Protein 5VM8 (pdb70)

Organism: Neisseria gonorrhoeae (strain ATCC 700825 / FA 1090) (NCBI:txid242231)

Foldseek 3Di:
DAFEDEDQDDDDQWDKDKDAQVVLVVCVVVVPDAQDWHKYFNQAQWIFIWGWHDHDNGITMITTNGTDPDAPAKPAAEEEEEEDEDDPQLLVLLLLLLLLHHQAYAYEHEDPDPDDCPDCNQVVVLVVSQVSQNVSCSVSVHSHGHHHDRYYHLLVVLQPDDPLEQAEEADPPQADAPVPDDPRDHHHYYYYYYLVGHDPVSVVSNVVSVYHYHDHDDDGDSGSVRVSVVSNVCCCRPIVVD/DAFEAEDQDDDDQWDKDKGQQVVLCVCVVVVPDFQGWHWYANQQFKIFIWGWHDHDSRITITTTNGIDPPRDAKPAAEEEEAADEDDVLVLLLLLLLLLLHHAAYAYEHADPHDDVQVVVQVVSQVSQRVSCRVSVGNHRYHHDRYDYLLVVLQPDDPLEQAAEEDQPCQDAPVPDPQRDHHYYYYFHAQVGHDPVSVVSNVVSVYHYHYDDNDDDHRSCVSNVVSVVCCCVHIVPD

Structure (mmCIF, N/CA/C/O backbone):
data_5VM8
#
_entry.id   5VM8
#
_cell.length_a   63.300
_cell.length_b   71.540
_cell.length_c   120.650
_cell.angle_alpha   90.000
_cell.angle_beta   90.000
_cell.angle_gamma   90.000
#
_symmetry.space_group_name_H-M   'P 21 21 21'
#
loop_
_entity.id
_entity.type
_entity.pdbx_description
1 polymer 'Ribosomal RNA small subunit methyltransferase E'
2 non-polymer S-ADENOSYLMETHIONINE
3 water water
#
loop_
_atom_site.group_PDB
_atom_site.id
_atom_site.type_symbol
_atom_site.label_atom_id
_atom_site.label_alt_id
_atom_site.label_comp_id
_atom_site.label_asym_id
_atom_site.label_entity_id
_atom_site.label_seq_id
_atom_site.pdbx_PDB_ins_code
_atom_site.Cartn_x
_atom_site.Cartn_y
_atom_site.Cartn_z
_atom_site.occupancy
_atom_site.B_iso_or_equiv
_atom_site.auth_seq_id
_atom_site.auth_comp_id
_atom_site.auth_asym_id
_atom_site.auth_atom_id
_atom_site.pdbx_PDB_model_num
ATOM 1 N N . HIS A 1 8 ? 24.852 17.701 -11.407 1.00 90.92 0 HIS A N 1
ATOM 2 C CA . HIS A 1 8 ? 25.681 16.962 -10.459 1.00 95.84 0 HIS A CA 1
ATOM 3 C C . HIS A 1 8 ? 24.846 15.981 -9.626 1.00 97.24 0 HIS A C 1
ATOM 4 O O . HIS A 1 8 ? 24.764 14.795 -9.945 1.00 100.41 0 HIS A O 1
ATOM 6 N N . MET A 1 9 ? 24.212 16.501 -8.563 1.00 92.38 1 MET A N 1
ATOM 7 C CA . MET A 1 9 ? 23.426 15.759 -7.579 1.00 81.66 1 MET A CA 1
ATOM 8 C C . MET A 1 9 ? 22.049 15.385 -8.133 1.00 72.92 1 MET A C 1
ATOM 9 O O . MET A 1 9 ? 21.397 16.209 -8.782 1.00 65.81 1 MET A O 1
ATOM 14 N N . PRO A 1 10 ? 21.595 14.150 -7.892 1.00 70.47 2 PRO A N 1
ATOM 15 C CA . PRO A 1 10 ? 20.263 13.744 -8.366 1.00 66.22 2 PRO A CA 1
ATOM 16 C C . PRO A 1 10 ? 19.182 14.541 -7.652 1.00 63.06 2 PRO A C 1
ATOM 17 O O . PRO A 1 10 ? 19.298 14.852 -6.462 1.00 63.10 2 PRO A O 1
ATOM 21 N N . ARG A 1 11 ? 18.131 14.882 -8.392 1.00 58.52 3 ARG A N 1
ATOM 22 C CA . ARG A 1 11 ? 17.075 15.760 -7.905 1.00 60.23 3 ARG A CA 1
ATOM 23 C C . ARG A 1 11 ? 15.774 14.994 -7.682 1.00 59.62 3 ARG A C 1
ATOM 24 O O . ARG A 1 11 ? 15.342 14.203 -8.530 1.00 59.67 3 ARG A O 1
ATOM 32 N N . PHE A 1 12 ? 15.151 15.238 -6.538 1.00 57.74 4 PHE A N 1
ATOM 33 C CA . PHE A 1 12 ? 13.937 14.549 -6.148 1.00 58.33 4 PHE A CA 1
ATOM 34 C C . PHE A 1 12 ? 12.926 15.568 -5.646 1.00 61.78 4 PHE A C 1
ATOM 35 O O . PHE A 1 12 ? 13.250 16.426 -4.818 1.00 58.21 4 PHE A O 1
ATOM 43 N N . TYR A 1 13 ? 11.706 15.465 -6.162 1.00 62.15 5 TYR A N 1
ATOM 44 C CA . TYR A 1 13 ? 10.584 16.293 -5.746 1.00 58.42 5 TYR A CA 1
ATOM 45 C C . TYR A 1 13 ? 10.043 15.781 -4.415 1.00 57.30 5 TYR A C 1
ATOM 46 O O . TYR A 1 13 ? 9.696 14.604 -4.297 1.00 57.48 5 TYR A O 1
ATOM 55 N N . LEU A 1 14 ? 9.997 16.653 -3.410 1.00 64.57 6 LEU A N 1
ATOM 56 C CA . LEU A 1 14 ? 9.458 16.317 -2.092 1.00 67.72 6 LEU A CA 1
ATOM 57 C C . LEU A 1 14 ? 8.607 17.492 -1.615 1.00 72.66 6 LEU A C 1
ATOM 58 O O . LEU A 1 14 ? 9.144 18.494 -1.116 1.00 70.30 6 LEU A O 1
ATOM 63 N N . PRO A 1 15 ? 7.280 17.424 -1.779 1.00 80.11 7 PRO A N 1
ATOM 64 C CA . PRO A 1 15 ? 6.432 18.577 -1.435 1.00 84.77 7 PRO A CA 1
ATOM 65 C C . PRO A 1 15 ? 6.280 18.775 0.066 1.00 93.12 7 PRO A C 1
ATOM 66 O O . PRO A 1 15 ? 5.166 18.682 0.589 1.00 96.71 7 PRO A O 1
ATOM 70 N N . GLU A 1 16 ? 7.376 19.060 0.763 1.00 95.10 8 GLU A N 1
ATOM 71 C CA . GLU A 1 16 ? 7.350 19.236 2.208 1.00 98.20 8 GLU A CA 1
ATOM 72 C C . GLU A 1 16 ? 8.265 20.386 2.607 1.00 97.39 8 GLU A C 1
ATOM 73 O O . GLU A 1 16 ? 9.237 20.700 1.915 1.00 95.76 8 GLU A O 1
ATOM 75 N N . ASN A 1 17 ? 7.934 21.025 3.726 1.00 99.30 9 ASN A N 1
ATOM 76 C CA . ASN A 1 17 ? 8.778 22.078 4.273 1.00 100.65 9 ASN A CA 1
ATOM 77 C C . ASN A 1 17 ? 9.986 21.472 4.988 1.00 101.02 9 ASN A C 1
ATOM 78 O O . ASN A 1 17 ? 9.837 20.606 5.855 1.00 100.14 9 ASN A O 1
ATOM 83 N N . LEU A 1 18 ? 11.183 21.919 4.613 1.00 96.45 10 LEU A N 1
ATOM 84 C CA . LEU A 1 18 ? 12.435 21.366 5.113 1.00 90.77 10 LEU A CA 1
ATOM 85 C C . LEU A 1 18 ? 13.184 22.407 5.934 1.00 92.69 10 LEU A C 1
ATOM 86 O O . LEU A 1 18 ? 13.309 23.567 5.523 1.00 92.05 10 LEU A O 1
ATOM 91 N N . SER A 1 19 ? 13.697 21.982 7.084 1.00 94.28 11 SER A N 1
ATOM 92 C CA . SER A 1 19 ? 14.486 22.854 7.934 1.00 96.49 11 SER A CA 1
ATOM 93 C C . SER A 1 19 ? 15.960 22.590 7.678 1.00 101.05 11 SER A C 1
ATOM 94 O O . SER A 1 19 ? 16.364 21.463 7.379 1.00 90.74 11 SER A O 1
ATOM 97 N N . VAL A 1 20 ? 16.763 23.642 7.821 1.00 103.81 12 VAL A N 1
ATOM 98 C CA . VAL A 1 20 ? 18.165 23.631 7.417 1.00 113.12 12 VAL A CA 1
ATOM 99 C C . VAL A 1 20 ? 19.020 22.676 8.251 1.00 117.19 12 VAL A C 1
ATOM 100 O O . VAL A 1 20 ? 20.229 22.563 8.017 1.00 121.11 12 VAL A O 1
ATOM 102 N N . GLY A 1 21 ? 18.428 22.005 9.244 1.00 117.50 13 GLY A N 1
ATOM 103 C CA . GLY A 1 21 ? 19.179 20.989 9.967 1.00 118.05 13 GLY A CA 1
ATOM 104 C C . GLY A 1 21 ? 18.438 19.726 10.382 1.00 114.11 13 GLY A C 1
ATOM 105 O O . GLY A 1 21 ? 18.962 18.937 11.175 1.00 109.70 13 GLY A O 1
ATOM 106 N N . GLN A 1 22 ? 17.228 19.520 9.861 1.00 124.85 14 GLN A N 1
ATOM 107 C CA . GLN A 1 22 ? 16.354 18.433 10.296 1.00 132.77 14 GLN A CA 1
ATOM 108 C C . GLN A 1 22 ? 16.535 17.200 9.416 1.00 127.15 14 GLN A C 1
ATOM 109 O O . GLN A 1 22 ? 16.566 17.311 8.190 1.00 125.12 14 GLN A O 1
ATOM 111 N N . THR A 1 23 ? 16.651 16.031 10.044 1.00 127.88 15 THR A N 1
ATOM 112 C CA . THR A 1 23 ? 16.718 14.754 9.342 1.00 123.55 15 THR A CA 1
ATOM 113 C C . THR A 1 23 ? 15.357 14.060 9.396 1.00 127.38 15 THR A C 1
ATOM 114 O O . THR A 1 23 ? 14.914 13.643 10.470 1.00 132.43 15 THR A O 1
ATOM 116 N N . VAL A 1 24 ? 14.715 13.912 8.236 1.00 126.79 16 VAL A N 1
ATOM 117 C CA . VAL A 1 24 ? 13.378 13.336 8.113 1.00 129.07 16 VAL A CA 1
ATOM 118 C C . VAL A 1 24 ? 13.426 12.210 7.084 1.00 119.63 16 VAL A C 1
ATOM 119 O O . VAL A 1 24 ? 14.271 12.205 6.182 1.00 119.07 16 VAL A O 1
ATOM 123 N N . ASP A 1 25 ? 12.503 11.253 7.221 1.00 113.42 17 ASP A N 1
ATOM 124 C CA . ASP 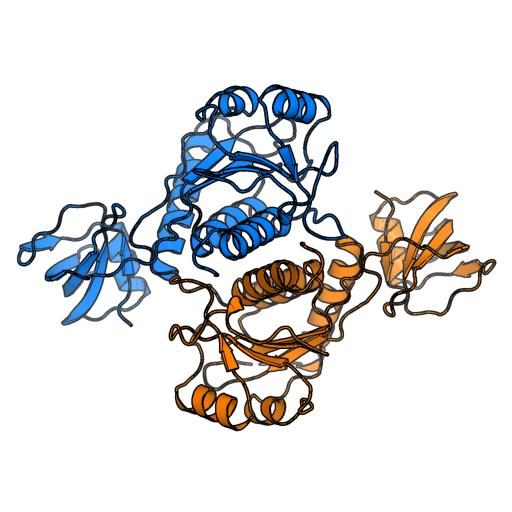A 1 25 ? 12.439 10.078 6.359 1.00 100.40 17 ASP A CA 1
ATOM 125 C C . ASP A 1 25 ? 11.644 10.369 5.090 1.00 93.27 17 ASP A C 1
ATOM 126 O O . ASP A 1 25 ? 10.553 10.943 5.151 1.00 93.71 17 ASP A O 1
ATOM 128 N N . LEU A 1 26 ? 12.214 9.960 3.923 1.00 90.41 18 LEU A N 1
ATOM 129 C CA . LEU A 1 26 ? 11.735 10.221 2.570 1.00 89.36 18 LEU A CA 1
ATOM 130 C C . LEU A 1 26 ? 10.591 9.276 2.200 1.00 91.84 18 LEU A C 1
ATOM 131 O O . LEU A 1 26 ? 10.542 8.141 2.675 1.00 97.32 18 LEU A O 1
ATOM 136 N N . PRO A 1 27 ? 9.683 9.711 1.323 1.00 88.53 19 PRO A N 1
ATOM 137 C CA . PRO A 1 27 ? 8.506 8.894 0.987 1.00 88.57 19 PRO A CA 1
ATOM 138 C C . PRO A 1 27 ? 8.855 7.685 0.126 1.00 87.70 19 PRO A C 1
ATOM 139 O O . PRO A 1 27 ? 9.963 7.538 -0.388 1.00 91.50 19 PRO A O 1
ATOM 143 N N . ASP A 1 28 ? 7.851 6.819 -0.048 1.00 101.73 20 ASP A N 1
ATOM 144 C CA . ASP A 1 28 ? 8.052 5.550 -0.740 1.00 99.11 20 ASP A CA 1
ATOM 145 C C . ASP A 1 28 ? 8.477 5.745 -2.192 1.00 91.96 20 ASP A C 1
ATOM 146 O O . ASP A 1 28 ? 9.235 4.927 -2.727 1.00 94.11 20 ASP A O 1
ATOM 151 N N . ASN A 1 29 ? 8.019 6.820 -2.839 1.00 84.89 21 ASN A N 1
ATOM 152 C CA . ASN A 1 29 ? 8.387 7.059 -4.234 1.00 84.06 21 ASN A CA 1
ATOM 153 C C . ASN A 1 29 ? 9.837 7.512 -4.377 1.00 81.99 21 ASN A C 1
ATOM 154 O O . ASN A 1 29 ? 10.481 7.213 -5.389 1.00 80.30 21 ASN A O 1
ATOM 159 N N . ILE A 1 30 ? 10.365 8.233 -3.390 1.00 81.50 22 ILE A N 1
ATOM 160 C CA . ILE A 1 30 ? 11.756 8.655 -3.458 1.00 80.00 22 ILE A CA 1
ATOM 161 C C . ILE A 1 30 ? 12.679 7.488 -3.130 1.00 85.45 22 ILE A C 1
ATOM 162 O O . ILE A 1 30 ? 13.816 7.435 -3.618 1.00 82.60 22 ILE A O 1
ATOM 167 N N . VAL A 1 31 ? 12.194 6.522 -2.342 1.00 89.65 23 VAL A N 1
ATOM 168 C CA . VAL A 1 31 ? 12.979 5.330 -2.023 1.00 90.92 23 VAL A CA 1
ATOM 169 C C . VAL A 1 31 ? 13.248 4.515 -3.281 1.00 93.19 23 VAL A C 1
ATOM 170 O O . VAL A 1 31 ? 14.391 4.137 -3.562 1.00 92.68 23 VAL A O 1
ATOM 174 N N . ARG A 1 32 ? 12.193 4.213 -4.048 1.00 96.54 24 ARG A N 1
ATOM 175 C CA . ARG A 1 32 ? 12.374 3.462 -5.288 1.00 100.40 24 ARG A CA 1
ATOM 176 C C . ARG A 1 32 ? 13.250 4.233 -6.264 1.00 97.67 24 ARG A C 1
ATOM 177 O O . ARG A 1 32 ? 14.084 3.646 -6.963 1.00 98.41 24 ARG A O 1
ATOM 185 N N . HIS A 1 33 ? 13.069 5.557 -6.315 1.00 93.29 25 HIS A N 1
ATOM 186 C CA . HIS A 1 33 ? 13.865 6.416 -7.188 1.00 88.90 25 HIS A CA 1
ATOM 187 C C . HIS A 1 33 ? 15.344 6.375 -6.797 1.00 81.64 25 HIS A C 1
ATOM 188 O O . HIS A 1 33 ? 16.222 6.275 -7.661 1.00 82.05 25 HIS A O 1
ATOM 195 N N . LEU A 1 34 ? 15.638 6.448 -5.496 1.00 78.00 26 LEU A N 1
ATOM 196 C CA . LEU A 1 34 ? 17.024 6.380 -5.043 1.00 76.89 26 LEU A CA 1
ATOM 197 C C . LEU A 1 34 ? 17.661 5.038 -5.379 1.00 84.84 26 LEU A C 1
ATOM 198 O O . LEU A 1 34 ? 18.821 4.984 -5.798 1.00 89.72 26 LEU A O 1
ATOM 203 N N . ASN A 1 35 ? 16.923 3.941 -5.193 1.00 87.02 27 ASN A N 1
ATOM 204 C CA . ASN A 1 35 ? 17.489 2.623 -5.461 1.00 92.11 27 ASN A CA 1
ATOM 205 C C . ASN A 1 35 ? 17.756 2.422 -6.949 1.00 99.34 27 ASN A C 1
ATOM 206 O O . ASN A 1 35 ? 18.807 1.891 -7.324 1.00 104.55 27 ASN A O 1
ATOM 208 N N . VAL A 1 36 ? 16.824 2.829 -7.815 1.00 102.28 28 VAL A N 1
ATOM 209 C CA . VAL A 1 36 ? 17.030 2.630 -9.250 1.00 105.37 28 VAL A CA 1
ATOM 210 C C . VAL A 1 36 ? 18.239 3.422 -9.737 1.00 106.62 28 VAL A C 1
ATOM 211 O O . VAL A 1 36 ? 19.003 2.954 -10.590 1.00 110.73 28 VAL A O 1
ATOM 215 N N . LEU A 1 37 ? 18.453 4.616 -9.191 1.00 100.95 29 LEU A N 1
ATOM 216 C CA . LEU A 1 37 ? 19.618 5.392 -9.590 1.00 91.87 29 LEU A CA 1
ATOM 217 C C . LEU A 1 37 ? 20.896 4.924 -8.912 1.00 93.32 29 LEU A C 1
ATOM 218 O O . LEU A 1 37 ? 21.962 5.475 -9.201 1.00 97.27 29 LEU A O 1
ATOM 223 N N . ARG A 1 38 ? 20.815 3.913 -8.045 1.00 93.76 30 ARG A N 1
ATOM 224 C CA . ARG A 1 38 ? 21.971 3.368 -7.330 1.00 94.43 30 ARG A CA 1
ATOM 225 C C . ARG A 1 38 ? 22.717 4.456 -6.561 1.00 95.78 30 ARG A C 1
ATOM 226 O O . ARG A 1 38 ? 23.945 4.430 -6.437 1.00 96.59 30 ARG A O 1
ATOM 228 N N . VAL A 1 39 ? 21.959 5.402 -6.005 1.00 93.05 31 VAL A N 1
ATOM 229 C CA . VAL A 1 39 ? 22.546 6.473 -5.202 1.00 97.09 31 VAL A CA 1
ATOM 230 C C . VAL A 1 39 ? 23.055 5.888 -3.884 1.00 103.11 31 VAL A C 1
ATOM 231 O O . VAL A 1 39 ? 22.276 5.383 -3.067 1.00 108.29 31 VAL A O 1
ATOM 235 N N . ARG A 1 40 ? 24.429 5.979 -3.651 1.00 98.70 32 ARG A N 1
ATOM 236 C CA . ARG A 1 40 ? 25.043 5.373 -2.477 1.00 97.51 32 ARG A CA 1
ATOM 237 C C . ARG A 1 40 ? 24.968 6.315 -1.274 1.00 97.55 32 ARG A C 1
ATOM 238 O O . ARG A 1 40 ? 24.923 7.540 -1.438 1.00 93.49 32 ARG A O 1
ATOM 240 N N . PRO A 1 41 ? 24.903 5.759 -0.058 1.00 100.45 33 PRO A N 1
ATOM 241 C CA . PRO A 1 41 ? 24.851 6.604 1.144 1.00 99.64 33 PRO A CA 1
ATOM 242 C C . PRO A 1 41 ? 26.093 7.465 1.333 1.00 99.08 33 PRO A C 1
ATOM 243 O O . PRO A 1 41 ? 27.213 7.072 0.997 1.00 99.16 33 PRO A O 1
ATOM 247 N N . ASN A 1 42 ? 25.866 8.638 1.927 1.00 101.42 34 ASN A N 1
ATOM 248 C CA . ASN A 1 42 ? 26.775 9.760 2.193 1.00 102.49 34 ASN A CA 1
ATOM 249 C C . ASN A 1 42 ? 27.017 10.606 0.945 1.00 97.56 34 ASN A C 1
ATOM 250 O O . ASN A 1 42 ? 27.755 11.599 1.025 1.00 98.34 34 ASN A O 1
ATOM 255 N N . GLU A 1 43 ? 26.449 10.245 -0.201 1.00 94.41 35 GLU A N 1
ATOM 256 C CA . GLU A 1 43 ? 26.397 11.167 -1.320 1.00 94.08 35 GLU A CA 1
ATOM 257 C C . GLU A 1 43 ? 25.255 12.152 -1.107 1.00 90.57 35 GLU A C 1
ATOM 258 O O . GLU A 1 43 ? 24.329 11.910 -0.324 1.00 83.26 35 GLU A O 1
ATOM 264 N N . ASN A 1 44 ? 25.350 13.291 -1.788 1.00 90.15 36 ASN A N 1
ATOM 265 C CA . ASN A 1 44 ? 24.389 14.375 -1.647 1.00 86.82 36 ASN A CA 1
ATOM 266 C C . ASN A 1 44 ? 23.351 14.328 -2.760 1.00 87.12 36 ASN A C 1
ATOM 267 O O . ASN A 1 44 ? 23.636 13.925 -3.891 1.00 90.78 36 ASN A O 1
ATOM 272 N N . ILE A 1 45 ? 22.132 14.744 -2.413 1.00 84.48 37 ILE A N 1
ATOM 273 C CA . ILE A 1 45 ? 20.989 14.819 -3.313 1.00 74.81 37 ILE A CA 1
ATOM 274 C C . ILE A 1 45 ? 20.316 16.180 -3.153 1.00 74.95 37 ILE A C 1
ATOM 275 O O . ILE A 1 45 ? 20.616 16.934 -2.232 1.00 79.75 37 ILE A O 1
ATOM 280 N N . THR A 1 46 ? 19.407 16.501 -4.076 1.00 72.21 38 THR A N 1
ATOM 281 C CA . THR A 1 46 ? 18.631 17.738 -4.023 1.00 69.85 38 THR A CA 1
ATOM 282 C C . THR A 1 46 ? 17.175 17.410 -3.735 1.00 70.01 38 THR A C 1
ATOM 283 O O . THR A 1 46 ? 16.599 16.519 -4.370 1.00 65.22 38 THR A O 1
ATOM 287 N N . LEU A 1 47 ? 16.591 18.124 -2.774 1.00 69.93 39 LEU A N 1
ATOM 288 C CA . LEU A 1 47 ? 15.184 17.984 -2.420 1.00 72.70 39 LEU A CA 1
ATOM 289 C C . LEU A 1 47 ? 14.510 19.329 -2.629 1.00 74.99 39 LEU A C 1
ATOM 290 O O . LEU A 1 47 ? 14.929 20.328 -2.037 1.00 81.00 39 LEU A O 1
ATOM 295 N N . PHE A 1 48 ? 13.484 19.365 -3.478 1.00 69.80 40 PHE A N 1
ATOM 296 C CA . PHE A 1 48 ? 12.760 20.605 -3.717 1.00 66.27 40 PHE A CA 1
ATOM 297 C C . PHE A 1 48 ? 11.264 20.395 -3.517 1.00 67.70 40 PHE A C 1
ATOM 298 O O . PHE A 1 48 ? 10.723 19.328 -3.831 1.00 64.62 40 PHE A O 1
ATOM 306 N N . ASP A 1 49 ? 10.598 21.426 -2.994 1.00 70.83 41 ASP A N 1
ATOM 307 C CA . ASP A 1 49 ? 9.201 21.305 -2.608 1.00 69.52 41 ASP A CA 1
ATOM 308 C C . ASP A 1 49 ? 8.245 21.701 -3.720 1.00 65.83 41 ASP A C 1
ATOM 309 O O . ASP A 1 49 ? 7.033 21.704 -3.495 1.00 71.19 41 ASP A O 1
ATOM 314 N N . GLY A 1 50 ? 8.752 22.047 -4.903 1.00 63.34 42 GLY A N 1
ATOM 315 C CA . GLY A 1 50 ? 7.894 22.404 -6.011 1.00 59.42 42 GLY A CA 1
ATOM 316 C C . GLY A 1 50 ? 7.328 23.797 -5.926 1.00 62.00 42 GLY A C 1
ATOM 317 O O . GLY A 1 50 ? 6.647 24.229 -6.862 1.00 58.68 42 GLY A O 1
ATOM 318 N N . LYS A 1 51 ? 7.561 24.499 -4.822 1.00 64.95 43 LYS A N 1
ATOM 319 C CA . LYS A 1 51 ? 7.067 25.844 -4.597 1.00 65.93 43 LYS A CA 1
ATOM 320 C C . LYS A 1 51 ? 8.167 26.881 -4.761 1.00 70.42 43 LYS A C 1
ATOM 321 O O . LYS A 1 51 ? 7.939 28.060 -4.491 1.00 67.38 43 LYS A O 1
ATOM 323 N N . GLY A 1 52 ? 9.347 26.467 -5.225 1.00 72.44 44 GLY A N 1
ATOM 324 C CA . GLY A 1 52 ? 10.455 27.365 -5.495 1.00 73.77 44 GLY A CA 1
ATOM 325 C C . GLY A 1 52 ? 11.650 27.252 -4.563 1.00 79.33 44 GLY A C 1
ATOM 326 O O . GLY A 1 52 ? 12.630 27.981 -4.767 1.00 83.50 44 GLY A O 1
ATOM 327 N N . LYS A 1 53 ? 11.611 26.391 -3.544 1.00 76.41 45 LYS A N 1
ATOM 328 C CA . LYS A 1 53 ? 12.689 26.284 -2.568 1.00 83.40 45 LYS A CA 1
ATOM 329 C C . LYS A 1 53 ? 13.265 24.878 -2.600 1.00 88.21 45 LYS A C 1
ATOM 330 O O . LYS A 1 53 ? 12.518 23.897 -2.532 1.00 95.00 45 LYS A O 1
ATOM 332 N N . ALA A 1 54 ? 14.586 24.779 -2.702 1.00 83.25 46 ALA A N 1
ATOM 333 C CA . ALA A 1 54 ? 15.263 23.493 -2.707 1.00 76.55 46 ALA A CA 1
ATOM 334 C C . ALA A 1 54 ? 16.291 23.441 -1.585 1.00 76.90 46 ALA A C 1
ATOM 335 O O . ALA A 1 54 ? 16.689 24.464 -1.025 1.00 80.75 46 ALA A O 1
ATOM 337 N N . HIS A 1 55 ? 16.702 22.226 -1.247 1.00 76.97 47 HIS A N 1
ATOM 338 C CA . HIS A 1 55 ? 17.716 22.017 -0.233 1.00 80.92 47 HIS A CA 1
ATOM 339 C C . HIS A 1 55 ? 18.714 20.984 -0.723 1.00 82.77 47 HIS A C 1
ATOM 340 O O . HIS A 1 55 ? 18.382 20.099 -1.515 1.00 82.48 47 HIS A O 1
ATOM 347 N N . THR A 1 56 ? 19.940 21.107 -0.232 1.00 84.57 48 THR A N 1
ATOM 348 C CA . THR A 1 56 ? 20.946 20.077 -0.410 1.00 83.06 48 THR A CA 1
ATOM 349 C C . THR A 1 56 ? 20.877 19.190 0.821 1.00 88.55 48 THR A C 1
ATOM 350 O O . THR A 1 56 ? 20.771 19.689 1.945 1.00 94.20 48 THR A O 1
ATOM 354 N N . ALA A 1 57 ? 20.902 17.876 0.607 1.00 85.52 49 ALA A N 1
ATOM 355 C CA . ALA A 1 57 ? 20.785 16.925 1.703 1.00 86.15 49 ALA A CA 1
ATOM 356 C C . ALA A 1 57 ? 21.819 15.819 1.550 1.00 83.51 49 ALA A C 1
ATOM 357 O O . ALA A 1 57 ? 22.144 15.411 0.432 1.00 80.96 49 ALA A O 1
ATOM 359 N N . ARG A 1 58 ? 22.344 15.346 2.677 1.00 84.95 50 ARG A N 1
ATOM 360 C CA . ARG A 1 58 ? 23.254 14.208 2.682 1.00 85.69 50 ARG A CA 1
ATOM 361 C C . ARG A 1 58 ? 22.433 12.945 2.927 1.00 88.22 50 ARG A C 1
ATOM 362 O O . ARG A 1 58 ? 21.707 12.858 3.924 1.00 88.53 50 ARG A O 1
ATOM 370 N N . LEU A 1 59 ? 22.540 11.975 2.014 1.00 88.23 51 LEU A N 1
ATOM 371 C CA . LEU A 1 59 ? 21.812 10.710 2.130 1.00 90.32 51 LEU A CA 1
ATOM 372 C C . LEU A 1 59 ? 22.365 9.902 3.298 1.00 97.27 51 LEU A C 1
ATOM 373 O O . LEU A 1 59 ? 23.502 9.426 3.245 1.00 98.83 51 LEU A O 1
ATOM 378 N N . THR A 1 60 ? 21.568 9.751 4.358 1.00 102.35 52 THR A N 1
ATOM 379 C CA . THR A 1 60 ? 21.991 9.045 5.572 1.00 101.84 52 THR A CA 1
ATOM 380 C C . THR A 1 60 ? 21.764 7.534 5.477 1.00 105.12 52 THR A C 1
ATOM 381 O O . THR A 1 60 ? 22.717 6.753 5.553 1.00 110.25 52 THR A O 1
ATOM 385 N N . VAL A 1 61 ? 20.508 7.105 5.347 1.00 102.65 53 VAL A N 1
ATOM 386 C CA . VAL A 1 61 ? 20.169 5.691 5.231 1.00 99.93 53 VAL A CA 1
ATOM 387 C C . VAL A 1 61 ? 19.475 5.436 3.897 1.00 96.22 53 VAL A C 1
ATOM 388 O O . VAL A 1 61 ? 18.875 6.339 3.305 1.00 95.28 53 VAL A O 1
ATOM 390 N N . LEU A 1 62 ? 19.586 4.197 3.411 1.00 97.20 54 LEU A N 1
ATOM 391 C CA . LEU A 1 62 ? 18.832 3.729 2.249 1.00 95.39 54 LEU A CA 1
ATOM 392 C C . LEU A 1 62 ? 18.697 2.214 2.338 1.00 108.75 54 LEU A C 1
ATOM 393 O O . LEU A 1 62 ? 19.704 1.499 2.297 1.00 106.03 54 LEU A O 1
ATOM 398 N N . GLU A 1 63 ? 17.461 1.731 2.463 1.00 115.46 55 GLU A N 1
ATOM 399 C CA . GLU A 1 63 ? 17.138 0.308 2.527 1.00 123.72 55 GLU A CA 1
ATOM 400 C C . GLU A 1 63 ? 16.213 -0.055 1.360 1.00 124.66 55 GLU A C 1
ATOM 401 O O . GLU A 1 63 ? 15.985 0.744 0.451 1.00 119.77 55 GLU A O 1
ATOM 403 N N . LYS A 1 64 ? 15.673 -1.278 1.390 1.00 129.30 56 LYS A N 1
ATOM 404 C CA . LYS A 1 64 ? 14.802 -1.712 0.302 1.00 125.64 56 LYS A CA 1
ATOM 405 C C . LYS A 1 64 ? 13.464 -0.979 0.303 1.00 127.36 56 LYS A C 1
ATOM 406 O O . LYS A 1 64 ? 12.846 -0.826 -0.757 1.00 126.31 56 LYS A O 1
ATOM 408 N N . HIS A 1 65 ? 13.007 -0.501 1.467 1.00 130.95 57 HIS A N 1
ATOM 409 C CA . HIS A 1 65 ? 11.721 0.185 1.537 1.00 128.93 57 HIS A CA 1
ATOM 410 C C . HIS A 1 65 ? 11.725 1.308 2.574 1.00 127.59 57 HIS A C 1
ATOM 411 O O . HIS A 1 65 ? 10.703 1.544 3.229 1.00 130.95 57 HIS A O 1
ATOM 413 N N . ARG A 1 66 ? 12.851 2.005 2.734 1.00 121.89 58 ARG A N 1
ATOM 414 C CA . ARG A 1 66 ? 12.973 3.106 3.684 1.00 117.18 58 ARG A CA 1
ATOM 415 C C . ARG A 1 66 ? 14.135 3.999 3.260 1.00 108.88 58 ARG A C 1
ATOM 416 O O . ARG A 1 66 ? 15.094 3.528 2.645 1.00 105.59 58 ARG A O 1
ATOM 418 N N . ALA A 1 67 ? 14.040 5.291 3.593 1.00 104.86 59 ALA A N 1
ATOM 419 C CA . ALA A 1 67 ? 15.104 6.237 3.264 1.00 102.20 59 ALA 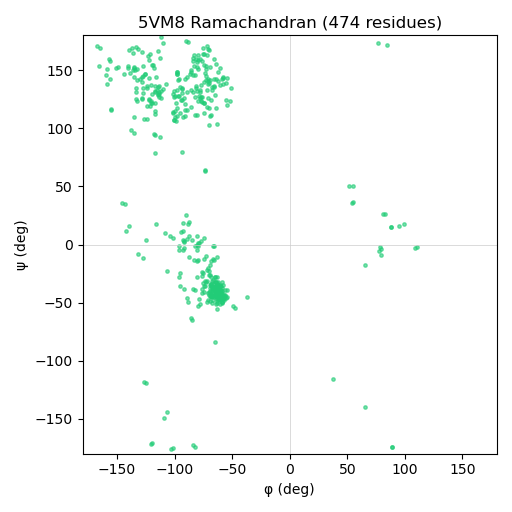A CA 1
ATOM 420 C C . ALA A 1 67 ? 15.081 7.440 4.206 1.00 106.63 59 ALA A C 1
ATOM 421 O O . ALA A 1 67 ? 14.008 7.915 4.588 1.00 105.72 59 ALA A O 1
ATOM 423 N N . GLU A 1 68 ? 16.281 7.923 4.565 1.00 109.78 60 GLU A N 1
ATOM 424 C CA . GLU A 1 68 ? 16.491 9.057 5.463 1.00 110.47 60 GLU A CA 1
ATOM 425 C C . GLU A 1 68 ? 17.513 10.012 4.852 1.00 106.33 60 GLU A C 1
ATOM 426 O O . GLU A 1 68 ? 18.401 9.593 4.103 1.00 105.94 60 GLU A O 1
ATOM 432 N N . ALA A 1 69 ? 17.388 11.302 5.179 1.00 102.58 61 ALA A N 1
ATOM 433 C CA . ALA A 1 69 ? 18.311 12.308 4.670 1.00 90.24 61 ALA A CA 1
ATOM 434 C C . ALA A 1 69 ? 18.463 13.436 5.684 1.00 92.82 61 ALA A C 1
ATOM 435 O O . ALA A 1 69 ? 17.570 13.678 6.501 1.00 95.01 61 ALA A O 1
ATOM 437 N N . GLU A 1 70 ? 19.623 14.096 5.647 1.00 92.37 62 GLU A N 1
ATOM 438 C CA . GLU A 1 70 ? 19.963 15.206 6.533 1.00 94.96 62 GLU A CA 1
ATOM 439 C C . GLU A 1 70 ? 20.164 16.469 5.705 1.00 92.33 62 GLU A C 1
ATOM 440 O O . GLU A 1 70 ? 20.898 16.448 4.716 1.00 89.71 62 GLU A O 1
ATOM 442 N N . ILE A 1 71 ? 19.544 17.569 6.125 1.00 93.60 63 ILE A N 1
ATOM 443 C CA . ILE A 1 71 ? 19.527 18.803 5.339 1.00 93.65 63 ILE A CA 1
ATOM 444 C C . ILE A 1 71 ? 20.817 19.588 5.577 1.00 93.26 63 ILE A C 1
ATOM 445 O O . ILE A 1 71 ? 21.025 20.145 6.656 1.00 97.02 63 ILE A O 1
ATOM 450 N N . LEU A 1 72 ? 21.668 19.666 4.550 1.00 93.43 64 LEU A N 1
ATOM 451 C CA . LEU A 1 72 ? 22.934 20.385 4.667 1.00 99.09 64 LEU A CA 1
ATOM 452 C C . LEU A 1 72 ? 22.765 21.902 4.521 1.00 104.24 64 LEU A C 1
ATOM 453 O O . LEU A 1 72 ? 23.214 22.664 5.384 1.00 113.05 64 LEU A O 1
ATOM 455 N N . HIS A 1 73 ? 22.121 22.365 3.449 1.00 100.66 65 HIS A N 1
ATOM 456 C CA . HIS A 1 73 ? 22.029 23.799 3.174 1.00 91.02 65 HIS A CA 1
ATOM 457 C C . HIS A 1 73 ? 20.949 24.042 2.119 1.00 93.31 65 HIS A C 1
ATOM 458 O O . HIS A 1 73 ? 20.468 23.115 1.466 1.00 85.75 65 HIS A O 1
ATOM 460 N N . GLU A 1 74 ? 20.598 25.309 1.933 1.00 97.87 66 GLU A N 1
ATOM 461 C CA . GLU A 1 74 ? 19.532 25.689 1.016 1.00 100.31 66 GLU A CA 1
ATOM 462 C C . GLU A 1 74 ? 20.117 26.187 -0.300 1.00 108.02 66 GLU A C 1
ATOM 463 O O . GLU A 1 74 ? 21.038 27.008 -0.302 1.00 114.83 66 GLU A O 1
ATOM 465 N N . ASP A 1 75 ? 19.591 25.675 -1.414 1.00 104.00 67 ASP A N 1
ATOM 466 C CA . ASP A 1 75 ? 20.069 26.065 -2.734 1.00 101.86 67 ASP A CA 1
ATOM 467 C C . ASP A 1 75 ? 19.415 27.375 -3.159 1.00 107.19 67 ASP A C 1
ATOM 468 O O . ASP A 1 75 ? 18.186 27.501 -3.133 1.00 106.16 67 ASP A O 1
ATOM 473 N N . THR A 1 76 ? 20.240 28.351 -3.548 1.00 111.87 68 THR A N 1
ATOM 474 C CA . THR A 1 76 ? 19.749 29.619 -4.089 1.00 114.53 68 THR A CA 1
ATOM 475 C C . THR A 1 76 ? 19.720 29.466 -5.605 1.00 111.51 68 THR A C 1
ATOM 476 O O . THR A 1 76 ? 20.611 29.911 -6.333 1.00 115.07 68 THR A O 1
ATOM 478 N N . THR A 1 77 ? 18.670 28.800 -6.081 1.00 101.53 69 THR A N 1
ATOM 479 C CA . THR A 1 77 ? 18.605 28.316 -7.453 1.00 91.29 69 THR A CA 1
ATOM 480 C C . THR A 1 77 ? 17.227 28.628 -8.017 1.00 85.98 69 THR A C 1
ATOM 481 O O . THR A 1 77 ? 16.233 28.009 -7.617 1.00 82.14 69 THR A O 1
ATOM 483 N N . ASP A 1 78 ? 17.165 29.574 -8.953 1.00 78.66 70 ASP A N 1
ATOM 484 C CA . ASP A 1 78 ? 15.925 29.883 -9.653 1.00 78.98 70 ASP A CA 1
ATOM 485 C C . ASP A 1 78 ? 16.144 29.818 -11.160 1.00 74.24 70 ASP A C 1
ATOM 486 O O . ASP A 1 78 ? 16.787 30.702 -11.742 1.00 71.78 70 ASP A O 1
ATOM 491 N N . ASN A 1 79 ? 15.585 28.778 -11.783 1.00 70.42 71 ASN A N 1
ATOM 492 C CA . ASN A 1 79 ? 15.654 28.531 -13.218 1.00 65.16 71 ASN A CA 1
ATOM 493 C C . ASN A 1 79 ? 14.379 28.930 -13.950 1.00 63.66 71 ASN A C 1
ATOM 494 O O . ASN A 1 79 ? 14.228 28.606 -15.133 1.00 62.73 71 ASN A O 1
ATOM 499 N N . GLU A 1 80 ? 13.425 29.538 -13.258 1.00 63.61 72 GLU A N 1
ATOM 500 C CA . GLU A 1 80 ? 12.140 29.849 -13.863 1.00 59.75 72 GLU A CA 1
ATOM 501 C C . GLU A 1 80 ? 12.250 30.980 -14.883 1.00 51.57 72 GLU A C 1
ATOM 502 O O . GLU A 1 80 ? 13.021 31.926 -14.712 1.00 63.40 72 GLU A O 1
ATOM 508 N N . SER A 1 81 ? 11.492 30.859 -15.961 1.00 48.85 73 SER A N 1
ATOM 509 C CA . SER A 1 81 ? 11.277 31.986 -16.847 1.00 53.32 73 SER A CA 1
ATOM 510 C C . SER A 1 81 ? 10.377 33.006 -16.156 1.00 59.67 73 SER A C 1
ATOM 511 O O . SER A 1 81 ? 9.433 32.624 -15.458 1.00 60.51 73 SER A O 1
ATOM 514 N N . PRO A 1 82 ? 10.653 34.305 -16.314 1.00 59.13 74 PRO A N 1
ATOM 515 C CA . PRO A 1 82 ? 9.766 35.320 -15.734 1.00 57.59 74 PRO A CA 1
ATOM 516 C C . PRO A 1 82 ? 8.484 35.465 -16.513 1.00 54.86 74 PRO A C 1
ATOM 517 O O . PRO A 1 82 ? 7.552 36.124 -16.030 1.00 54.09 74 PRO A O 1
ATOM 521 N N . LEU A 1 83 ? 8.435 34.886 -17.712 1.00 52.34 75 LEU A N 1
ATOM 522 C CA . LEU A 1 83 ? 7.243 34.880 -18.543 1.00 52.61 75 LEU A CA 1
ATOM 523 C C . LEU A 1 83 ? 6.264 33.829 -18.023 1.00 59.09 75 LEU A C 1
ATOM 524 O O . LEU A 1 83 ? 6.643 32.682 -17.760 1.00 63.79 75 LEU A O 1
ATOM 529 N N . ASN A 1 84 ? 5.008 34.221 -17.891 1.00 55.00 76 ASN A N 1
ATOM 530 C CA . ASN A 1 84 ? 3.945 33.362 -17.387 1.00 49.77 76 ASN A CA 1
ATOM 531 C C . ASN A 1 84 ? 3.142 32.801 -18.563 1.00 45.78 76 ASN A C 1
ATOM 532 O O . ASN A 1 84 ? 2.435 33.540 -19.242 1.00 39.85 76 ASN A O 1
ATOM 537 N N . ILE A 1 85 ? 3.271 31.502 -18.826 1.00 47.14 77 ILE A N 1
ATOM 538 C CA . ILE A 1 85 ? 2.582 30.833 -19.932 1.00 44.93 77 ILE A CA 1
ATOM 539 C C . ILE A 1 85 ? 1.718 29.705 -19.380 1.00 41.01 77 ILE A C 1
ATOM 540 O O . ILE A 1 85 ? 2.243 28.736 -18.825 1.00 41.35 77 ILE A O 1
ATOM 545 N N . THR A 1 86 ? 0.405 29.788 -19.598 1.00 47.75 78 THR A N 1
ATOM 546 C CA . THR A 1 86 ? -0.495 28.659 -19.370 1.00 38.55 78 THR A CA 1
ATOM 547 C C . THR A 1 86 ? -0.747 27.996 -20.717 1.00 41.70 78 THR A C 1
ATOM 548 O O . THR A 1 86 ? -1.265 28.635 -21.637 1.00 48.35 78 THR A O 1
ATOM 552 N N . LEU A 1 87 ? -0.428 26.711 -20.812 1.00 40.28 79 LEU A N 1
ATOM 553 C CA . LEU A 1 87 ? -0.738 25.904 -21.988 1.00 39.80 79 LEU A CA 1
ATOM 554 C C . LEU A 1 87 ? -2.101 25.263 -21.760 1.00 42.61 79 LEU A C 1
ATOM 555 O O . LEU A 1 87 ? -2.257 24.428 -20.868 1.00 44.21 79 LEU A O 1
ATOM 560 N N . ILE A 1 88 ? -3.102 25.695 -22.521 1.00 39.73 80 ILE A N 1
ATOM 561 C CA . ILE A 1 88 ? -4.390 25.017 -22.565 1.00 31.52 80 ILE A CA 1
ATOM 562 C C . ILE A 1 88 ? -4.336 24.027 -23.719 1.00 37.33 80 ILE A C 1
ATOM 563 O O . ILE A 1 88 ? -4.441 24.427 -24.885 1.00 35.93 80 ILE A O 1
ATOM 568 N N . GLN A 1 89 ? -4.293 22.736 -23.380 1.00 39.36 81 GLN A N 1
ATOM 569 C CA . GLN A 1 89 ? -4.065 21.635 -24.309 1.00 39.94 81 GLN A CA 1
ATOM 570 C C . GLN A 1 89 ? -5.283 20.715 -24.347 1.00 42.97 81 GLN A C 1
ATOM 571 O O . GLN A 1 89 ? -5.660 20.135 -23.322 1.00 40.86 81 GLN A O 1
ATOM 577 N N . SER A 1 90 ? -5.859 20.540 -25.530 1.00 41.34 82 SER A N 1
ATOM 578 C CA . SER A 1 90 ? -6.898 19.535 -25.700 1.00 42.28 82 SER A CA 1
ATOM 579 C C . SER A 1 90 ? -6.320 18.139 -25.558 1.00 43.72 82 SER A C 1
ATOM 580 O O . SER A 1 90 ? -5.265 17.838 -26.125 1.00 38.12 82 SER A O 1
ATOM 583 N N . ILE A 1 91 ? -7.040 17.286 -24.816 1.00 43.88 83 ILE A N 1
ATOM 584 C CA . ILE A 1 91 ? -6.570 15.943 -24.514 1.00 38.51 83 ILE A CA 1
ATOM 585 C C . ILE A 1 91 ? -6.269 15.226 -25.812 1.00 41.04 83 ILE A C 1
ATOM 586 O O . ILE A 1 91 ? -7.110 15.194 -26.717 1.00 37.79 83 ILE A O 1
ATOM 591 N N . SER A 1 92 ? -5.034 14.737 -25.940 1.00 41.55 84 SER A N 1
ATOM 592 C CA . SER A 1 92 ? -4.602 13.914 -27.054 1.00 44.44 84 SER A CA 1
ATOM 593 C C . SER A 1 92 ? -4.097 12.567 -26.541 1.00 42.76 84 SER A C 1
ATOM 594 O O . SER A 1 92 ? -3.869 12.382 -25.335 1.00 44.32 84 SER A O 1
ATOM 597 N N . SER A 1 93 ? -3.975 11.601 -27.452 1.00 42.66 85 SER A N 1
ATOM 598 C CA . SER A 1 93 ? -3.619 10.239 -27.054 1.00 47.79 85 SER A CA 1
ATOM 599 C C . SER A 1 93 ? -2.108 10.042 -26.977 1.00 46.25 85 SER A C 1
ATOM 600 O O . SER A 1 93 ? -1.336 10.664 -27.710 1.00 43.78 85 SER A O 1
ATOM 603 N N . GLY A 1 94 ? -1.712 9.185 -26.040 1.00 52.49 86 GLY A N 1
ATOM 604 C CA . GLY A 1 94 ? -0.362 8.730 -25.770 1.00 46.48 86 GLY A CA 1
ATOM 605 C C . GLY A 1 94 ? 0.831 9.651 -25.889 1.00 42.95 86 GLY A C 1
ATOM 606 O O . GLY A 1 94 ? 0.960 10.613 -25.129 1.00 47.97 86 GLY A O 1
ATOM 607 N N . ASP A 1 95 ? 1.710 9.315 -26.843 1.00 39.90 87 ASP A N 1
ATOM 608 C CA . ASP A 1 95 ? 2.968 10.030 -27.054 1.00 44.82 87 ASP A CA 1
ATOM 609 C C . ASP A 1 95 ? 2.739 11.492 -27.348 1.00 42.90 87 ASP A C 1
ATOM 610 O O . ASP A 1 95 ? 3.514 12.346 -26.907 1.00 48.97 87 ASP A O 1
ATOM 615 N N . ARG A 1 96 ? 1.685 11.811 -28.090 1.00 39.16 88 ARG A N 1
ATOM 616 C CA . ARG A 1 96 ? 1.502 13.208 -28.446 1.00 43.10 88 ARG A CA 1
ATOM 617 C C . ARG A 1 96 ? 1.248 14.055 -27.201 1.00 42.79 88 ARG A C 1
ATOM 618 O O . ARG A 1 96 ? 1.824 15.135 -27.043 1.00 46.98 88 ARG A O 1
ATOM 626 N N . MET A 1 97 ? 0.446 13.536 -26.279 1.00 42.32 89 MET A N 1
ATOM 627 C CA . MET A 1 97 ? 0.180 14.216 -25.026 1.00 38.99 89 MET A CA 1
ATOM 628 C C . MET A 1 97 ? 1.401 14.210 -24.109 1.00 39.78 89 MET A C 1
ATOM 629 O O . MET A 1 97 ? 1.742 15.232 -23.501 1.00 37.74 89 MET A O 1
ATOM 634 N N . ASP A 1 98 ? 2.028 13.038 -23.952 1.00 37.07 90 ASP A N 1
ATOM 635 C CA . ASP A 1 98 ? 3.157 12.882 -23.035 1.00 34.99 90 ASP A CA 1
ATOM 636 C C . ASP A 1 98 ? 4.329 13.779 -23.434 1.00 36.72 90 ASP A C 1
ATOM 637 O O . ASP A 1 98 ? 4.936 14.431 -22.582 1.00 42.01 90 ASP A O 1
ATOM 642 N N . PHE A 1 99 ? 4.687 13.788 -24.729 1.00 37.57 91 PHE A N 1
ATOM 643 C CA . PHE A 1 99 ? 5.745 14.671 -25.214 1.00 39.18 91 PHE A CA 1
ATOM 644 C C . PHE A 1 99 ? 5.359 16.132 -25.046 1.00 37.58 91 PHE A C 1
ATOM 645 O O . PHE A 1 99 ? 6.191 16.961 -24.658 1.00 38.72 91 PHE A O 1
ATOM 653 N N . THR A 1 100 ? 4.100 16.471 -25.342 1.00 33.18 92 THR A N 1
ATOM 654 C CA . THR A 1 100 ? 3.679 17.843 -25.138 1.00 35.58 92 THR A CA 1
ATOM 655 C C . THR A 1 100 ? 3.903 18.234 -23.683 1.00 34.13 92 THR A C 1
ATOM 656 O O . THR A 1 100 ? 4.552 19.242 -23.394 1.00 35.73 92 THR A O 1
ATOM 660 N N . LEU A 1 101 ? 3.469 17.381 -22.759 1.00 33.82 93 LEU A N 1
ATOM 661 C CA . LEU A 1 101 ? 3.575 17.704 -21.343 1.00 34.87 93 LEU A CA 1
ATOM 662 C C . LEU A 1 101 ? 5.035 17.773 -20.906 1.00 37.97 93 LEU A C 1
ATOM 663 O O . LEU A 1 101 ? 5.434 18.688 -20.177 1.00 42.23 93 LEU A O 1
ATOM 668 N N . GLN A 1 102 ? 5.844 16.800 -21.320 1.00 33.20 94 GLN A N 1
ATOM 669 C CA . GLN A 1 102 ? 7.232 16.766 -20.873 1.00 32.02 94 GLN A CA 1
ATOM 670 C C . GLN A 1 102 ? 8.039 17.938 -21.432 1.00 35.39 94 GLN A C 1
ATOM 671 O O . GLN A 1 102 ? 8.726 18.640 -20.682 1.00 42.44 94 GLN A O 1
ATOM 677 N N . LYS A 1 103 ? 7.973 18.169 -22.753 1.00 26.65 95 LYS A N 1
ATOM 678 C CA . LYS A 1 103 ? 8.852 19.172 -23.348 1.00 27.79 95 LYS A CA 1
ATOM 679 C C . LYS A 1 103 ? 8.406 20.582 -22.997 1.00 37.06 95 LYS A C 1
ATOM 680 O O . LYS A 1 103 ? 9.244 21.481 -22.870 1.00 48.99 95 LYS A O 1
ATOM 686 N N . SER A 1 104 ? 7.097 20.793 -22.823 1.00 34.99 96 SER A N 1
ATOM 687 C CA . SER A 1 104 ? 6.606 22.103 -22.440 1.00 30.42 96 SER A CA 1
ATOM 688 C C . SER A 1 104 ? 7.111 22.489 -21.047 1.00 31.64 96 SER A C 1
ATOM 689 O O . SER A 1 104 ? 7.345 23.680 -20.776 1.00 38.42 96 SER A O 1
ATOM 692 N N . VAL A 1 105 ? 7.284 21.501 -20.162 1.00 31.07 97 VAL A N 1
ATOM 693 C CA . VAL A 1 105 ? 7.888 21.737 -18.849 1.00 32.12 97 VAL A CA 1
ATOM 694 C C . VAL A 1 105 ? 9.368 22.079 -18.992 1.00 42.71 97 VAL A C 1
ATOM 695 O O . VAL A 1 105 ? 9.865 23.002 -18.343 1.00 50.25 97 VAL A O 1
ATOM 699 N N . GLU A 1 106 ? 10.102 21.335 -19.824 1.00 47.59 98 GLU A N 1
ATOM 700 C CA . GLU A 1 106 ? 11.496 21.689 -20.070 1.00 44.20 98 GLU A CA 1
ATOM 701 C C . GLU A 1 106 ? 11.604 23.102 -20.617 1.00 43.19 98 GLU A C 1
ATOM 702 O O . GLU A 1 106 ? 12.562 23.816 -20.301 1.00 48.50 98 GLU A O 1
ATOM 708 N N . LEU A 1 107 ? 10.632 23.527 -21.435 1.00 37.94 99 LEU A N 1
ATOM 709 C CA . LEU A 1 107 ? 10.657 24.857 -22.030 1.00 35.59 99 LEU A CA 1
ATOM 710 C C . LEU A 1 107 ? 10.064 25.922 -21.116 1.00 39.31 99 LEU A C 1
ATOM 711 O O . LEU A 1 107 ? 9.946 27.075 -21.534 1.00 43.50 99 LEU A O 1
ATOM 716 N N . GLY A 1 108 ? 9.674 25.567 -19.895 1.00 35.17 100 GLY A N 1
ATOM 717 C CA . GLY A 1 108 ? 9.379 26.544 -18.874 1.00 32.81 100 GLY A CA 1
ATOM 718 C C . GLY A 1 108 ? 7.929 26.945 -18.715 1.00 36.78 100 GLY A C 1
ATOM 719 O O . GLY A 1 108 ? 7.661 27.971 -18.076 1.00 43.10 100 GLY A O 1
ATOM 720 N N . VAL A 1 109 ? 6.992 26.177 -19.266 1.00 36.71 101 VAL A N 1
ATOM 721 C CA . VAL A 1 109 ? 5.579 26.520 -19.138 1.00 43.81 101 VAL A CA 1
ATOM 722 C C . VAL A 1 109 ? 5.215 26.584 -17.658 1.00 46.64 101 VAL A C 1
ATOM 723 O O . VAL A 1 109 ? 5.754 25.826 -16.839 1.00 50.89 101 VAL A O 1
ATOM 727 N N . THR A 1 110 ? 4.347 27.534 -17.290 1.00 43.64 102 THR A N 1
ATOM 728 C CA . THR A 1 110 ? 4.064 27.743 -15.869 1.00 46.96 102 THR A CA 1
ATOM 729 C C . THR A 1 110 ? 2.827 27.001 -15.388 1.00 46.76 102 THR A C 1
ATOM 730 O O . THR A 1 110 ? 2.725 26.717 -14.194 1.00 51.98 102 THR A O 1
ATOM 734 N N . ALA A 1 111 ? 1.880 26.690 -16.269 1.00 44.22 103 ALA A N 1
ATOM 735 C CA . ALA A 1 111 ? 0.723 25.898 -15.879 1.00 44.98 103 ALA A CA 1
ATOM 736 C C . ALA A 1 111 ? 0.153 25.213 -17.110 1.00 48.95 103 ALA A C 1
ATOM 737 O O . ALA A 1 111 ? 0.359 25.653 -18.240 1.00 52.20 103 ALA A O 1
ATOM 739 N N . ILE A 1 112 ? -0.579 24.131 -16.867 1.00 53.18 104 ILE A N 1
ATOM 740 C CA . ILE A 1 112 ? -1.157 23.303 -17.915 1.00 48.23 104 ILE A CA 1
ATOM 741 C C . ILE A 1 112 ? -2.612 23.012 -17.558 1.00 46.36 104 ILE A C 1
ATOM 742 O O . ILE A 1 112 ? -2.909 22.543 -16.452 1.00 48.38 104 ILE A O 1
ATOM 747 N N . GLN A 1 113 ? -3.516 23.337 -18.480 1.00 44.83 105 GLN A N 1
ATOM 748 C CA . GLN A 1 113 ? -4.955 23.151 -18.316 1.00 43.52 105 GLN A CA 1
ATOM 749 C C . GLN A 1 113 ? -5.403 22.167 -19.386 1.00 45.28 105 GLN A C 1
ATOM 750 O O . GLN A 1 113 ? -5.668 22.559 -20.529 1.00 43.78 105 GLN A O 1
ATOM 756 N N . PRO A 1 114 ? -5.470 20.876 -19.074 1.00 45.71 106 PRO A N 1
ATOM 757 C CA . PRO A 1 114 ? -5.997 19.914 -20.050 1.00 43.65 106 PRO A CA 1
ATOM 758 C C . PRO A 1 114 ? -7.494 20.102 -20.228 1.00 45.78 106 PRO A C 1
ATOM 759 O O . PRO A 1 114 ? -8.229 20.297 -19.255 1.00 48.40 106 PRO A O 1
ATOM 763 N N . VAL A 1 115 ? -7.953 20.017 -21.474 1.00 42.89 107 VAL A N 1
ATOM 764 C CA . VAL A 1 115 ? -9.361 20.259 -21.767 1.00 47.83 107 VAL A CA 1
ATOM 765 C C . VAL A 1 115 ? -9.869 19.210 -22.735 1.00 53.18 107 VAL A C 1
ATOM 766 O O . VAL A 1 115 ? -9.133 18.693 -23.580 1.00 51.92 107 VAL A O 1
ATOM 770 N N . ILE A 1 116 ? -11.157 18.921 -22.610 1.00 53.59 108 ILE A N 1
ATOM 771 C CA . ILE A 1 116 ? -11.853 18.069 -23.557 1.00 46.66 108 ILE A CA 1
ATOM 772 C C . ILE A 1 116 ? -12.430 18.978 -24.626 1.00 43.62 108 ILE A C 1
ATOM 773 O O . ILE A 1 116 ? -13.158 19.925 -24.316 1.00 51.66 108 ILE A O 1
ATOM 778 N N . SER A 1 117 ? -12.032 18.754 -25.864 1.00 38.85 109 SER A N 1
ATOM 779 C CA . SER A 1 117 ? -12.608 19.444 -26.999 1.00 39.41 109 SER A CA 1
ATOM 780 C C . SER A 1 117 ? -13.395 18.428 -27.808 1.00 41.85 109 SER A C 1
ATOM 781 O O . SER A 1 117 ? -13.470 17.246 -27.466 1.00 41.93 109 SER A O 1
ATOM 784 N N . GLU A 1 118 ? -14.006 18.916 -28.880 1.00 44.90 110 GLU A N 1
ATOM 785 C CA . GLU A 1 118 ? -14.943 18.101 -29.634 1.00 50.01 110 GLU A CA 1
ATOM 786 C C . GLU A 1 118 ? -14.282 16.829 -30.138 1.00 49.06 110 GLU A C 1
ATOM 787 O O . GLU A 1 118 ? -14.836 15.728 -29.998 1.00 45.24 110 GLU A O 1
ATOM 793 N N . ARG A 1 119 ? -13.087 16.960 -30.716 1.00 47.81 111 ARG A N 1
ATOM 794 C CA . ARG A 1 119 ? -12.430 15.847 -31.383 1.00 51.44 111 ARG A CA 1
ATOM 795 C C . ARG A 1 119 ? -11.525 15.035 -30.458 1.00 46.54 111 ARG A C 1
ATOM 796 O O . ARG A 1 119 ? -10.617 14.359 -30.935 1.00 46.01 111 ARG A O 1
ATOM 804 N N . CYS A 1 120 ? -11.799 15.051 -29.160 1.00 44.47 112 CYS A N 1
ATOM 805 C CA . CYS A 1 120 ? -11.116 14.177 -28.226 1.00 48.31 112 CYS A CA 1
ATOM 806 C C . CYS A 1 120 ? -11.447 12.715 -28.510 1.00 47.47 112 CYS A C 1
ATOM 807 O O . CYS A 1 120 ? -12.617 12.337 -28.589 1.00 60.59 112 CYS A O 1
ATOM 810 N N . ILE A 1 121 ? -10.405 11.891 -28.641 1.00 46.76 113 ILE A N 1
ATOM 811 C CA . ILE A 1 121 ? -10.501 10.454 -28.856 1.00 50.78 113 ILE A CA 1
ATOM 812 C C . ILE A 1 121 ? -9.903 9.673 -27.685 1.00 47.94 113 ILE A C 1
ATOM 813 O O . ILE A 1 121 ? -9.624 8.483 -27.810 1.00 49.42 113 ILE A O 1
ATOM 818 N N . VAL A 1 122 ? -9.721 10.319 -26.540 1.00 40.50 114 VAL A N 1
ATOM 819 C CA . VAL A 1 122 ? -9.173 9.664 -25.366 1.00 44.78 114 VAL A CA 1
ATOM 820 C C . VAL A 1 122 ? -10.326 9.302 -24.439 1.00 52.35 114 VAL A C 1
ATOM 821 O O . VAL A 1 122 ? -11.171 10.145 -24.100 1.00 50.34 114 VAL A O 1
ATOM 825 N N . ARG A 1 123 ? -10.361 8.045 -24.039 1.00 50.70 115 ARG A N 1
ATOM 826 C CA . ARG A 1 123 ? -11.394 7.568 -23.143 1.00 48.18 115 ARG A CA 1
ATOM 827 C C . ARG A 1 123 ? -11.161 8.140 -21.749 1.00 50.94 115 ARG A C 1
ATOM 828 O O . ARG A 1 123 ? -10.068 8.016 -21.196 1.00 55.10 115 ARG A O 1
ATOM 836 N N . LEU A 1 124 ? -12.178 8.791 -21.177 1.00 56.99 116 LEU A N 1
ATOM 837 C CA . LEU A 1 124 ? -12.026 9.402 -19.857 1.00 50.36 116 LEU A CA 1
ATOM 838 C C . LEU A 1 124 ? -13.047 8.950 -18.814 1.00 52.23 116 LEU A C 1
ATOM 839 O O . LEU A 1 124 ? -13.015 9.476 -17.697 1.00 53.79 116 LEU A O 1
ATOM 844 N N . ASP A 1 125 ? -13.934 7.992 -19.127 1.00 46.01 117 ASP A N 1
ATOM 845 C CA . ASP A 1 125 ? -14.977 7.585 -18.189 1.00 49.25 117 ASP A CA 1
ATOM 846 C C . ASP A 1 125 ? -14.406 6.720 -17.061 1.00 59.84 117 ASP A C 1
ATOM 847 O O . ASP A 1 125 ? -13.263 6.238 -17.107 1.00 60.52 117 ASP A O 1
ATOM 852 N N . GLY A 1 126 ? -15.244 6.508 -16.044 1.00 59.13 118 GLY A N 1
ATOM 853 C CA . GLY A 1 126 ? -14.825 5.760 -14.866 1.00 58.41 118 GLY A CA 1
ATOM 854 C C . GLY A 1 126 ? -13.740 6.500 -14.106 1.00 58.29 118 GLY A C 1
ATOM 855 O O . GLY A 1 126 ? -13.766 7.731 -13.972 1.00 53.02 118 GLY A O 1
ATOM 856 N N . GLU A 1 127 ? -12.753 5.741 -13.626 1.00 62.91 119 GLU A N 1
ATOM 857 C CA . GLU A 1 127 ? -11.574 6.306 -12.981 1.00 65.16 119 GLU A CA 1
ATOM 858 C C . GLU A 1 127 ? -10.524 6.818 -13.962 1.00 60.70 119 GLU A C 1
ATOM 859 O O . GLU A 1 127 ? -9.496 7.339 -13.511 1.00 67.08 119 GLU A O 1
ATOM 865 N N . ARG A 1 128 ? -10.754 6.715 -15.275 1.00 53.65 120 ARG A N 1
ATOM 866 C CA . ARG A 1 128 ? -9.687 7.013 -16.233 1.00 48.28 120 ARG A CA 1
ATOM 867 C C . ARG A 1 128 ? -9.232 8.460 -16.159 1.00 50.02 120 ARG A C 1
ATOM 868 O O . ARG A 1 128 ? -8.035 8.740 -16.270 1.00 49.21 120 ARG A O 1
ATOM 876 N N . ALA A 1 129 ? -10.163 9.401 -15.998 1.00 52.70 121 ALA A N 1
ATOM 877 C CA . ALA A 1 129 ? -9.760 10.805 -16.004 1.00 50.52 121 ALA A CA 1
ATOM 878 C C . ALA A 1 129 ? -8.781 11.092 -14.866 1.00 42.95 121 ALA A C 1
ATOM 879 O O . ALA A 1 129 ? -7.710 11.671 -15.083 1.00 44.43 121 ALA A O 1
ATOM 881 N N . ALA A 1 130 ? -9.107 10.622 -13.661 1.00 46.06 122 ALA A N 1
ATOM 882 C CA . ALA A 1 130 ? -8.217 10.780 -12.516 1.00 54.85 122 ALA A CA 1
ATOM 883 C C . ALA A 1 130 ? -6.884 10.068 -12.733 1.00 57.32 122 ALA A C 1
ATOM 884 O O . ALA A 1 130 ? -5.828 10.583 -12.351 1.00 57.81 122 ALA A O 1
ATOM 886 N N . LYS A 1 131 ? -6.908 8.875 -13.332 1.00 55.96 123 LYS A N 1
ATOM 887 C CA . LYS A 1 131 ? -5.661 8.139 -13.505 1.00 52.15 123 LYS A CA 1
ATOM 888 C C . LYS A 1 131 ? -4.753 8.821 -14.522 1.00 50.73 123 LYS A C 1
ATOM 889 O O . LYS A 1 131 ? -3.535 8.855 -14.332 1.00 56.39 123 LYS A O 1
ATOM 895 N N . ARG A 1 132 ? -5.325 9.391 -15.590 1.00 42.21 124 ARG A N 1
ATOM 896 C CA . ARG A 1 132 ? -4.514 10.112 -16.572 1.00 44.67 124 ARG A CA 1
ATOM 897 C C . ARG A 1 132 ? -3.959 11.407 -15.989 1.00 53.27 124 ARG A C 1
ATOM 898 O O . ARG A 1 132 ? -2.779 11.726 -16.182 1.00 54.83 124 ARG A O 1
ATOM 906 N N . LEU A 1 133 ? -4.796 12.166 -15.275 1.00 53.37 125 LEU A N 1
ATOM 907 C CA . LEU A 1 133 ? -4.320 13.379 -14.625 1.00 50.58 125 LEU A CA 1
ATOM 908 C C . LEU A 1 133 ? -3.129 13.074 -13.713 1.00 54.20 125 LEU A C 1
ATOM 909 O O . LEU A 1 133 ? -2.096 13.753 -13.773 1.00 40.76 125 LEU A O 1
ATOM 914 N N . ALA A 1 134 ? -3.242 12.016 -12.900 1.00 38.22 126 ALA A N 1
ATOM 915 C CA . ALA A 1 134 ? -2.163 11.660 -11.989 1.00 44.34 126 ALA A CA 1
ATOM 916 C C . ALA A 1 134 ? -0.912 11.231 -12.745 1.00 50.28 126 ALA A C 1
ATOM 917 O O . ALA A 1 134 ? 0.210 11.555 -12.336 1.00 56.06 126 ALA A O 1
ATOM 919 N N . ARG A 1 135 ? -1.077 10.511 -13.858 1.00 49.30 127 ARG A N 1
ATOM 920 C CA . ARG A 1 135 ? 0.091 10.161 -14.657 1.00 55.12 127 ARG A CA 1
ATOM 921 C C . ARG A 1 135 ? 0.669 11.400 -15.330 1.00 53.10 127 ARG A C 1
ATOM 922 O O . ARG A 1 135 ? 1.892 11.586 -15.355 1.00 50.52 127 ARG A O 1
ATOM 930 N N . TRP A 1 136 ? -0.208 12.285 -15.823 1.00 45.45 128 TRP A N 1
ATOM 931 C CA . TRP A 1 136 ? 0.251 13.544 -16.383 1.00 44.61 128 TRP A CA 1
ATOM 932 C C . TRP A 1 136 ? 0.998 14.352 -15.336 1.00 45.23 128 TRP A C 1
ATOM 933 O O . TRP A 1 136 ? 2.028 14.968 -15.636 1.00 42.89 128 TRP A O 1
ATOM 944 N N . GLN A 1 137 ? 0.497 14.356 -14.101 1.00 45.45 129 GLN A N 1
ATOM 945 C CA . GLN A 1 137 ? 1.165 15.105 -13.052 1.00 49.14 129 GLN A CA 1
ATOM 946 C C . GLN A 1 137 ? 2.562 14.545 -12.797 1.00 48.81 129 GLN A C 1
ATOM 947 O O . GLN A 1 137 ? 3.518 15.309 -12.628 1.00 45.04 129 GLN A O 1
ATOM 953 N N . GLU A 1 138 ? 2.702 13.210 -12.842 1.00 45.30 130 GLU A N 1
ATOM 954 C CA . GLU A 1 138 ? 3.988 12.549 -12.625 1.00 46.58 130 GLU A CA 1
ATOM 955 C C . GLU A 1 138 ? 4.971 12.818 -13.769 1.00 47.66 130 GLU A C 1
ATOM 956 O O . GLU A 1 138 ? 6.183 12.918 -13.537 1.00 48.71 130 GLU A O 1
ATOM 958 N N . ILE A 1 139 ? 4.490 12.900 -15.016 1.00 44.70 131 ILE A N 1
ATOM 959 C CA . ILE A 1 139 ? 5.405 13.252 -16.104 1.00 44.29 131 ILE A CA 1
ATOM 960 C C . ILE A 1 139 ? 5.950 14.664 -15.906 1.00 47.76 131 ILE A C 1
ATOM 961 O O . ILE A 1 139 ? 7.142 14.921 -16.104 1.00 51.25 131 ILE A O 1
ATOM 966 N N . VAL A 1 140 ? 5.094 15.589 -15.483 1.00 47.56 132 VAL A N 1
ATOM 967 C CA . VAL A 1 140 ? 5.530 16.956 -15.220 1.00 41.38 132 VAL A CA 1
ATOM 968 C C . VAL A 1 140 ? 6.564 16.989 -14.094 1.00 46.59 132 VAL A C 1
ATOM 969 O O . VAL A 1 140 ? 7.562 17.714 -14.162 1.00 46.09 132 VAL A O 1
ATOM 973 N N . ILE A 1 141 ? 6.324 16.230 -13.027 1.00 45.27 133 ILE A N 1
ATOM 974 C CA . ILE A 1 141 ? 7.234 16.235 -11.889 1.00 44.33 133 ILE A CA 1
ATOM 975 C C . ILE A 1 141 ? 8.606 15.722 -12.306 1.00 52.20 133 ILE A C 1
ATOM 976 O O . ILE A 1 141 ? 9.649 16.299 -11.951 1.00 50.27 133 ILE A O 1
ATOM 981 N N . SER A 1 142 ? 8.623 14.631 -13.070 1.00 53.65 134 SER A N 1
ATOM 982 C CA . SER A 1 142 ? 9.881 14.075 -13.548 1.00 53.37 134 SER A CA 1
ATOM 983 C C . SER A 1 142 ? 10.630 15.075 -14.418 1.00 51.14 134 SER A C 1
ATOM 984 O O . SER A 1 142 ? 11.860 15.192 -14.320 1.00 58.17 134 SER A O 1
ATOM 987 N N . ALA A 1 143 ? 9.901 15.815 -15.257 1.00 37.25 135 ALA A N 1
ATOM 988 C CA . ALA A 1 143 ? 10.539 16.784 -16.136 1.00 40.26 135 ALA A CA 1
ATOM 989 C C . ALA A 1 143 ? 11.142 17.920 -15.339 1.00 41.72 135 ALA A C 1
ATOM 990 O O . ALA A 1 143 ? 12.176 18.466 -15.734 1.00 45.14 135 ALA A O 1
ATOM 992 N N . CYS A 1 144 ? 10.543 18.249 -14.193 1.00 39.70 136 CYS A N 1
ATOM 993 C CA . CYS A 1 144 ? 11.148 19.241 -13.315 1.00 44.75 136 CYS A CA 1
ATOM 994 C C . CYS A 1 144 ? 12.413 18.699 -12.661 1.00 51.86 136 CYS A C 1
ATOM 995 O O . CYS A 1 144 ? 13.414 19.419 -12.529 1.00 51.01 136 CYS A O 1
ATOM 998 N N . GLU A 1 145 ? 12.380 17.437 -12.241 1.00 52.80 137 GLU A N 1
ATOM 999 C CA . GLU A 1 145 ? 13.565 16.813 -11.665 1.00 53.11 137 GLU A CA 1
ATOM 1000 C C . GLU A 1 145 ? 14.735 16.813 -12.648 1.00 49.91 137 GLU A C 1
ATOM 1001 O O . GLU A 1 145 ? 15.885 17.049 -12.250 1.00 44.79 137 GLU A O 1
ATOM 1007 N N . GLN A 1 146 ? 14.460 16.555 -13.932 1.00 46.33 138 GLN A N 1
ATOM 1008 C CA . GLN A 1 146 ? 15.511 16.476 -14.946 1.00 48.19 138 GLN A CA 1
ATOM 1009 C C . GLN A 1 146 ? 15.998 17.858 -15.406 1.00 48.70 138 GLN A C 1
ATOM 1010 O O . GLN A 1 146 ? 17.204 18.090 -15.543 1.00 46.89 138 GLN A O 1
ATOM 1016 N N . SER A 1 147 ? 15.072 18.768 -15.709 1.00 45.31 139 SER A N 1
ATOM 1017 C CA . SER A 1 147 ? 15.444 20.055 -16.279 1.00 44.18 139 SER A CA 1
ATOM 1018 C C . SER A 1 147 ? 15.925 21.037 -15.226 1.00 54.89 139 SER A C 1
ATOM 1019 O O . SER A 1 147 ? 16.377 22.134 -15.572 1.00 59.58 139 SER A O 1
ATOM 1022 N N . GLY A 1 148 ? 15.852 20.663 -13.956 1.00 54.02 140 GLY A N 1
ATOM 1023 C CA . GLY A 1 148 ? 16.306 21.541 -12.901 1.00 54.18 140 GLY A CA 1
ATOM 1024 C C . GLY A 1 148 ? 15.323 22.597 -12.456 1.00 54.17 140 GLY A C 1
ATOM 1025 O O . GLY A 1 148 ? 15.744 23.646 -11.975 1.00 52.76 140 GLY A O 1
ATOM 1026 N N . ARG A 1 149 ? 14.020 22.373 -12.617 1.00 52.16 141 ARG A N 1
ATOM 1027 C CA . ARG A 1 149 ? 13.064 23.340 -12.106 1.00 49.56 141 ARG A CA 1
ATOM 1028 C C . ARG A 1 149 ? 12.705 22.983 -10.670 1.00 50.20 141 ARG A C 1
ATOM 1029 O O . ARG A 1 149 ? 12.326 21.848 -10.385 1.00 54.17 141 ARG A O 1
ATOM 1037 N N . ASN A 1 150 ? 12.757 23.975 -9.789 1.00 50.24 142 ASN A N 1
ATOM 1038 C CA . ASN A 1 150 ? 12.330 23.816 -8.410 1.00 51.99 142 ASN A CA 1
ATOM 1039 C C . ASN A 1 150 ? 10.900 24.279 -8.202 1.00 56.83 142 ASN A C 1
ATOM 1040 O O . ASN A 1 150 ? 10.389 24.210 -7.076 1.00 54.18 142 ASN A O 1
ATOM 1045 N N . THR A 1 151 ? 10.268 24.779 -9.260 1.00 51.17 143 THR A N 1
ATOM 1046 C CA . THR A 1 151 ? 8.858 25.119 -9.271 1.00 51.97 143 THR A CA 1
ATOM 1047 C C . THR A 1 151 ? 8.178 24.128 -10.196 1.00 52.56 143 THR A C 1
ATOM 1048 O O . THR A 1 151 ? 8.623 23.927 -11.329 1.00 50.52 143 THR A O 1
ATOM 1052 N N . VAL A 1 152 ? 7.145 23.448 -9.690 1.00 56.65 144 VAL A N 1
ATOM 1053 C CA . VAL A 1 152 ? 6.447 22.415 -10.429 1.00 52.65 144 VAL A CA 1
ATOM 1054 C C . VAL A 1 152 ? 5.165 23.032 -11.002 1.00 48.20 144 VAL A C 1
ATOM 1055 O O . VAL A 1 152 ? 4.318 23.485 -10.216 1.00 51.09 144 VAL A O 1
ATOM 1059 N N . PRO A 1 153 ? 5.027 23.136 -12.315 1.00 43.73 145 PRO A N 1
ATOM 1060 C CA . PRO A 1 153 ? 3.782 23.665 -12.883 1.00 40.33 145 PRO A CA 1
ATOM 1061 C C . PRO A 1 153 ? 2.639 22.711 -12.595 1.00 46.05 145 PRO A C 1
ATOM 1062 O O . PRO A 1 153 ? 2.800 21.490 -12.719 1.00 46.15 145 PRO A O 1
ATOM 1066 N N . PRO A 1 154 ? 1.485 23.217 -12.168 1.00 49.85 146 PRO A N 1
ATOM 1067 C CA . PRO A 1 154 ? 0.345 22.323 -11.906 1.00 50.75 146 PRO A CA 1
ATOM 1068 C C . PRO A 1 154 ? -0.270 21.809 -13.197 1.00 46.15 146 PRO A C 1
ATOM 1069 O O . PRO A 1 154 ? -0.260 22.486 -14.227 1.00 46.79 146 PRO A O 1
ATOM 1073 N N . VAL A 1 155 ? -0.779 20.585 -13.147 1.00 43.66 147 VAL A N 1
ATOM 1074 C CA . VAL A 1 155 ? -1.679 20.085 -14.183 1.00 44.69 147 VAL A CA 1
ATOM 1075 C C . VAL A 1 155 ? -3.082 20.219 -13.601 1.00 44.97 147 VAL A C 1
ATOM 1076 O O . VAL A 1 155 ? -3.448 19.509 -12.660 1.00 49.92 147 VAL A O 1
ATOM 1080 N N . LEU A 1 156 ? -3.827 21.162 -14.094 1.00 45.66 148 LEU A N 1
ATOM 1081 C CA . LEU A 1 156 ? -5.111 21.508 -13.500 1.00 48.45 148 LEU A CA 1
ATOM 1082 C C . LEU A 1 156 ? -6.178 20.456 -13.825 1.00 46.37 148 LEU A C 1
ATOM 1083 O O . LEU A 1 156 ? -6.071 19.737 -14.823 1.00 43.21 148 LEU A O 1
ATOM 1088 N N . PRO A 1 157 ? -7.202 20.328 -12.980 1.00 44.00 149 PRO A N 1
ATOM 1089 C CA . PRO A 1 157 ? -8.269 19.354 -13.261 1.00 44.73 149 PRO A CA 1
ATOM 1090 C C . PRO A 1 157 ? -8.879 19.550 -14.646 1.00 46.28 149 PRO A C 1
ATOM 1091 O O . PRO A 1 157 ? -8.994 20.669 -15.150 1.00 50.30 149 PRO A O 1
ATOM 1095 N N . ILE A 1 158 ? -9.219 18.428 -15.280 1.00 45.70 150 ILE A N 1
ATOM 1096 C CA . ILE A 1 158 ? -9.808 18.446 -16.612 1.00 48.94 150 ILE A CA 1
ATOM 1097 C C . ILE A 1 158 ? -11.126 19.202 -16.607 1.00 47.51 150 ILE A C 1
ATOM 1098 O O . ILE A 1 158 ? -11.949 19.051 -15.698 1.00 54.51 150 ILE A O 1
ATOM 1103 N N . ILE A 1 159 ? -11.323 20.028 -17.631 1.00 46.73 151 ILE A N 1
ATOM 1104 C CA . ILE A 1 159 ? -12.586 20.697 -17.910 1.00 47.22 151 ILE A CA 1
ATOM 1105 C C . ILE A 1 159 ? -12.826 20.671 -19.414 1.00 44.95 151 ILE A C 1
ATOM 1106 O O . ILE A 1 159 ? -11.920 20.422 -20.212 1.00 39.72 151 ILE A O 1
ATOM 1111 N N . GLY A 1 160 ? -14.051 21.002 -19.805 1.00 48.71 152 GLY A N 1
ATOM 1112 C CA . GLY A 1 160 ? -14.343 21.119 -21.211 1.00 45.10 152 GLY A CA 1
ATOM 1113 C C . GLY A 1 160 ? -13.757 22.385 -21.801 1.00 42.83 152 GLY A C 1
ATOM 1114 O O . GLY A 1 160 ? -13.371 23.318 -21.100 1.00 47.89 152 GLY A O 1
ATOM 1115 N N . TYR A 1 161 ? -13.687 22.398 -23.129 1.00 54.00 153 TYR A N 1
ATOM 1116 C CA . TYR A 1 161 ? -13.133 23.537 -23.849 1.00 51.51 153 TYR A CA 1
ATOM 1117 C C . TYR A 1 161 ? -13.894 24.824 -23.545 1.00 62.95 153 TYR A C 1
ATOM 1118 O O . TYR A 1 161 ? -13.295 25.843 -23.174 1.00 61.79 153 TYR A O 1
ATOM 1127 N N . ARG A 1 162 ? -15.225 24.782 -23.659 1.00 69.68 154 ARG A N 1
ATOM 1128 C CA . ARG A 1 162 ? -16.029 25.991 -23.496 1.00 71.65 154 ARG A CA 1
ATOM 1129 C C . ARG A 1 162 ? -15.838 26.606 -22.114 1.00 74.79 154 ARG A C 1
ATOM 1130 O O . ARG A 1 162 ? -15.602 27.815 -21.995 1.00 78.25 154 ARG A O 1
ATOM 1132 N N . GLU A 1 163 ? -15.853 25.777 -21.064 1.00 70.66 155 GLU A N 1
ATOM 1133 C CA . GLU A 1 163 ? -15.692 26.293 -19.711 1.00 68.45 155 GLU A CA 1
ATOM 1134 C C . GLU A 1 163 ? -14.318 26.928 -19.518 1.00 71.28 155 GLU A C 1
ATOM 1135 O O . GLU A 1 163 ? -14.192 27.930 -18.806 1.00 81.87 155 GLU A O 1
ATOM 1141 N N . ALA A 1 164 ? -13.278 26.365 -20.151 1.00 59.67 156 ALA A N 1
ATOM 1142 C CA . ALA A 1 164 ? -11.922 26.889 -20.014 1.00 69.37 156 ALA A CA 1
ATOM 1143 C C . ALA A 1 164 ? -11.713 28.233 -20.708 1.00 78.30 156 ALA A C 1
ATOM 1144 O O . ALA A 1 164 ? -10.723 28.915 -20.411 1.00 80.40 156 ALA A O 1
ATOM 1146 N N . LEU A 1 165 ? -12.570 28.594 -21.669 1.00 81.12 157 LEU A N 1
ATOM 1147 C CA . LEU A 1 165 ? -12.409 29.858 -22.389 1.00 82.84 157 LEU A CA 1
ATOM 1148 C C . LEU A 1 165 ? -12.593 31.058 -21.464 1.00 90.41 157 LEU A C 1
ATOM 1149 O O . LEU A 1 165 ? -11.892 32.070 -21.588 1.00 86.63 157 LEU A O 1
ATOM 1154 N N . ASP A 1 166 ? -13.552 30.975 -20.553 1.00 97.36 158 ASP A N 1
ATOM 1155 C CA . ASP A 1 166 ? -13.912 32.078 -19.679 1.00 106.02 158 ASP A CA 1
ATOM 1156 C C . ASP A 1 166 ? -13.077 32.115 -18.395 1.00 107.93 158 ASP A C 1
ATOM 1157 O O . ASP A 1 166 ? -13.490 32.754 -17.421 1.00 118.34 158 ASP A O 1
ATOM 1162 N N . LYS A 1 167 ? -11.917 31.455 -18.365 1.00 97.02 159 LYS A N 1
ATOM 1163 C CA . LYS A 1 167 ? -11.212 31.282 -17.098 1.00 98.00 159 LYS A CA 1
ATOM 1164 C C . LYS A 1 167 ? -10.259 32.434 -16.770 1.00 98.21 159 LYS A C 1
ATOM 1165 O O . LYS A 1 167 ? -10.299 32.975 -15.661 1.00 104.42 159 LYS A O 1
ATOM 1167 N N . MET A 1 168 ? -9.406 32.824 -17.705 1.00 88.16 160 MET A N 1
ATOM 1168 C CA . MET A 1 168 ? -8.345 33.779 -17.418 1.00 87.31 160 MET A CA 1
ATOM 1169 C C . MET A 1 168 ? -8.897 35.200 -17.360 1.00 92.00 160 MET A C 1
ATOM 1170 O O . MET A 1 168 ? -9.988 35.476 -17.868 1.00 88.15 160 MET A O 1
ATOM 1175 N N . PRO A 1 169 ? -8.176 36.124 -16.724 1.00 105.30 161 PRO A N 1
ATOM 1176 C CA . PRO A 1 169 ? -8.632 37.516 -16.720 1.00 111.09 161 PRO A CA 1
ATOM 1177 C C . PRO A 1 169 ? -8.582 38.098 -18.123 1.00 102.60 161 PRO A C 1
ATOM 1178 O O . PRO A 1 169 ? -7.870 37.616 -19.008 1.00 98.18 161 PRO A O 1
ATOM 1182 N N . SER A 1 170 ? -9.352 39.169 -18.307 1.00 98.93 162 SER A N 1
ATOM 1183 C CA . SER A 1 170 ? -9.454 39.795 -19.620 1.00 89.15 162 SER A CA 1
ATOM 1184 C C . SER A 1 170 ? -8.102 40.308 -20.104 1.00 76.82 162 SER A C 1
ATOM 1185 O O . SER A 1 170 ? -7.789 40.213 -21.296 1.00 63.45 162 SER A O 1
ATOM 1188 N N . GLU A 1 171 ? -7.298 40.875 -19.196 1.00 72.58 163 GLU A N 1
ATOM 1189 C CA . GLU A 1 171 ? -6.039 41.517 -19.565 1.00 72.40 163 GLU A CA 1
ATOM 1190 C C . GLU A 1 171 ? -4.991 40.538 -20.094 1.00 63.01 163 GLU A C 1
ATOM 1191 O O . GLU A 1 171 ? -4.005 40.985 -20.687 1.00 60.86 163 GLU A O 1
ATOM 1193 N N . ASN A 1 172 ? -5.191 39.230 -19.934 1.00 58.68 164 ASN A N 1
ATOM 1194 C CA . ASN A 1 172 ? -4.221 38.259 -20.424 1.00 59.08 164 ASN A CA 1
ATOM 1195 C C . ASN A 1 172 ? -4.103 38.311 -21.942 1.00 56.98 164 ASN A C 1
ATOM 1196 O O . ASN A 1 172 ? -5.000 38.770 -22.649 1.00 63.13 164 ASN A O 1
ATOM 1201 N N . THR A 1 173 ? -2.952 37.873 -22.432 1.00 54.69 165 THR A N 1
ATOM 1202 C CA . THR A 1 173 ? -2.736 37.675 -23.857 1.00 48.22 165 THR A CA 1
ATOM 1203 C C . THR A 1 173 ? -3.240 36.288 -24.213 1.00 43.45 165 THR A C 1
ATOM 1204 O O . THR A 1 173 ? -2.766 35.288 -23.660 1.00 42.50 165 THR A O 1
ATOM 1208 N N . LYS A 1 174 ? -4.226 36.230 -25.087 1.00 43.47 166 LYS A N 1
ATOM 1209 C CA . LYS A 1 174 ? -5.015 35.025 -25.326 1.00 45.96 166 LYS A CA 1
ATOM 1210 C C . LYS A 1 174 ? -4.792 34.596 -26.769 1.00 46.83 166 LYS A C 1
ATOM 1211 O O . LYS A 1 174 ? -5.193 35.296 -27.708 1.00 50.66 166 LYS A O 1
ATOM 1217 N N . LEU A 1 175 ? -4.134 33.458 -26.924 1.00 45.04 167 LEU A N 1
ATOM 1218 C CA . LEU A 1 175 ? -3.610 32.976 -28.185 1.00 37.97 167 LEU A CA 1
ATOM 1219 C C . LEU A 1 175 ? -4.176 31.592 -28.464 1.00 46.49 167 LEU A C 1
ATOM 1220 O O . LEU A 1 175 ? -4.239 30.750 -27.564 1.00 49.74 167 LEU A O 1
ATOM 1225 N N . ILE A 1 176 ? -4.586 31.361 -29.711 1.00 36.78 168 ILE A N 1
ATOM 1226 C CA . ILE A 1 176 ? -4.975 30.042 -30.175 1.00 36.31 168 ILE A CA 1
ATOM 1227 C C . ILE A 1 176 ? -4.190 29.733 -31.442 1.00 45.55 168 ILE A C 1
ATOM 1228 O O . ILE A 1 176 ? -4.091 30.583 -32.339 1.00 47.74 168 ILE A O 1
ATOM 1233 N N . MET A 1 177 ? -3.574 28.548 -31.484 1.00 47.02 169 MET A N 1
ATOM 1234 C CA . MET A 1 177 ? -2.885 28.091 -32.691 1.00 47.45 169 MET A CA 1
ATOM 1235 C C . MET A 1 177 ? -3.902 27.661 -33.722 1.00 44.23 169 MET A C 1
ATOM 1236 O O . MET A 1 177 ? -4.605 26.664 -33.548 1.00 45.14 169 MET A O 1
ATOM 1241 N N . SER A 1 178 ? -3.968 28.412 -34.798 1.00 32.67 170 SER A N 1
ATOM 1242 C CA . SER A 1 178 ? -4.945 28.145 -35.821 1.00 36.53 170 SER A CA 1
ATOM 1243 C C . SER A 1 178 ? -4.515 28.927 -37.026 1.00 44.91 170 SER A C 1
ATOM 1244 O O . SER A 1 178 ? -3.885 29.973 -36.884 1.00 44.77 170 SER A O 1
ATOM 1247 N N . ILE A 1 179 ? -4.907 28.445 -38.208 1.00 51.77 171 ILE A N 1
ATOM 1248 C CA . ILE A 1 179 ? -4.529 29.124 -39.429 1.00 49.88 171 ILE A CA 1
ATOM 1249 C C . ILE A 1 179 ? -5.587 30.118 -39.852 1.00 54.77 171 ILE A C 1
ATOM 1250 O O . ILE A 1 179 ? -5.381 30.864 -40.813 1.00 57.89 171 ILE A O 1
ATOM 1255 N N . ASN A 1 180 ? -6.707 30.173 -39.144 1.00 63.67 172 ASN A N 1
ATOM 1256 C CA . ASN A 1 180 ? -7.869 30.951 -39.556 1.00 61.01 172 ASN A CA 1
ATOM 1257 C C . ASN A 1 180 ? -7.933 32.250 -38.767 1.00 60.37 172 ASN A C 1
ATOM 1258 O O . ASN A 1 180 ? -7.871 32.234 -37.532 1.00 61.38 172 ASN A O 1
ATOM 1263 N N . ARG A 1 181 ? -8.078 33.366 -39.486 1.00 61.91 173 ARG A N 1
ATOM 1264 C CA . ARG A 1 181 ? -8.110 34.707 -38.902 1.00 56.38 173 ARG A CA 1
ATOM 1265 C C . ARG A 1 181 ? -6.865 34.953 -38.051 1.00 55.22 173 ARG A C 1
ATOM 1266 O O . ARG A 1 181 ? -6.944 35.405 -36.907 1.00 56.23 173 ARG A O 1
ATOM 1274 N N . ALA A 1 182 ? -5.699 34.680 -38.645 1.00 56.33 174 ALA A N 1
ATOM 1275 C CA . ALA A 1 182 ? -4.430 34.624 -37.938 1.00 56.85 174 ALA A CA 1
ATOM 1276 C C . ALA A 1 182 ? -3.457 35.737 -38.313 1.00 59.87 174 ALA A C 1
ATOM 1277 O O . ALA A 1 182 ? -3.540 36.353 -39.376 1.00 67.59 174 ALA A O 1
ATOM 1279 N N . CYS A 1 183 ? -2.496 35.931 -37.413 1.00 51.16 175 CYS A N 1
ATOM 1280 C CA . CYS A 1 183 ? -1.292 36.740 -37.578 1.00 54.36 175 CYS A CA 1
ATOM 1281 C C . CYS A 1 183 ? -0.106 35.922 -37.063 1.00 49.93 175 CYS A C 1
ATOM 1282 O O . CYS A 1 183 ? -0.270 34.853 -36.466 1.00 48.97 175 CYS A O 1
ATOM 1285 N N . LYS A 1 184 ? 1.105 36.394 -37.320 1.00 48.74 176 LYS A N 1
ATOM 1286 C CA . LYS A 1 184 ? 2.203 35.641 -36.755 1.00 46.85 176 LYS A CA 1
ATOM 1287 C C . LYS A 1 184 ? 2.286 35.944 -35.268 1.00 52.30 176 LYS A C 1
ATOM 1288 O O . LYS A 1 184 ? 1.822 36.983 -34.790 1.00 49.75 176 LYS A O 1
ATOM 1294 N N . LEU A 1 185 ? 2.904 35.018 -34.542 1.00 56.58 177 LEU A N 1
ATOM 1295 C CA . LEU A 1 185 ? 3.114 35.186 -33.110 1.00 52.38 177 LEU A CA 1
ATOM 1296 C C . LEU A 1 185 ? 3.994 36.386 -32.818 1.00 57.06 177 LEU A C 1
ATOM 1297 O O . LEU A 1 185 ? 3.814 37.051 -31.793 1.00 63.86 177 LEU A O 1
ATOM 1302 N N . GLY A 1 186 ? 4.962 36.676 -33.690 1.00 60.17 178 GLY A N 1
ATOM 1303 C CA . GLY A 1 186 ? 5.781 37.854 -33.473 1.00 61.94 178 GLY A CA 1
ATOM 1304 C C . GLY A 1 186 ? 5.030 39.144 -33.735 1.00 68.89 178 GLY A C 1
ATOM 1305 O O . GLY A 1 186 ? 5.263 40.153 -33.059 1.00 75.89 178 GLY A O 1
ATOM 1306 N N . ASP A 1 187 ? 4.084 39.119 -34.671 1.00 70.01 179 ASP A N 1
ATOM 1307 C CA . ASP A 1 187 ? 3.321 40.300 -35.068 1.00 70.54 179 ASP A CA 1
ATOM 1308 C C . ASP A 1 187 ? 2.176 40.626 -34.118 1.00 68.89 179 ASP A C 1
ATOM 1309 O O . ASP A 1 187 ? 1.388 41.515 -34.439 1.00 72.98 179 ASP A O 1
ATOM 1314 N N . ILE A 1 188 ? 2.051 39.934 -32.974 1.00 67.78 180 ILE A N 1
ATOM 1315 C CA . ILE A 1 188 ? 0.978 40.223 -32.024 1.00 64.71 180 ILE A CA 1
ATOM 1316 C C . ILE A 1 188 ? 1.401 41.384 -31.150 1.00 65.80 180 ILE A C 1
ATOM 1317 O O . ILE A 1 188 ? 2.591 41.651 -30.976 1.00 67.41 180 ILE A O 1
ATOM 1322 N N . ARG A 1 189 ? 0.401 42.104 -30.639 1.00 68.87 181 ARG A N 1
ATOM 1323 C CA . ARG A 1 189 ? 0.651 43.184 -29.700 1.00 66.50 181 ARG A CA 1
ATOM 1324 C C . ARG A 1 189 ? 1.544 42.652 -28.593 1.00 70.99 181 ARG A C 1
ATOM 1325 O O . ARG A 1 189 ? 1.344 41.537 -28.110 1.00 71.48 181 ARG A O 1
ATOM 1333 N N . HIS A 1 190 ? 2.566 43.425 -28.236 1.00 76.21 182 HIS A N 1
ATOM 1334 C CA . HIS A 1 190 ? 3.517 42.985 -27.228 1.00 79.78 182 HIS A CA 1
ATOM 1335 C C . HIS A 1 190 ? 2.777 42.607 -25.958 1.00 73.09 182 HIS A C 1
ATOM 1336 O O . HIS A 1 190 ? 2.051 43.441 -25.401 1.00 79.88 182 HIS A O 1
ATOM 1343 N N . PRO A 1 191 ? 2.870 41.370 -25.492 1.00 71.83 183 PRO A N 1
ATOM 1344 C CA . PRO A 1 191 ? 2.160 40.993 -24.270 1.00 68.01 183 PRO A CA 1
ATOM 1345 C C . PRO A 1 191 ? 2.735 41.744 -23.086 1.00 69.41 183 PRO A C 1
ATOM 1346 O O . PRO A 1 191 ? 3.948 41.900 -22.963 1.00 76.21 183 PRO A O 1
ATOM 1350 N N . SER A 1 192 ? 1.855 42.251 -22.236 1.00 77.01 184 SER A N 1
ATOM 1351 C CA . SER A 1 192 ? 2.315 42.964 -21.053 1.00 88.14 184 SER A CA 1
ATOM 1352 C C . SER A 1 192 ? 2.375 42.053 -19.838 1.00 87.60 184 SER A C 1
ATOM 1353 O O . SER A 1 192 ? 3.261 42.211 -18.994 1.00 97.15 184 SER A O 1
ATOM 1356 N N . GLY A 1 193 ? 1.445 41.113 -19.719 1.00 78.28 185 GLY A N 1
ATOM 1357 C CA . GLY A 1 193 ? 1.443 40.239 -18.564 1.00 78.34 185 GLY A CA 1
ATOM 1358 C C . GLY A 1 193 ? 1.468 38.762 -18.897 1.00 73.57 185 GLY A C 1
ATOM 1359 O O . GLY A 1 193 ? 2.400 38.277 -19.545 1.00 74.65 185 GLY A O 1
ATOM 1360 N N . ALA A 1 194 ? 0.442 38.036 -18.471 1.00 67.88 186 ALA A N 1
ATOM 1361 C CA . ALA A 1 194 ? 0.453 36.598 -18.644 1.00 60.61 186 ALA A CA 1
ATOM 1362 C C . ALA A 1 194 ? -0.050 36.223 -20.037 1.00 56.15 186 ALA A C 1
ATOM 1363 O O . ALA A 1 194 ? -0.789 36.973 -20.691 1.00 57.95 186 ALA A O 1
ATOM 1365 N N . ILE A 1 195 ? 0.345 35.028 -20.470 1.00 51.33 187 ILE A N 1
ATOM 1366 C CA . ILE A 1 195 ? -0.033 34.450 -21.753 1.00 50.48 187 ILE A CA 1
ATOM 1367 C C . ILE A 1 195 ? -0.838 33.182 -21.501 1.00 49.86 187 ILE A C 1
ATOM 1368 O O . ILE A 1 195 ? -0.475 32.357 -20.655 1.00 44.85 187 ILE A O 1
ATOM 1373 N N . VAL A 1 196 ? -1.923 33.030 -22.256 1.00 46.69 188 VAL A N 1
ATOM 1374 C CA . VAL A 1 196 ? -2.751 31.838 -22.247 1.00 39.62 188 VAL A CA 1
ATOM 1375 C C . VAL A 1 196 ? -2.753 31.340 -23.676 1.00 40.80 188 VAL A C 1
ATOM 1376 O O . VAL A 1 196 ? -3.098 32.080 -24.607 1.00 40.46 188 VAL A O 1
ATOM 1380 N N . PHE A 1 197 ? -2.370 30.088 -23.845 1.00 35.17 189 PHE A N 1
ATOM 1381 C CA . PHE A 1 197 ? -2.073 29.547 -25.148 1.00 40.09 189 PHE A CA 1
ATOM 1382 C C . PHE A 1 197 ? -2.869 28.265 -25.324 1.00 41.81 189 PHE A C 1
ATOM 1383 O O . PHE A 1 197 ? -2.745 27.356 -24.501 1.00 44.84 189 PHE A O 1
ATOM 1391 N N . MET A 1 198 ? -3.642 28.172 -26.413 1.00 40.23 190 MET A N 1
ATOM 1392 C CA . MET A 1 198 ? -4.603 27.087 -26.605 1.00 37.26 190 MET A CA 1
ATOM 1393 C C . MET A 1 198 ? -4.209 26.215 -27.786 1.00 40.03 190 MET A C 1
ATOM 1394 O O . MET A 1 198 ? -3.967 26.720 -28.889 1.00 42.27 190 MET A O 1
ATOM 1399 N N . VAL A 1 199 ? -4.158 24.907 -27.560 1.00 33.47 191 VAL A N 1
ATOM 1400 C CA . VAL A 1 199 ? -3.734 23.977 -28.593 1.00 32.98 191 VAL A CA 1
ATOM 1401 C C . VAL A 1 199 ? -4.761 22.862 -28.742 1.00 37.94 191 VAL A C 1
ATOM 1402 O O . VAL A 1 199 ? -5.272 22.340 -27.746 1.00 36.56 191 VAL A O 1
ATOM 1406 N N . GLY A 1 200 ? -5.018 22.465 -29.985 1.00 34.89 192 GLY A N 1
ATOM 1407 C CA . GLY A 1 200 ? -5.962 21.417 -30.265 1.00 42.12 192 GLY A CA 1
ATOM 1408 C C . GLY A 1 200 ? -5.394 20.014 -30.269 1.00 44.27 192 GLY A C 1
ATOM 1409 O O . GLY A 1 200 ? -4.192 19.789 -30.096 1.00 40.81 192 GLY A O 1
ATOM 1410 N N . PRO A 1 201 ? -6.279 19.043 -30.415 1.00 38.73 193 PRO A N 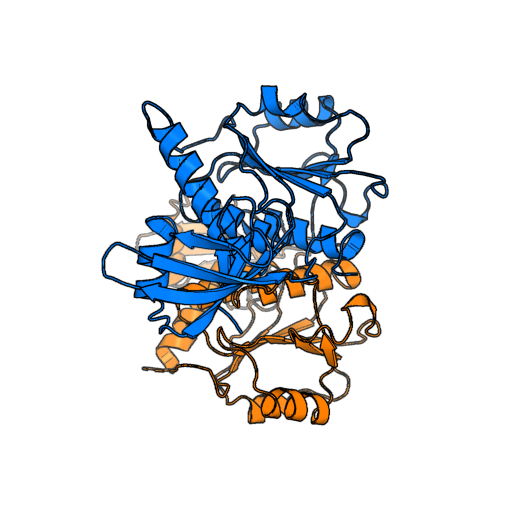1
ATOM 1411 C CA . PRO A 1 201 ? -5.858 17.640 -30.447 1.00 38.66 193 PRO A CA 1
ATOM 1412 C C . PRO A 1 201 ? -5.424 17.248 -31.842 1.00 46.60 193 PRO A C 1
ATOM 1413 O O . PRO A 1 201 ? -5.328 18.121 -32.710 1.00 47.43 193 PRO A O 1
ATOM 1417 N N . GLU A 1 202 ? -5.160 15.949 -32.045 1.00 42.48 194 GLU A N 1
ATOM 1418 C CA . GLU A 1 202 ? -4.842 15.420 -33.366 1.00 51.76 194 GLU A CA 1
ATOM 1419 C C . GLU A 1 202 ? -5.827 15.927 -34.413 1.00 63.03 194 GLU A C 1
ATOM 1420 O O . GLU A 1 202 ? -5.431 16.521 -35.423 1.00 64.09 194 GLU A O 1
ATOM 1426 N N . GLY A 1 203 ? -7.127 15.724 -34.163 1.00 64.88 195 GLY A N 1
ATOM 1427 C CA . GLY A 1 203 ? -8.172 16.073 -35.113 1.00 62.65 195 GLY A CA 1
ATOM 1428 C C . GLY A 1 203 ? -8.368 17.560 -35.331 1.00 61.92 195 GLY A C 1
ATOM 1429 O O . GLY A 1 203 ? -9.068 17.944 -36.276 1.00 68.53 195 GLY A O 1
ATOM 1430 N N . GLY A 1 204 ? -7.812 18.406 -34.455 1.00 50.56 196 GLY A N 1
ATOM 1431 C CA . GLY A 1 204 ? -7.886 19.838 -34.652 1.00 44.07 196 GLY A CA 1
ATOM 1432 C C . GLY A 1 204 ? -9.119 20.482 -34.047 1.00 53.92 196 GLY A C 1
ATOM 1433 O O . GLY A 1 204 ? -9.913 19.871 -33.324 1.00 55.41 196 GLY A O 1
ATOM 1434 N N . TRP A 1 205 ? -9.252 21.774 -34.332 1.00 51.01 197 TRP A N 1
ATOM 1435 C CA . TRP A 1 205 ? -10.407 22.550 -33.891 1.00 52.50 197 TRP A CA 1
ATOM 1436 C C . TRP A 1 205 ? -11.599 22.405 -34.837 1.00 58.10 197 TRP A C 1
ATOM 1437 O O . TRP A 1 205 ? -11.433 22.325 -36.056 1.00 73.18 197 TRP A O 1
ATOM 1448 N N . THR A 1 206 ? -12.815 22.422 -34.273 1.00 51.87 198 THR A N 1
ATOM 1449 C CA . THR A 1 206 ? -13.985 22.601 -35.140 1.00 60.71 198 THR A CA 1
ATOM 1450 C C . THR A 1 206 ? -14.194 24.082 -35.458 1.00 55.12 198 THR A C 1
ATOM 1451 O O . THR A 1 206 ? -13.728 24.976 -34.743 1.00 51.33 198 THR A O 1
ATOM 1455 N N . GLU A 1 207 ? -14.940 24.320 -36.539 1.00 71.39 199 GLU A N 1
ATOM 1456 C CA . GLU A 1 207 ? -15.246 25.678 -36.983 1.00 74.05 199 GLU A CA 1
ATOM 1457 C C . GLU A 1 207 ? -15.908 26.488 -35.875 1.00 67.72 199 GLU A C 1
ATOM 1458 O O . GLU A 1 207 ? -15.553 27.651 -35.647 1.00 61.82 199 GLU A O 1
ATOM 1464 N N . GLN A 1 208 ? -16.858 25.873 -35.159 1.00 70.73 200 GLN A N 1
ATOM 1465 C CA . GLN A 1 208 ? -17.527 26.535 -34.041 1.00 65.57 200 GLN A CA 1
ATOM 1466 C C . GLN A 1 208 ? -16.558 26.773 -32.888 1.00 61.56 200 GLN A C 1
ATOM 1467 O O . GLN A 1 208 ? -16.640 27.797 -32.203 1.00 58.89 200 GLN A O 1
ATOM 1469 N N . GLU A 1 209 ? -15.641 25.832 -32.649 1.00 60.40 201 GLU A N 1
ATOM 1470 C CA . GLU A 1 209 ? -14.677 26.021 -31.573 1.00 57.08 201 GLU A CA 1
ATOM 1471 C C . GLU A 1 209 ? -13.795 27.234 -31.835 1.00 55.25 201 GLU A C 1
ATOM 1472 O O . GLU A 1 209 ? -13.439 27.958 -30.902 1.00 50.47 201 GLU A O 1
ATOM 1478 N N . GLU A 1 210 ? -13.444 27.481 -33.099 1.00 56.28 202 GLU A N 1
ATOM 1479 C CA . GLU A 1 210 ? -12.650 28.663 -33.428 1.00 54.63 202 GLU A CA 1
ATOM 1480 C C . GLU A 1 210 ? -13.449 29.934 -33.189 1.00 57.72 202 GLU A C 1
ATOM 1481 O O . GLU A 1 210 ? -12.925 30.906 -32.628 1.00 58.17 202 GLU A O 1
ATOM 1487 N N . GLN A 1 211 ? -14.716 29.942 -33.621 1.00 55.09 203 GLN A N 1
ATOM 1488 C CA . GLN A 1 211 ? -15.588 31.079 -33.363 1.00 55.48 203 GLN A CA 1
ATOM 1489 C C . GLN A 1 211 ? -15.686 31.384 -31.880 1.00 49.24 203 GLN A C 1
ATOM 1490 O O . GLN A 1 211 ? -15.606 32.549 -31.472 1.00 56.19 203 GLN A O 1
ATOM 1496 N N . GLN A 1 212 ? -15.853 30.356 -31.053 1.00 48.62 204 GLN A N 1
ATOM 1497 C CA . GLN A 1 212 ? -15.973 30.612 -29.625 1.00 51.93 204 GLN A CA 1
ATOM 1498 C C . GLN A 1 212 ? -14.715 31.279 -29.089 1.00 48.67 204 GLN A C 1
ATOM 1499 O O . GLN A 1 212 ? -14.799 32.252 -28.334 1.00 49.76 204 GLN A O 1
ATOM 1505 N N . ALA A 1 213 ? -13.542 30.799 -29.523 1.00 45.01 205 ALA A N 1
ATOM 1506 C CA . ALA A 1 213 ? -12.276 31.388 -29.111 1.00 43.42 205 ALA A CA 1
ATOM 1507 C C . ALA A 1 213 ? -12.160 32.819 -29.612 1.00 43.99 205 ALA A C 1
ATOM 1508 O O . ALA A 1 213 ? -11.812 33.723 -28.845 1.00 49.30 205 ALA A O 1
ATOM 1510 N N . PHE A 1 214 ? -12.526 33.057 -30.870 1.00 47.46 206 PHE A N 1
ATOM 1511 C CA . PHE A 1 214 ? -12.516 34.418 -31.403 1.00 52.62 206 PHE A CA 1
ATOM 1512 C C . PHE A 1 214 ? -13.425 35.336 -30.572 1.00 57.42 206 PHE A C 1
ATOM 1513 O O . PHE A 1 214 ? -13.053 36.468 -30.233 1.00 59.51 206 PHE A O 1
ATOM 1521 N N . GLU A 1 215 ? -14.634 34.870 -30.251 1.00 55.72 207 GLU A N 1
ATOM 1522 C CA . GLU A 1 215 ? -15.540 35.656 -29.409 1.00 54.00 207 GLU A CA 1
ATOM 1523 C C . GLU A 1 215 ? -15.028 35.801 -27.973 1.00 50.11 207 GLU A C 1
ATOM 1524 O O . GLU A 1 215 ? -15.313 36.804 -27.314 1.00 51.89 207 GLU A O 1
ATOM 1530 N N . ALA A 1 216 ? -14.309 34.810 -27.449 1.00 44.48 208 ALA A N 1
ATOM 1531 C CA . ALA A 1 216 ? -13.705 34.957 -26.123 1.00 48.82 208 ALA A CA 1
ATOM 1532 C C . ALA A 1 216 ? -12.475 35.870 -26.124 1.00 49.32 208 ALA A C 1
ATOM 1533 O O . ALA A 1 216 ? -11.802 35.980 -25.097 1.00 47.74 208 ALA A O 1
ATOM 1535 N N . GLY A 1 217 ? -12.154 36.499 -27.248 1.00 48.41 209 GLY A N 1
ATOM 1536 C CA . GLY A 1 217 ? -11.029 37.405 -27.316 1.00 47.22 209 GLY A CA 1
ATOM 1537 C C . GLY A 1 217 ? -9.696 36.770 -27.646 1.00 49.27 209 GLY A C 1
ATOM 1538 O O . GLY A 1 217 ? -8.665 37.416 -27.458 1.00 48.39 209 GLY A O 1
ATOM 1539 N N . PHE A 1 218 ? -9.682 35.534 -28.138 1.00 40.18 210 PHE A N 1
ATOM 1540 C CA . PHE A 1 218 ? -8.442 34.862 -28.481 1.00 35.96 210 PHE A CA 1
ATOM 1541 C C . PHE A 1 218 ? -7.946 35.284 -29.850 1.00 45.23 210 PHE A C 1
ATOM 1542 O O . PHE A 1 218 ? -8.730 35.391 -30.799 1.00 48.35 210 PHE A O 1
ATOM 1550 N N . GLN A 1 219 ? -6.635 35.535 -29.946 1.00 42.37 211 GLN A N 1
ATOM 1551 C CA . GLN A 1 219 ? -5.994 35.853 -31.215 1.00 42.25 211 GLN A CA 1
ATOM 1552 C C . GLN A 1 219 ? -5.387 34.580 -31.792 1.00 43.51 211 GLN A C 1
ATOM 1553 O O . GLN A 1 219 ? -4.668 33.849 -31.088 1.00 43.25 211 GLN A O 1
ATOM 1559 N N . ALA A 1 220 ? -5.722 34.299 -33.052 1.00 43.40 212 ALA A N 1
ATOM 1560 C CA . ALA A 1 220 ? -5.187 33.149 -33.768 1.00 46.50 212 ALA A CA 1
ATOM 1561 C C . ALA A 1 220 ? -3.782 33.459 -34.298 1.00 48.81 212 ALA A C 1
ATOM 1562 O O . ALA A 1 220 ? -3.551 34.519 -34.895 1.00 50.79 212 ALA A O 1
ATOM 1564 N N . VAL A 1 221 ? -2.848 32.534 -34.070 1.00 46.24 213 VAL A N 1
ATOM 1565 C CA . VAL A 1 221 ? -1.425 32.722 -34.377 1.00 47.95 213 VAL A CA 1
ATOM 1566 C C . VAL A 1 221 ? -0.894 31.559 -35.204 1.00 47.82 213 VAL A C 1
ATOM 1567 O O . VAL A 1 221 ? -1.330 30.414 -35.041 1.00 44.86 213 VAL A O 1
ATOM 1571 N N . THR A 1 222 ? 0.008 31.874 -36.130 1.00 45.19 214 THR A N 1
ATOM 1572 C CA . THR A 1 222 ? 0.803 30.905 -36.867 1.00 46.52 214 THR A CA 1
ATOM 1573 C C . THR A 1 222 ? 2.280 31.160 -36.588 1.00 42.31 214 THR A C 1
ATOM 1574 O O . THR A 1 222 ? 2.665 32.260 -36.196 1.00 41.13 214 THR A O 1
ATOM 1578 N N . LEU A 1 223 ? 3.096 30.117 -36.733 1.00 46.71 215 LEU A N 1
ATOM 1579 C CA . LEU A 1 223 ? 4.552 30.235 -36.688 1.00 47.31 215 LEU A CA 1
ATOM 1580 C C . LEU A 1 223 ? 5.148 29.670 -37.961 1.00 60.48 215 LEU A C 1
ATOM 1581 O O . LEU A 1 223 ? 5.197 28.449 -38.126 1.00 77.81 215 LEU A O 1
ATOM 1586 N N . GLY A 1 224 ? 5.656 30.515 -38.825 1.00 58.93 216 GLY A N 1
ATOM 1587 C CA . GLY A 1 224 ? 6.391 30.019 -39.969 1.00 59.64 216 GLY A CA 1
ATOM 1588 C C . GLY A 1 224 ? 5.503 29.634 -41.136 1.00 55.01 216 GLY A C 1
ATOM 1589 O O . GLY A 1 224 ? 4.284 29.546 -41.037 1.00 51.85 216 GLY A O 1
ATOM 1590 N N . LYS A 1 225 ? 6.150 29.345 -42.262 1.00 59.35 217 LYS A N 1
ATOM 1591 C CA . LYS A 1 225 ? 5.400 29.214 -43.496 1.00 58.34 217 LYS A CA 1
ATOM 1592 C C . LYS A 1 225 ? 4.619 27.913 -43.600 1.00 58.44 217 LYS A C 1
ATOM 1593 O O . LYS A 1 225 ? 3.627 27.882 -44.332 1.00 62.18 217 LYS A O 1
ATOM 1595 N N . ARG A 1 226 ? 5.024 26.855 -42.896 1.00 53.21 218 ARG A N 1
ATOM 1596 C CA . ARG A 1 226 ? 4.355 25.567 -42.967 1.00 51.59 218 ARG A CA 1
ATOM 1597 C C . ARG A 1 226 ? 3.581 25.329 -41.676 1.00 58.85 218 ARG A C 1
ATOM 1598 O O . ARG A 1 226 ? 4.095 25.589 -40.576 1.00 51.88 218 ARG A O 1
ATOM 1606 N N . ILE A 1 227 ? 2.363 24.795 -41.809 1.00 60.55 219 ILE A N 1
ATOM 1607 C CA . ILE A 1 227 ? 1.549 24.441 -40.646 1.00 60.94 219 ILE A CA 1
ATOM 1608 C C . ILE A 1 227 ? 2.024 23.102 -40.097 1.00 60.99 219 ILE A C 1
ATOM 1609 O O . ILE A 1 227 ? 2.065 22.107 -40.824 1.00 66.33 219 ILE A O 1
ATOM 1611 N N . LEU A 1 228 ? 2.387 23.076 -38.816 1.00 56.93 220 LEU A N 1
ATOM 1612 C CA . LEU A 1 228 ? 2.769 21.839 -38.153 1.00 56.36 220 LEU A CA 1
ATOM 1613 C C . LEU A 1 228 ? 1.550 21.200 -37.504 1.00 57.03 220 LEU A C 1
ATOM 1614 O O . LEU A 1 228 ? 0.852 21.838 -36.705 1.00 60.68 220 LEU A O 1
ATOM 1619 N N . ARG A 1 229 ? 1.318 19.932 -37.846 1.00 55.33 221 ARG A N 1
ATOM 1620 C CA . ARG A 1 229 ? 0.198 19.144 -37.347 1.00 59.42 221 ARG A CA 1
ATOM 1621 C C . ARG A 1 229 ? 0.465 18.425 -36.031 1.00 53.87 221 ARG A C 1
ATOM 1622 O O . ARG A 1 229 ? -0.472 17.862 -35.457 1.00 53.56 221 ARG A O 1
ATOM 1624 N N . THR A 1 230 ? 1.711 18.378 -35.572 1.00 49.05 222 THR A N 1
ATOM 1625 C CA . THR A 1 230 ? 2.100 17.522 -34.461 1.00 41.00 222 THR A CA 1
ATOM 1626 C C . THR A 1 230 ? 2.228 18.313 -33.164 1.00 40.93 222 THR A C 1
ATOM 1627 O O . THR A 1 230 ? 2.049 19.531 -33.121 1.00 40.04 222 THR A O 1
ATOM 1631 N N . GLU A 1 231 ? 2.676 17.628 -32.112 1.00 47.16 223 GLU A N 1
ATOM 1632 C CA . GLU A 1 231 ? 3.014 18.291 -30.858 1.00 43.32 223 GLU A CA 1
ATOM 1633 C C . GLU A 1 231 ? 4.174 19.262 -31.019 1.00 35.79 223 GLU A C 1
ATOM 1634 O O . GLU A 1 231 ? 4.410 20.057 -30.108 1.00 40.77 223 GLU A O 1
ATOM 1640 N N . THR A 1 232 ? 4.871 19.245 -32.159 1.00 35.69 224 THR A N 1
ATOM 1641 C CA . THR A 1 232 ? 5.957 20.196 -32.364 1.00 41.50 224 THR A CA 1
ATOM 1642 C C . THR A 1 232 ? 5.458 21.634 -32.383 1.00 43.81 224 THR A C 1
ATOM 1643 O O . THR A 1 232 ? 6.167 22.530 -31.915 1.00 50.00 224 THR A O 1
ATOM 1647 N N . ALA A 1 233 ? 4.256 21.874 -32.912 1.00 42.29 225 ALA A N 1
ATOM 1648 C CA . ALA A 1 233 ? 3.737 23.241 -33.025 1.00 38.20 225 ALA A CA 1
ATOM 1649 C C . ALA A 1 233 ? 3.601 23.945 -31.673 1.00 34.29 225 ALA A C 1
ATOM 1650 O O . ALA A 1 233 ? 4.115 25.067 -31.540 1.00 38.37 225 ALA A O 1
ATOM 1652 N N . PRO A 1 234 ? 2.958 23.377 -30.647 1.00 34.34 226 PRO A N 1
ATOM 1653 C CA . PRO A 1 234 ? 2.966 24.062 -29.339 1.00 33.06 226 PRO A CA 1
ATOM 1654 C C . PRO A 1 234 ? 4.346 24.163 -28.705 1.00 44.85 226 PRO A C 1
ATOM 1655 O O . PRO A 1 234 ? 4.652 25.164 -28.044 1.00 50.81 226 PRO A O 1
ATOM 1659 N N . LEU A 1 235 ? 5.189 23.143 -28.867 1.00 44.52 227 LEU A N 1
ATOM 1660 C CA . LEU A 1 235 ? 6.549 23.222 -28.351 1.00 38.89 227 LEU A CA 1
ATOM 1661 C C . LEU A 1 235 ? 7.326 24.337 -29.043 1.00 39.46 227 LEU A C 1
ATOM 1662 O O . LEU A 1 235 ? 7.983 25.155 -28.386 1.00 38.44 227 LEU A O 1
ATOM 1667 N N . ALA A 1 236 ? 7.275 24.375 -30.378 1.00 37.59 228 ALA A N 1
ATOM 1668 C CA . ALA A 1 236 ? 7.994 25.421 -31.095 1.00 37.55 228 ALA A CA 1
ATOM 1669 C C . ALA A 1 236 ? 7.504 26.797 -30.673 1.00 34.46 228 ALA A C 1
ATOM 1670 O O . ALA A 1 236 ? 8.303 27.728 -30.540 1.00 39.07 228 ALA A O 1
ATOM 1672 N N . ALA A 1 237 ? 6.193 26.923 -30.395 1.00 38.23 229 ALA A N 1
ATOM 1673 C CA . ALA A 1 237 ? 5.600 28.209 -30.045 1.00 29.83 229 ALA A CA 1
ATOM 1674 C C . ALA A 1 237 ? 6.083 28.692 -28.689 1.00 33.33 229 ALA A C 1
ATOM 1675 O O . ALA A 1 237 ? 6.441 29.871 -28.531 1.00 39.66 229 ALA A O 1
ATOM 1677 N N . ILE A 1 238 ? 6.113 27.794 -27.700 1.00 31.65 230 ILE A N 1
ATOM 1678 C CA . ILE A 1 238 ? 6.589 28.156 -26.364 1.00 36.41 230 ILE A CA 1
ATOM 1679 C C . ILE A 1 238 ? 8.055 28.590 -26.409 1.00 40.31 230 ILE A C 1
ATOM 1680 O O . ILE A 1 238 ? 8.437 29.585 -25.77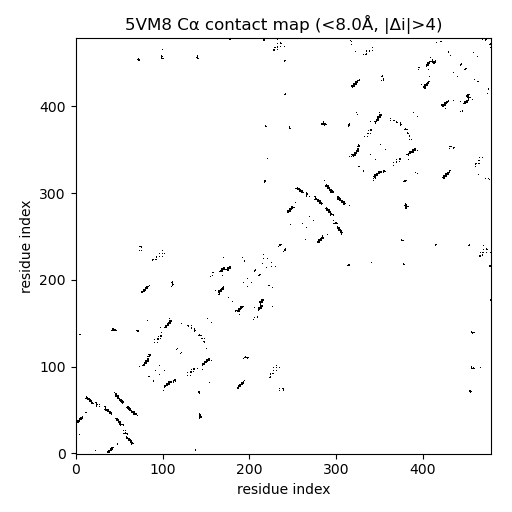7 1.00 48.11 230 ILE A O 1
ATOM 1685 N N . ALA A 1 239 ? 8.880 27.896 -27.207 1.00 34.81 231 ALA A N 1
ATOM 1686 C CA . ALA A 1 239 ? 10.273 28.310 -27.374 1.00 41.41 231 ALA A CA 1
ATOM 1687 C C . ALA A 1 239 ? 10.346 29.674 -28.043 1.00 43.04 231 ALA A C 1
ATOM 1688 O O . ALA A 1 239 ? 11.162 30.527 -27.660 1.00 46.19 231 ALA A O 1
ATOM 1690 N N . ALA A 1 240 ? 9.503 29.891 -29.054 1.00 41.14 232 ALA A N 1
ATOM 1691 C CA . ALA A 1 240 ? 9.425 31.200 -29.694 1.00 44.79 232 ALA A CA 1
ATOM 1692 C C . ALA A 1 240 ? 8.993 32.272 -28.696 1.00 47.98 232 ALA A C 1
ATOM 1693 O O . ALA A 1 240 ? 9.490 33.404 -28.731 1.00 51.53 232 ALA A O 1
ATOM 1695 N N . MET A 1 241 ? 8.066 31.929 -27.796 1.00 44.19 233 MET A N 1
ATOM 1696 C CA . MET A 1 241 ? 7.630 32.888 -26.781 1.00 39.91 233 MET A CA 1
ATOM 1697 C C . MET A 1 241 ? 8.758 33.208 -25.807 1.00 41.18 233 MET A C 1
ATOM 1698 O O . MET A 1 241 ? 8.917 34.362 -25.394 1.00 43.55 233 MET A O 1
ATOM 1703 N N . GLN A 1 242 ? 9.528 32.190 -25.391 1.00 42.88 234 GLN A N 1
ATOM 1704 C CA . GLN A 1 242 ? 10.669 32.450 -24.514 1.00 41.25 234 GLN A CA 1
ATOM 1705 C C . GLN A 1 242 ? 11.741 33.295 -25.208 1.00 42.84 234 GLN A C 1
ATOM 1706 O O . GLN A 1 242 ? 12.500 34.008 -24.535 1.00 48.05 234 GLN A O 1
ATOM 1712 N N . THR A 1 243 ? 11.833 33.215 -26.539 1.00 41.23 235 THR A N 1
ATOM 1713 C CA . THR A 1 243 ? 12.813 33.999 -27.290 1.00 41.93 235 THR A CA 1
ATOM 1714 C C . THR A 1 243 ? 12.385 35.469 -27.409 1.00 48.67 235 THR A C 1
ATOM 1715 O O . THR A 1 243 ? 13.225 36.380 -27.294 1.00 48.89 235 THR A O 1
ATOM 1719 N N . LEU A 1 244 ? 11.078 35.720 -27.597 1.00 48.59 236 LEU A N 1
ATOM 1720 C CA . LEU A 1 244 ? 10.564 37.091 -27.705 1.00 50.73 236 LEU A CA 1
ATOM 1721 C C . LEU A 1 244 ? 10.348 37.745 -26.342 1.00 45.64 236 LEU A C 1
ATOM 1722 O O . LEU A 1 244 ? 10.583 38.940 -26.187 1.00 53.13 236 LEU A O 1
ATOM 1727 N N . TRP A 1 245 ? 9.860 36.998 -25.358 1.00 47.51 237 TRP A N 1
ATOM 1728 C CA . TRP A 1 245 ? 9.423 37.590 -24.103 1.00 51.74 237 TRP A CA 1
ATOM 1729 C C . TRP A 1 245 ? 9.958 36.886 -22.860 1.00 54.09 237 TRP A C 1
ATOM 1730 O O . TRP A 1 245 ? 9.729 37.387 -21.752 1.00 59.88 237 TRP A O 1
ATOM 1741 N N . GLY A 1 246 ? 10.624 35.734 -22.997 1.00 49.21 238 GLY A N 1
ATOM 1742 C CA . GLY A 1 246 ? 11.100 34.986 -21.842 1.00 48.72 238 GLY A CA 1
ATOM 1743 C C . GLY A 1 246 ? 12.606 34.957 -21.607 1.00 52.31 238 GLY A C 1
ATOM 1744 O O . GLY A 1 246 ? 13.322 35.896 -21.956 1.00 58.13 238 GLY A O 1
ATOM 1745 N N . ASP A 1 247 ? 13.114 33.880 -21.025 1.00 52.59 239 ASP A N 1
ATOM 1746 C CA . ASP A 1 247 ? 14.515 33.856 -20.646 1.00 56.77 239 ASP A CA 1
ATOM 1747 C C . ASP A 1 247 ? 15.401 33.258 -21.736 1.00 55.11 239 ASP A C 1
ATOM 1748 O O . ASP A 1 247 ? 16.571 32.972 -21.467 1.00 58.24 239 ASP A O 1
ATOM 1753 N N . PHE A 1 248 ? 14.867 33.051 -22.953 1.00 50.73 240 PHE A N 1
ATOM 1754 C CA . PHE A 1 248 ? 15.728 32.769 -24.095 1.00 50.11 240 PHE A CA 1
ATOM 1755 C C . PHE A 1 248 ? 16.359 34.031 -24.670 1.00 64.58 240 PHE A C 1
ATOM 1756 O O . PHE A 1 248 ? 17.313 33.923 -25.447 1.00 72.36 240 PHE A O 1
ATOM 1764 N N . THR A 1 249 ? 15.884 35.215 -24.288 1.00 64.36 241 THR A N 1
ATOM 1765 C CA . THR A 1 249 ? 16.522 36.461 -24.714 1.00 73.35 241 THR A CA 1
ATOM 1766 C C . THR A 1 249 ? 16.883 37.255 -23.472 1.00 77.12 241 THR A C 1
ATOM 1767 O O . THR A 1 249 ? 16.745 36.729 -22.364 1.00 74.83 241 THR A O 1
ATOM 1770 N N . HIS B 1 8 ? -6.828 16.581 -47.110 1.00 72.16 0 HIS B N 1
ATOM 1771 C CA . HIS B 1 8 ? -5.363 16.675 -47.065 1.00 70.32 0 HIS B CA 1
ATOM 1772 C C . HIS B 1 8 ? -4.748 16.023 -48.293 1.00 68.80 0 HIS B C 1
ATOM 1773 O O . HIS B 1 8 ? -4.830 14.804 -48.446 1.00 71.79 0 HIS B O 1
ATOM 1775 N N . MET B 1 9 ? -4.119 16.828 -49.165 1.00 67.88 1 MET B N 1
ATOM 1776 C CA . MET B 1 9 ? -3.573 16.277 -50.405 1.00 66.26 1 MET B CA 1
ATOM 1777 C C . MET B 1 9 ? -2.285 15.519 -50.096 1.00 60.84 1 MET B C 1
ATOM 1778 O O . MET B 1 9 ? -1.377 16.086 -49.489 1.00 61.90 1 MET B O 1
ATOM 1783 N N . PRO B 1 10 ? -2.163 14.260 -50.515 1.00 61.27 2 PRO B N 1
ATOM 1784 C CA . PRO B 1 10 ? -0.979 13.468 -50.143 1.00 55.20 2 PRO B CA 1
ATOM 1785 C C . PRO B 1 10 ? 0.290 13.931 -50.839 1.00 48.38 2 PRO B C 1
ATOM 1786 O O . PRO B 1 10 ? 0.295 14.232 -52.034 1.00 46.67 2 PRO B O 1
ATOM 1790 N N . ARG B 1 11 ? 1.383 13.964 -50.076 1.00 46.73 3 ARG B N 1
ATOM 1791 C CA . ARG B 1 11 ? 2.673 14.438 -50.567 1.00 48.53 3 ARG B CA 1
ATOM 1792 C C . ARG B 1 11 ? 3.695 13.309 -50.568 1.00 46.34 3 ARG B C 1
ATOM 1793 O O . ARG B 1 11 ? 3.861 12.608 -49.565 1.00 46.27 3 ARG B O 1
ATOM 1801 N N . PHE B 1 12 ? 4.420 13.174 -51.668 1.00 46.15 4 PHE B N 1
ATOM 1802 C CA . PHE B 1 12 ? 5.369 12.088 -51.809 1.00 48.73 4 PHE B CA 1
ATOM 1803 C C . PHE B 1 12 ? 6.685 12.621 -52.331 1.00 53.32 4 PHE B C 1
ATOM 1804 O O . PHE B 1 12 ? 6.709 13.415 -53.275 1.00 57.59 4 PHE B O 1
ATOM 1812 N N . TYR B 1 13 ? 7.770 12.179 -51.712 1.00 55.90 5 TYR B N 1
ATOM 1813 C CA . TYR B 1 13 ? 9.102 12.500 -52.197 1.00 55.47 5 TYR B CA 1
ATOM 1814 C C . TYR B 1 13 ? 9.394 11.666 -53.436 1.00 59.14 5 TYR B C 1
ATOM 1815 O O . TYR B 1 13 ? 9.356 10.436 -53.399 1.00 61.63 5 TYR B O 1
ATOM 1824 N N . LEU B 1 14 ? 9.685 12.347 -54.549 1.00 61.09 6 LEU B N 1
ATOM 1825 C CA . LEU B 1 14 ? 9.998 11.684 -55.808 1.00 66.93 6 LEU B CA 1
ATOM 1826 C C . LEU B 1 14 ? 11.208 12.394 -56.390 1.00 71.55 6 LEU B C 1
ATOM 1827 O O . LEU B 1 14 ? 11.067 13.443 -57.039 1.00 75.54 6 LEU B O 1
ATOM 1832 N N . PRO B 1 15 ? 12.406 11.872 -56.165 1.00 74.99 7 PRO B N 1
ATOM 1833 C CA . PRO B 1 15 ? 13.613 12.576 -56.624 1.00 76.01 7 PRO B CA 1
ATOM 1834 C C . PRO B 1 15 ? 13.822 12.501 -58.129 1.00 81.54 7 PRO B C 1
ATOM 1835 O O . PRO B 1 15 ? 14.813 11.930 -58.591 1.00 85.84 7 PRO B O 1
ATOM 1839 N N . GLU B 1 16 ? 12.912 13.088 -58.905 1.00 77.77 8 GLU B N 1
ATOM 1840 C CA . GLU B 1 16 ? 13.021 13.083 -60.357 1.00 82.10 8 GLU B CA 1
ATOM 1841 C C . GLU B 1 16 ? 12.640 14.457 -60.893 1.00 79.06 8 GLU B C 1
ATOM 1842 O O . GLU B 1 16 ? 11.798 15.148 -60.319 1.00 68.61 8 GLU B O 1
ATOM 1848 N N . ASN B 1 17 ? 13.269 14.852 -62.000 1.00 83.53 9 ASN B N 1
ATOM 1849 C CA . ASN B 1 17 ? 12.893 16.087 -62.676 1.00 85.51 9 ASN B CA 1
ATOM 1850 C C . ASN B 1 17 ? 11.622 15.833 -63.476 1.00 91.04 9 ASN B C 1
ATOM 1851 O O . ASN B 1 17 ? 11.574 14.913 -64.299 1.00 101.60 9 ASN B O 1
ATOM 1853 N N . LEU B 1 18 ? 10.600 16.653 -63.249 1.00 85.59 10 LEU B N 1
ATOM 1854 C CA . LEU B 1 18 ? 9.267 16.420 -63.789 1.00 85.48 10 LEU B CA 1
ATOM 1855 C C . LEU B 1 18 ? 8.891 17.485 -64.816 1.00 93.31 10 LEU B C 1
ATOM 1856 O O . LEU B 1 18 ? 9.122 18.679 -64.600 1.00 92.17 10 LEU B O 1
ATOM 1861 N N . SER B 1 19 ? 8.305 17.044 -65.933 1.00 102.34 11 SER B N 1
ATOM 1862 C CA . SER B 1 19 ? 7.886 17.930 -67.012 1.00 107.87 11 SER B CA 1
ATOM 1863 C C . SER B 1 19 ? 6.395 18.250 -66.927 1.00 103.96 11 SER B C 1
ATOM 1864 O O . SER B 1 19 ? 5.582 17.411 -66.532 1.00 99.19 11 SER B O 1
ATOM 1867 N N . VAL B 1 20 ? 6.038 19.458 -67.374 1.00 105.59 12 VAL B N 1
ATOM 1868 C CA . VAL B 1 20 ? 4.712 20.045 -67.170 1.00 103.26 12 VAL B CA 1
ATOM 1869 C C . VAL B 1 20 ? 3.595 19.299 -67.895 1.00 108.34 12 VAL B C 1
ATOM 1870 O O . VAL B 1 20 ? 2.422 19.678 -67.796 1.00 110.21 12 VAL B O 1
ATOM 1872 N N . GLY B 1 21 ? 3.937 18.250 -68.632 1.00 108.94 13 GLY B N 1
ATOM 1873 C CA . GLY B 1 21 ? 2.924 17.440 -69.279 1.00 105.95 13 GLY B CA 1
ATOM 1874 C C . GLY B 1 21 ? 3.245 15.962 -69.209 1.00 102.99 13 GLY B C 1
ATOM 1875 O O . GLY B 1 21 ? 2.627 15.155 -69.908 1.00 103.45 13 GLY B O 1
ATOM 1876 N N . GLN B 1 22 ? 4.168 15.585 -68.327 1.00 98.55 14 GLN B N 1
ATOM 1877 C CA . GLN B 1 22 ? 4.732 14.243 -68.334 1.00 101.74 14 GLN B CA 1
ATOM 1878 C C . GLN B 1 22 ? 3.835 13.289 -67.560 1.00 100.00 14 GLN B C 1
ATOM 1879 O O . GLN B 1 22 ? 3.399 13.594 -66.445 1.00 97.74 14 GLN B O 1
ATOM 1881 N N . THR B 1 23 ? 3.541 12.147 -68.174 1.00 104.76 15 THR B N 1
ATOM 1882 C CA . THR B 1 23 ? 2.820 11.063 -67.521 1.00 103.77 15 THR B CA 1
ATOM 1883 C C . THR B 1 23 ? 3.861 10.026 -67.117 1.00 107.67 15 THR B C 1
ATOM 1884 O O . THR B 1 23 ? 4.472 9.390 -67.980 1.00 110.89 15 THR B O 1
ATOM 1886 N N . VAL B 1 24 ? 4.056 9.844 -65.810 1.00 104.75 16 VAL B N 1
ATOM 1887 C CA . VAL B 1 24 ? 5.092 8.944 -65.314 1.00 109.32 16 VAL B CA 1
ATOM 1888 C C . VAL B 1 24 ? 4.491 7.926 -64.355 1.00 101.86 16 VAL B C 1
ATOM 1889 O O . VAL B 1 24 ? 3.525 8.214 -63.643 1.00 92.28 16 VAL B O 1
ATOM 1891 N N . ASP B 1 25 ? 5.062 6.714 -64.359 1.00 105.68 17 ASP B N 1
ATOM 1892 C CA . ASP B 1 25 ? 4.663 5.671 -63.423 1.00 106.30 17 ASP B CA 1
ATOM 1893 C C . ASP B 1 25 ? 5.583 5.726 -62.207 1.00 101.72 17 ASP B C 1
ATOM 1894 O O . ASP B 1 25 ? 6.812 5.751 -62.339 1.00 103.06 17 ASP B O 1
ATOM 1899 N N . LEU B 1 26 ? 4.978 5.740 -61.035 1.00 93.14 18 LEU B N 1
ATOM 1900 C CA . LEU B 1 26 ? 5.629 5.980 -59.763 1.00 83.26 18 LEU B CA 1
ATOM 1901 C C . LEU B 1 26 ? 6.325 4.717 -59.257 1.00 85.43 18 LEU B C 1
ATOM 1902 O O . LEU B 1 26 ? 5.930 3.604 -59.608 1.00 89.14 18 LEU B O 1
ATOM 1907 N N . PRO B 1 27 ? 7.378 4.863 -58.452 1.00 88.04 19 PRO B N 1
ATOM 1908 C CA . PRO B 1 27 ? 8.081 3.682 -57.933 1.00 88.42 19 PRO B CA 1
ATOM 1909 C C . PRO B 1 27 ? 7.229 2.956 -56.901 1.00 89.19 19 PRO B C 1
ATOM 1910 O O . PRO B 1 27 ? 6.209 3.458 -56.421 1.00 86.53 19 PRO B O 1
ATOM 1914 N N . ASP B 1 28 ? 7.680 1.748 -56.551 1.00 90.25 20 ASP B N 1
ATOM 1915 C CA . ASP B 1 28 ? 6.868 0.862 -55.721 1.00 91.26 20 ASP B CA 1
ATOM 1916 C C . ASP B 1 28 ? 6.649 1.419 -54.316 1.00 84.32 20 ASP B C 1
ATOM 1917 O O . ASP B 1 28 ? 5.628 1.110 -53.687 1.00 82.29 20 ASP B O 1
ATOM 1922 N N . ASN B 1 29 ? 7.579 2.234 -53.805 1.00 77.64 21 ASN B N 1
ATOM 1923 C CA . ASN B 1 29 ? 7.389 2.798 -52.469 1.00 75.62 21 ASN B CA 1
ATOM 1924 C C . ASN B 1 29 ? 6.246 3.810 -52.442 1.00 72.42 21 ASN B C 1
ATOM 1925 O O . ASN B 1 29 ? 5.552 3.931 -51.427 1.00 74.63 21 ASN B O 1
ATOM 1930 N N . ILE B 1 30 ? 6.050 4.551 -53.533 1.00 66.40 22 ILE B N 1
ATOM 1931 C CA . ILE B 1 30 ? 4.921 5.469 -53.640 1.00 67.00 22 ILE B CA 1
ATOM 1932 C C . ILE B 1 30 ? 3.640 4.717 -54.020 1.00 70.97 22 ILE B C 1
ATOM 1933 O O . ILE B 1 30 ? 2.535 5.135 -53.645 1.00 67.32 22 ILE B O 1
ATOM 1938 N N . VAL B 1 31 ? 3.766 3.587 -54.729 1.00 69.64 23 VAL B N 1
ATOM 1939 C CA . VAL B 1 31 ? 2.606 2.754 -55.035 1.00 72.17 23 VAL B CA 1
ATOM 1940 C C . VAL B 1 31 ? 1.990 2.206 -53.753 1.00 78.30 23 VAL B C 1
ATOM 1941 O O . VAL B 1 31 ? 0.774 2.303 -53.539 1.00 78.42 23 VAL B O 1
ATOM 1945 N N . ARG B 1 32 ? 2.820 1.605 -52.888 1.00 84.45 24 ARG B N 1
ATOM 1946 C CA . ARG B 1 32 ? 2.319 1.082 -51.619 1.00 79.81 24 ARG B CA 1
ATOM 1947 C C . ARG B 1 32 ? 1.747 2.202 -50.769 1.00 76.40 24 ARG B C 1
ATOM 1948 O O . ARG B 1 32 ? 0.694 2.044 -50.142 1.00 77.91 24 ARG B O 1
ATOM 1950 N N . HIS B 1 33 ? 2.409 3.358 -50.772 1.00 73.59 25 HIS B N 1
ATOM 1951 C CA . HIS B 1 33 ? 1.929 4.506 -50.008 1.00 76.23 25 HIS B CA 1
ATOM 1952 C C . HIS B 1 33 ? 0.567 4.976 -50.521 1.00 74.58 25 HIS B C 1
ATOM 1953 O O . HIS B 1 33 ? -0.369 5.192 -49.739 1.00 68.21 25 HIS B O 1
ATOM 1960 N N . LEU B 1 34 ? 0.427 5.095 -51.844 1.00 74.42 26 LEU B N 1
ATOM 1961 C CA . LEU B 1 34 ? -0.857 5.471 -52.423 1.00 78.19 26 LEU B CA 1
ATOM 1962 C C . LEU B 1 34 ? -1.934 4.436 -52.104 1.00 83.38 26 LEU B C 1
ATOM 1963 O O . LEU B 1 34 ? -3.077 4.796 -51.794 1.00 85.87 26 LEU B O 1
ATOM 1968 N N . ASN B 1 35 ? -1.588 3.144 -52.166 1.00 80.27 27 ASN B N 1
ATOM 1969 C CA . ASN B 1 35 ? -2.571 2.106 -51.869 1.00 78.90 27 ASN B CA 1
ATOM 1970 C C . ASN B 1 35 ? -2.990 2.144 -50.403 1.00 73.12 27 ASN B C 1
ATOM 1971 O O . ASN B 1 35 ? -4.182 2.030 -50.092 1.00 70.92 27 ASN B O 1
ATOM 1976 N N . VAL B 1 36 ? -2.029 2.293 -49.487 1.00 72.38 28 VAL B N 1
ATOM 1977 C CA . VAL B 1 36 ? -2.371 2.339 -48.067 1.00 72.24 28 VAL B CA 1
ATOM 1978 C C . VAL B 1 36 ? -3.246 3.553 -47.760 1.00 77.45 28 VAL B C 1
ATOM 1979 O O . VAL B 1 36 ? -4.151 3.481 -46.915 1.00 76.78 28 VAL B O 1
ATOM 1981 N N . LEU B 1 37 ? -3.014 4.674 -48.450 1.00 77.45 29 LEU B N 1
ATOM 1982 C CA . LEU B 1 37 ? -3.790 5.893 -48.241 1.00 73.57 29 LEU B CA 1
ATOM 1983 C C . LEU B 1 37 ? -5.152 5.881 -48.928 1.00 80.20 29 LEU B C 1
ATOM 1984 O O . LEU B 1 37 ? -5.868 6.886 -48.849 1.00 83.47 29 LEU B O 1
ATOM 1989 N N . ARG B 1 38 ? -5.516 4.794 -49.609 1.00 83.97 30 ARG B N 1
ATOM 1990 C CA . ARG B 1 38 ? -6.819 4.672 -50.265 1.00 84.52 30 ARG B CA 1
ATOM 1991 C C . ARG B 1 38 ? -7.075 5.846 -51.202 1.00 87.42 30 ARG B C 1
ATOM 1992 O O . ARG B 1 38 ? -8.205 6.319 -51.351 1.00 95.19 30 ARG B O 1
ATOM 1994 N N . VAL B 1 39 ? -6.008 6.317 -51.845 1.00 80.30 31 VAL B N 1
ATOM 1995 C CA . VAL B 1 39 ? -6.121 7.417 -52.794 1.00 72.82 31 VAL B CA 1
ATOM 1996 C C . VAL B 1 39 ? -6.806 6.907 -54.053 1.00 78.70 31 VAL B C 1
ATOM 1997 O O . VAL B 1 39 ? -6.297 6.008 -54.732 1.00 80.60 31 VAL B O 1
ATOM 2001 N N . ARG B 1 40 ? -8.016 7.503 -54.382 1.00 82.96 32 ARG B N 1
ATOM 2002 C CA . ARG B 1 40 ? -8.715 7.013 -55.557 1.00 78.90 32 ARG B CA 1
ATOM 2003 C C . ARG B 1 40 ? -8.190 7.717 -56.808 1.00 77.72 32 ARG B C 1
ATOM 2004 O O . ARG B 1 40 ? -7.748 8.869 -56.742 1.00 70.72 32 ARG B O 1
ATOM 2006 N N . PRO B 1 41 ? -8.190 7.031 -57.952 1.00 83.18 33 PRO B N 1
ATOM 2007 C CA . PRO B 1 41 ? -7.750 7.673 -59.197 1.00 84.44 33 PRO B CA 1
ATOM 2008 C C . PRO B 1 41 ? -8.611 8.874 -59.570 1.00 84.77 33 PRO B C 1
ATOM 2009 O O . PRO B 1 41 ? -9.786 8.970 -59.203 1.00 80.49 33 PRO B O 1
ATOM 2013 N N . ASN B 1 42 ? -7.982 9.807 -60.286 1.00 91.03 34 ASN B N 1
ATOM 2014 C CA . ASN B 1 42 ? -8.447 11.134 -60.701 1.00 97.24 34 ASN B CA 1
ATOM 2015 C C . ASN B 1 42 ? -8.333 12.122 -59.545 1.00 97.59 34 ASN B C 1
ATOM 2016 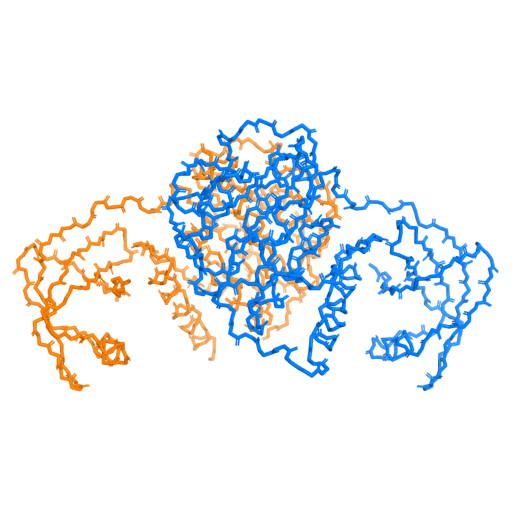O O . ASN B 1 42 ? -8.608 13.315 -59.746 1.00 102.37 34 ASN B O 1
ATOM 2018 N N . GLU B 1 43 ? -7.926 11.682 -58.353 1.00 91.08 35 GLU B N 1
ATOM 2019 C CA . GLU B 1 43 ? -7.558 12.593 -57.282 1.00 86.97 35 GLU B CA 1
ATOM 2020 C C . GLU B 1 43 ? -6.127 13.092 -57.497 1.00 83.20 35 GLU B C 1
ATOM 2021 O O . GLU B 1 43 ? -5.309 12.455 -58.172 1.00 76.91 35 GLU B O 1
ATOM 2027 N N . ASN B 1 44 ? -5.824 14.242 -56.901 1.00 83.05 36 ASN B N 1
ATOM 2028 C CA . ASN B 1 44 ? -4.529 14.881 -57.084 1.00 84.12 36 ASN B CA 1
ATOM 2029 C C . ASN B 1 44 ? -3.582 14.570 -55.933 1.00 80.37 36 ASN B C 1
ATOM 2030 O O . ASN B 1 44 ? -3.989 14.464 -54.773 1.00 77.92 36 ASN B O 1
ATOM 2035 N N . ILE B 1 45 ? -2.294 14.484 -56.271 1.00 76.16 37 ILE B N 1
ATOM 2036 C CA . ILE B 1 45 ? -1.223 14.246 -55.315 1.00 69.22 37 ILE B CA 1
ATOM 2037 C C . ILE B 1 45 ? -0.157 15.316 -55.531 1.00 64.15 37 ILE B C 1
ATOM 2038 O O . ILE B 1 45 ? -0.146 16.009 -56.545 1.00 70.53 37 ILE B O 1
ATOM 2043 N N . THR B 1 46 ? 0.752 15.441 -54.566 1.00 55.63 38 THR B N 1
ATOM 2044 C CA . THR B 1 46 ? 1.885 16.353 -54.668 1.00 57.93 38 THR B CA 1
ATOM 2045 C C . THR B 1 46 ? 3.177 15.552 -54.747 1.00 61.58 38 THR B C 1
ATOM 2046 O O . THR B 1 46 ? 3.426 14.689 -53.895 1.00 60.48 38 THR B O 1
ATOM 2050 N N . LEU B 1 47 ? 4.016 15.866 -55.741 1.00 64.51 39 LEU B N 1
ATOM 2051 C CA . LEU B 1 47 ? 5.311 15.215 -55.917 1.00 63.42 39 LEU B CA 1
ATOM 2052 C C . LEU B 1 47 ? 6.409 16.260 -55.840 1.00 64.29 39 LEU B C 1
ATOM 2053 O O . LEU B 1 47 ? 6.401 17.217 -56.619 1.00 70.18 39 LEU B O 1
ATOM 2058 N N . PHE B 1 48 ? 7.365 16.068 -54.920 1.00 62.29 40 PHE B N 1
ATOM 2059 C CA . PHE B 1 48 ? 8.494 16.984 -54.770 1.00 59.43 40 PHE B CA 1
ATOM 2060 C C . PHE B 1 48 ? 9.830 16.246 -54.862 1.00 62.60 40 PHE B C 1
ATOM 2061 O O . PHE B 1 48 ? 9.958 15.077 -54.469 1.00 59.14 40 PHE B O 1
ATOM 2069 N N . ASP B 1 49 ? 10.823 16.950 -55.410 1.00 52.83 41 ASP B N 1
ATOM 2070 C CA . ASP B 1 49 ? 12.103 16.368 -55.777 1.00 57.57 41 ASP B CA 1
ATOM 2071 C C . ASP B 1 49 ? 13.160 16.448 -54.680 1.00 59.94 41 ASP B C 1
ATOM 2072 O O . ASP B 1 49 ? 14.293 16.018 -54.905 1.00 65.11 41 ASP B O 1
ATOM 2077 N N . GLY B 1 50 ? 12.831 16.971 -53.505 1.00 59.98 42 GLY B N 1
ATOM 2078 C CA . GLY B 1 50 ? 13.806 17.104 -52.442 1.00 60.18 42 GLY B CA 1
ATOM 2079 C C . GLY B 1 50 ? 14.733 18.288 -52.587 1.00 61.44 42 GLY B C 1
ATOM 2080 O O . GLY B 1 50 ? 15.476 18.592 -51.644 1.00 65.66 42 GLY B O 1
ATOM 2081 N N . LYS B 1 51 ? 14.697 18.977 -53.729 1.00 58.26 43 LYS B N 1
ATOM 2082 C CA . LYS B 1 51 ? 15.557 20.111 -54.019 1.00 58.24 43 LYS B CA 1
ATOM 2083 C C . LYS B 1 51 ? 14.806 21.434 -54.002 1.00 65.13 43 LYS B C 1
ATOM 2084 O O . LYS B 1 51 ? 15.332 22.440 -54.488 1.00 56.85 43 LYS B O 1
ATOM 2086 N N . GLY B 1 52 ? 13.558 21.440 -53.538 1.00 66.67 44 GLY B N 1
ATOM 2087 C CA . GLY B 1 52 ? 12.803 22.661 -53.375 1.00 51.69 44 GLY B CA 1
ATOM 2088 C C . GLY B 1 52 ? 11.669 22.874 -54.358 1.00 66.46 44 GLY B C 1
ATOM 2089 O O . GLY B 1 52 ? 10.939 23.861 -54.216 1.00 64.91 44 GLY B O 1
ATOM 2090 N N . LYS B 1 53 ? 11.467 21.985 -55.327 1.00 65.65 45 LYS B N 1
ATOM 2091 C CA . LYS B 1 53 ? 10.467 22.181 -56.369 1.00 72.92 45 LYS B CA 1
ATOM 2092 C C . LYS B 1 53 ? 9.414 21.083 -56.286 1.00 75.18 45 LYS B C 1
ATOM 2093 O O . LYS B 1 53 ? 9.750 19.898 -56.213 1.00 78.70 45 LYS B O 1
ATOM 2099 N N . ALA B 1 54 ? 8.144 21.479 -56.300 1.00 72.20 46 ALA B N 1
ATOM 2100 C CA . ALA B 1 54 ? 7.033 20.544 -56.248 1.00 65.69 46 ALA B CA 1
ATOM 2101 C C . ALA B 1 54 ? 6.143 20.730 -57.468 1.00 71.30 46 ALA B C 1
ATOM 2102 O O . ALA B 1 54 ? 6.129 21.793 -58.098 1.00 74.72 46 ALA B O 1
ATOM 2104 N N . HIS B 1 55 ? 5.371 19.687 -57.772 1.00 70.82 47 HIS B N 1
ATOM 2105 C CA . HIS B 1 55 ? 4.451 19.686 -58.902 1.00 72.65 47 HIS B CA 1
ATOM 2106 C C . HIS B 1 55 ? 3.125 19.097 -58.448 1.00 67.22 47 HIS B C 1
ATOM 2107 O O . HIS B 1 55 ? 3.074 18.315 -57.498 1.00 58.91 47 HIS B O 1
ATOM 2114 N N . THR B 1 56 ? 2.043 19.500 -59.107 1.00 74.09 48 THR B N 1
ATOM 2115 C CA . THR B 1 56 ? 0.743 18.890 -58.871 1.00 76.68 48 THR B CA 1
ATOM 2116 C C . THR B 1 56 ? 0.501 17.807 -59.908 1.00 83.74 48 THR B C 1
ATOM 2117 O O . THR B 1 56 ? 0.737 18.020 -61.103 1.00 89.58 48 THR B O 1
ATOM 2121 N N . ALA B 1 57 ? 0.006 16.652 -59.455 1.00 76.97 49 ALA B N 1
ATOM 2122 C CA . ALA B 1 57 ? -0.205 15.526 -60.352 1.00 74.08 49 ALA B CA 1
ATOM 2123 C C . ALA B 1 57 ? -1.586 14.927 -60.137 1.00 72.36 49 ALA B C 1
ATOM 2124 O O . ALA B 1 57 ? -2.064 14.821 -59.006 1.00 69.05 49 ALA B O 1
ATOM 2126 N N . ARG B 1 58 ? -2.213 14.529 -61.239 1.00 77.90 50 ARG B N 1
ATOM 2127 C CA . ARG B 1 58 ? -3.503 13.852 -61.230 1.00 77.39 50 ARG B CA 1
ATOM 2128 C C . ARG B 1 58 ? -3.234 12.353 -61.264 1.00 81.07 50 ARG B C 1
ATOM 2129 O O . ARG B 1 58 ? -2.535 11.866 -62.160 1.00 84.46 50 ARG B O 1
ATOM 2137 N N . LEU B 1 59 ? -3.767 11.632 -60.280 1.00 79.27 51 LEU B N 1
ATOM 2138 C CA . LEU B 1 59 ? -3.555 10.190 -60.201 1.00 80.47 51 LEU B CA 1
ATOM 2139 C C . LEU B 1 59 ? -4.297 9.513 -61.347 1.00 84.85 51 LEU B C 1
ATOM 2140 O O . LEU B 1 59 ? -5.530 9.475 -61.360 1.00 85.28 51 LEU B O 1
ATOM 2145 N N . THR B 1 60 ? -3.540 8.981 -62.309 1.00 88.13 52 THR B N 1
ATOM 2146 C CA . THR B 1 60 ? -4.127 8.372 -63.504 1.00 92.94 52 THR B CA 1
ATOM 2147 C C . THR B 1 60 ? -4.502 6.911 -63.258 1.00 95.73 52 THR B C 1
ATOM 2148 O O . THR B 1 60 ? -5.681 6.549 -63.300 1.00 100.17 52 THR B O 1
ATOM 2150 N N . VAL B 1 61 ? -3.506 6.056 -63.007 1.00 90.35 53 VAL B N 1
ATOM 2151 C CA . VAL B 1 61 ? -3.732 4.642 -62.731 1.00 89.74 53 VAL B CA 1
ATOM 2152 C C . VAL B 1 61 ? -3.245 4.323 -61.324 1.00 90.91 53 VAL B C 1
ATOM 2153 O O . VAL B 1 61 ? -2.319 4.954 -60.805 1.00 89.87 53 VAL B O 1
ATOM 2155 N N . LEU B 1 62 ? -3.867 3.322 -60.708 1.00 92.64 54 LEU B N 1
ATOM 2156 C CA . LEU B 1 62 ? -3.403 2.832 -59.415 1.00 91.51 54 LEU B CA 1
ATOM 2157 C C . LEU B 1 62 ? -3.844 1.389 -59.245 1.00 96.27 54 LEU B C 1
ATOM 2158 O O . LEU B 1 62 ? -5.046 1.117 -59.181 1.00 99.66 54 LEU B O 1
ATOM 2163 N N . GLU B 1 63 ? -2.878 0.479 -59.167 1.00 93.03 55 GLU B N 1
ATOM 2164 C CA . GLU B 1 63 ? -3.091 -0.945 -58.921 1.00 86.03 55 GLU B CA 1
ATOM 2165 C C . GLU B 1 63 ? -2.347 -1.327 -57.639 1.00 79.75 55 GLU B C 1
ATOM 2166 O O . GLU B 1 63 ? -1.846 -0.466 -56.911 1.00 80.48 55 GLU B O 1
ATOM 2172 N N . LYS B 1 64 ? -2.281 -2.630 -57.353 1.00 82.29 56 LYS B N 1
ATOM 2173 C CA . LYS B 1 64 ? -1.528 -3.080 -56.188 1.00 80.37 56 LYS B CA 1
ATOM 2174 C C . LYS B 1 64 ? -0.029 -2.904 -56.391 1.00 80.19 56 LYS B C 1
ATOM 2175 O O . LYS B 1 64 ? 0.710 -2.796 -55.408 1.00 75.92 56 LYS B O 1
ATOM 2177 N N . HIS B 1 65 ? 0.428 -2.850 -57.650 1.00 88.00 57 HIS B N 1
ATOM 2178 C CA . HIS B 1 65 ? 1.845 -2.723 -57.977 1.00 91.88 57 HIS B CA 1
ATOM 2179 C C . HIS B 1 65 ? 2.070 -1.836 -59.195 1.00 92.93 57 HIS B C 1
ATOM 2180 O O . HIS B 1 65 ? 2.966 -2.105 -60.003 1.00 97.06 57 HIS B O 1
ATOM 2187 N N . ARG B 1 66 ? 1.249 -0.801 -59.362 1.00 90.88 58 ARG B N 1
ATOM 2188 C CA . ARG B 1 66 ? 1.431 0.167 -60.433 1.00 91.25 58 ARG B CA 1
ATOM 2189 C C . ARG B 1 66 ? 0.689 1.445 -60.072 1.00 91.06 58 ARG B C 1
ATOM 2190 O O . ARG B 1 66 ? -0.367 1.408 -59.433 1.00 92.81 58 ARG B O 1
ATOM 2192 N N . ALA B 1 67 ? 1.254 2.576 -60.490 1.00 82.98 59 ALA B N 1
ATOM 2193 C CA . ALA B 1 67 ? 0.602 3.864 -60.310 1.00 75.61 59 ALA B CA 1
ATOM 2194 C C . ALA B 1 67 ? 1.198 4.835 -61.314 1.00 70.72 59 ALA B C 1
ATOM 2195 O O . ALA B 1 67 ? 2.411 4.836 -61.522 1.00 72.15 59 ALA B O 1
ATOM 2197 N N . GLU B 1 68 ? 0.342 5.656 -61.925 1.00 90.27 60 GLU B N 1
ATOM 2198 C CA . GLU B 1 68 ? 0.742 6.624 -62.939 1.00 92.46 60 GLU B CA 1
ATOM 2199 C C . GLU B 1 68 ? 0.070 7.960 -62.646 1.00 93.01 60 GLU B C 1
ATOM 2200 O O . GLU B 1 68 ? -1.023 8.004 -62.074 1.00 94.32 60 GLU B O 1
ATOM 2206 N N . ALA B 1 69 ? 0.738 9.055 -63.023 1.00 91.57 61 ALA B N 1
ATOM 2207 C CA . ALA B 1 69 ? 0.218 10.392 -62.758 1.00 89.52 61 ALA B CA 1
ATOM 2208 C C . ALA B 1 69 ? 0.698 11.372 -63.819 1.00 96.17 61 ALA B C 1
ATOM 2209 O O . ALA B 1 69 ? 1.791 11.224 -64.374 1.00 90.97 61 ALA B O 1
ATOM 2211 N N . GLU B 1 70 ? -0.107 12.406 -64.056 1.00 99.47 62 GLU B N 1
ATOM 2212 C CA . GLU B 1 70 ? 0.172 13.412 -65.071 1.00 104.02 62 GLU B CA 1
ATOM 2213 C C . GLU B 1 70 ? 0.447 14.745 -64.391 1.00 102.31 62 GLU B C 1
ATOM 2214 O O . GLU B 1 70 ? -0.328 15.174 -63.529 1.00 103.82 62 GLU B O 1
ATOM 2220 N N . ILE B 1 71 ? 1.536 15.401 -64.788 1.00 100.33 63 ILE B N 1
ATOM 2221 C CA . ILE B 1 71 ? 2.006 16.610 -64.114 1.00 95.95 63 ILE B CA 1
ATOM 2222 C C . ILE B 1 71 ? 1.187 17.794 -64.615 1.00 95.80 63 ILE B C 1
ATOM 2223 O O . ILE B 1 71 ? 1.302 18.202 -65.774 1.00 104.00 63 ILE B O 1
ATOM 2225 N N . LEU B 1 72 ? 0.358 18.354 -63.734 1.00 95.42 64 LEU B N 1
ATOM 2226 C CA . LEU B 1 72 ? -0.478 19.487 -64.109 1.00 101.59 64 LEU B CA 1
ATOM 2227 C C . LEU B 1 72 ? 0.322 20.784 -64.138 1.00 99.54 64 LEU B C 1
ATOM 2228 O O . LEU B 1 72 ? 0.290 21.515 -65.130 1.00 102.95 64 LEU B O 1
ATOM 2230 N N . HIS B 1 73 ? 1.049 21.081 -63.067 1.00 96.89 65 HIS B N 1
ATOM 2231 C CA . HIS B 1 73 ? 1.744 22.355 -62.945 1.00 99.25 65 HIS B CA 1
ATOM 2232 C C . HIS B 1 73 ? 2.730 22.277 -61.787 1.00 94.21 65 HIS B C 1
ATOM 2233 O O . HIS B 1 73 ? 2.702 21.344 -60.983 1.00 91.17 65 HIS B O 1
ATOM 2240 N N . GLU B 1 74 ? 3.563 23.303 -61.678 1.00 94.82 66 GLU B N 1
ATOM 2241 C CA . GLU B 1 74 ? 4.601 23.369 -60.661 1.00 94.25 66 GLU B CA 1
ATOM 2242 C C . GLU B 1 74 ? 4.085 24.212 -59.505 1.00 93.07 66 GLU B C 1
ATOM 2243 O O . GLU B 1 74 ? 3.527 25.292 -59.719 1.00 94.05 66 GLU B O 1
ATOM 2245 N N . ASP B 1 75 ? 4.265 23.720 -58.286 1.00 87.55 67 ASP B N 1
ATOM 2246 C CA . ASP B 1 75 ? 3.708 24.398 -57.123 1.00 96.32 67 ASP B CA 1
ATOM 2247 C C . ASP B 1 75 ? 4.568 25.591 -56.736 1.00 100.25 67 ASP B C 1
ATOM 2248 O O . ASP B 1 75 ? 5.777 25.459 -56.529 1.00 104.44 67 ASP B O 1
ATOM 2253 N N . THR B 1 76 ? 3.934 26.746 -56.595 1.00 103.42 68 THR B N 1
ATOM 2254 C CA . THR B 1 76 ? 4.638 27.947 -56.189 1.00 103.75 68 THR B CA 1
ATOM 2255 C C . THR B 1 76 ? 4.632 28.161 -54.680 1.00 105.03 68 THR B C 1
ATOM 2256 O O . THR B 1 76 ? 5.256 29.115 -54.210 1.00 122.85 68 THR B O 1
ATOM 2258 N N . THR B 1 77 ? 3.965 27.301 -53.907 1.00 95.57 69 THR B N 1
ATOM 2259 C CA . THR B 1 77 ? 3.784 27.573 -52.483 1.00 94.10 69 THR B CA 1
ATOM 2260 C C . THR B 1 77 ? 5.116 27.613 -51.739 1.00 102.18 69 THR B C 1
ATOM 2261 O O . THR B 1 77 ? 5.709 26.565 -51.468 1.00 96.64 69 THR B O 1
ATOM 2263 N N . ASP B 1 78 ? 5.596 28.816 -51.407 1.00 118.70 70 ASP B N 1
ATOM 2264 C CA . ASP B 1 78 ? 6.894 28.982 -50.749 1.00 121.76 70 ASP B CA 1
ATOM 2265 C C . ASP B 1 78 ? 6.793 28.460 -49.324 1.00 123.64 70 ASP B C 1
ATOM 2266 O O . ASP B 1 78 ? 6.246 29.126 -48.441 1.00 127.02 70 ASP B O 1
ATOM 2268 N N . ASN B 1 79 ? 7.330 27.260 -49.088 1.00 120.25 71 ASN B N 1
ATOM 2269 C CA . ASN B 1 79 ? 7.281 26.650 -47.769 1.00 117.29 71 ASN B CA 1
ATOM 2270 C C . ASN B 1 79 ? 8.611 26.644 -47.031 1.00 112.57 71 ASN B C 1
ATOM 2271 O O . ASN B 1 79 ? 8.615 26.586 -45.796 1.00 113.17 71 ASN B O 1
ATOM 2276 N N . GLU B 1 80 ? 9.729 26.725 -47.741 1.00 106.30 72 GLU B N 1
ATOM 2277 C CA . GLU B 1 80 ? 11.015 26.601 -47.076 1.00 97.83 72 GLU B CA 1
ATOM 2278 C C . GLU B 1 80 ? 11.358 27.863 -46.301 1.00 92.29 72 GLU B C 1
ATOM 2279 O O . GLU B 1 80 ? 11.129 28.983 -46.771 1.00 87.77 72 GLU B O 1
ATOM 2285 N N . SER B 1 81 ? 11.927 27.680 -45.113 1.00 91.53 73 SER B N 1
ATOM 2286 C CA . SER B 1 81 ? 12.556 28.808 -44.458 1.00 88.65 73 SER B CA 1
ATOM 2287 C C . SER B 1 81 ? 13.853 29.102 -45.203 1.00 82.80 73 SER B C 1
ATOM 2288 O O . SER B 1 81 ? 14.512 28.183 -45.693 1.00 76.03 73 SER B O 1
ATOM 2291 N N . PRO B 1 82 ? 14.210 30.369 -45.374 1.00 80.39 74 PRO B N 1
ATOM 2292 C CA . PRO B 1 82 ? 15.472 30.670 -46.050 1.00 78.67 74 PRO B CA 1
ATOM 2293 C C . PRO B 1 82 ? 16.689 30.378 -45.198 1.00 76.68 74 PRO B C 1
ATOM 2294 O O . PRO B 1 82 ? 17.802 30.374 -45.737 1.00 80.94 74 PRO B O 1
ATOM 2298 N N . LEU B 1 83 ? 16.526 30.092 -43.909 1.00 68.91 75 LEU B N 1
ATOM 2299 C CA . LEU B 1 83 ? 17.690 29.827 -43.076 1.00 63.80 75 LEU B CA 1
ATOM 2300 C C . LEU B 1 83 ? 18.305 28.479 -43.429 1.00 63.14 75 LEU B C 1
ATOM 2301 O O . LEU B 1 83 ? 17.606 27.473 -43.584 1.00 71.26 75 LEU B O 1
ATOM 2306 N N . ASN B 1 84 ? 19.614 28.485 -43.577 1.00 56.43 76 ASN B N 1
ATOM 2307 C CA . ASN B 1 84 ? 20.421 27.308 -43.854 1.00 60.14 76 ASN B CA 1
ATOM 2308 C C . ASN B 1 84 ? 20.977 26.889 -42.504 1.00 60.37 76 ASN B C 1
ATOM 2309 O O . ASN B 1 84 ? 21.831 27.572 -41.940 1.00 60.27 76 ASN B O 1
ATOM 2314 N N . ILE B 1 85 ? 20.449 25.813 -41.953 1.00 59.64 77 ILE B N 1
ATOM 2315 C CA . ILE B 1 85 ? 20.817 25.377 -40.615 1.00 61.05 77 ILE B CA 1
ATOM 2316 C C . ILE B 1 85 ? 21.312 23.947 -40.701 1.00 59.52 77 ILE B C 1
ATOM 2317 O O . ILE B 1 85 ? 20.569 23.054 -41.124 1.00 57.13 77 ILE B O 1
ATOM 2322 N N . THR B 1 86 ? 22.563 23.727 -40.315 1.00 60.19 78 THR B N 1
ATOM 2323 C CA . THR B 1 86 ? 23.087 22.382 -40.153 1.00 54.01 78 THR B CA 1
ATOM 2324 C C . THR B 1 86 ? 23.092 22.016 -38.673 1.00 46.53 78 THR B C 1
ATOM 2325 O O . THR B 1 86 ? 23.592 22.779 -37.843 1.00 45.95 78 THR B O 1
ATOM 2329 N N . LEU B 1 87 ? 22.480 20.883 -38.347 1.00 42.42 79 LEU B N 1
ATOM 2330 C CA . LEU B 1 87 ? 22.501 20.323 -37.000 1.00 42.82 79 LEU B CA 1
ATOM 2331 C C . LEU B 1 87 ? 23.623 19.301 -36.906 1.00 45.17 79 LEU B C 1
ATOM 2332 O O . LEU B 1 87 ? 23.579 18.257 -37.563 1.00 46.01 79 LEU B O 1
ATOM 2337 N N . ILE B 1 88 ? 24.636 19.605 -36.107 1.00 48.08 80 ILE B N 1
ATOM 2338 C CA . ILE B 1 88 ? 25.603 18.601 -35.696 1.00 50.93 80 ILE B CA 1
ATOM 2339 C C . ILE B 1 88 ? 25.088 17.990 -34.402 1.00 49.99 80 ILE B C 1
ATOM 2340 O O . ILE B 1 88 ? 24.897 18.700 -33.409 1.00 43.82 80 ILE B O 1
ATOM 2345 N N . GLN B 1 89 ? 24.776 16.694 -34.441 1.00 45.58 81 GLN B N 1
ATOM 2346 C CA . GLN B 1 89 ? 24.115 16.014 -33.333 1.00 47.01 81 GLN B CA 1
ATOM 2347 C C . GLN B 1 89 ? 24.977 14.873 -32.789 1.00 50.34 81 GLN B C 1
ATOM 2348 O O . GLN B 1 89 ? 25.303 13.929 -33.515 1.00 49.43 81 GLN B O 1
ATOM 2354 N N . SER B 1 90 ? 25.302 14.935 -31.502 1.00 50.15 82 SER B N 1
ATOM 2355 C CA . SER B 1 90 ? 25.958 13.814 -30.843 1.00 60.89 82 SER B CA 1
ATOM 2356 C C . SER B 1 90 ? 24.975 12.647 -30.746 1.00 60.98 82 SER B C 1
ATOM 2357 O O . SER B 1 90 ? 23.898 12.794 -30.165 1.00 55.06 82 SER B O 1
ATOM 2360 N N . ILE B 1 91 ? 25.354 11.479 -31.276 1.00 68.48 83 ILE B N 1
ATOM 2361 C CA . ILE B 1 91 ? 24.388 10.389 -31.431 1.00 72.65 83 ILE B CA 1
ATOM 2362 C C . ILE B 1 91 ? 23.869 9.898 -30.089 1.00 83.57 83 ILE B C 1
ATOM 2363 O O . ILE B 1 91 ? 24.601 9.251 -29.322 1.00 71.30 83 ILE B O 1
ATOM 2368 N N . SER B 1 92 ? 22.551 10.047 -29.895 1.00 96.37 84 SER B N 1
ATOM 2369 C CA . SER B 1 92 ? 21.798 9.670 -28.706 1.00 105.03 84 SER B CA 1
ATOM 2370 C C . SER B 1 92 ? 20.821 8.550 -29.038 1.00 101.83 84 SER B C 1
ATOM 2371 O O . SER B 1 92 ? 20.499 8.303 -30.204 1.00 99.23 84 SER B O 1
ATOM 2374 N N . SER B 1 93 ? 20.275 7.937 -27.986 1.00 104.01 85 SER B N 1
ATOM 2375 C CA . SER B 1 93 ? 19.615 6.649 -28.150 1.00 103.09 85 SER B CA 1
ATOM 2376 C C . SER B 1 93 ? 18.389 6.774 -29.044 1.00 110.36 85 SER B C 1
ATOM 2377 O O . SER B 1 93 ? 17.645 7.760 -28.986 1.00 107.92 85 SER B O 1
ATOM 2380 N N . GLY B 1 94 ? 18.197 5.734 -29.866 1.00 113.87 86 GLY B N 1
ATOM 2381 C CA . GLY B 1 94 ? 17.231 5.631 -30.949 1.00 112.87 86 GLY B CA 1
ATOM 2382 C C . GLY B 1 94 ? 15.863 6.252 -30.787 1.00 105.13 86 GLY B C 1
ATOM 2383 O O . GLY B 1 94 ? 15.362 6.875 -31.730 1.00 103.14 86 GLY B O 1
ATOM 2384 N N . ASP B 1 95 ? 15.218 6.044 -29.634 1.00 96.36 87 ASP B N 1
ATOM 2385 C CA . ASP B 1 95 ? 13.915 6.661 -29.420 1.00 83.34 87 ASP B CA 1
ATOM 2386 C C . ASP B 1 95 ? 14.034 8.175 -29.519 1.00 81.86 87 ASP B C 1
ATOM 2387 O O . ASP B 1 95 ? 13.198 8.845 -30.148 1.00 73.28 87 ASP B O 1
ATOM 2389 N N . ARG B 1 96 ? 15.106 8.715 -28.928 1.00 81.16 88 ARG B N 1
ATOM 2390 C CA . ARG B 1 96 ? 15.346 10.151 -28.904 1.00 69.93 88 ARG B CA 1
ATOM 2391 C C . ARG B 1 96 ? 15.813 10.663 -30.258 1.00 60.60 88 ARG B C 1
ATOM 2392 O O . ARG B 1 96 ? 15.443 11.764 -30.670 1.00 60.33 88 ARG B O 1
ATOM 2400 N N . MET B 1 97 ? 16.607 9.870 -30.974 1.00 54.76 89 MET B N 1
ATOM 2401 C CA . MET B 1 97 ? 17.083 10.304 -32.283 1.00 47.16 89 MET B CA 1
ATOM 2402 C C . MET B 1 97 ? 15.928 10.476 -33.271 1.00 45.39 89 MET B C 1
ATOM 2403 O O . MET B 1 97 ? 15.923 11.430 -34.058 1.00 47.34 89 MET B O 1
ATOM 2408 N N . ASP B 1 98 ? 14.959 9.552 -33.270 1.00 39.16 90 ASP B N 1
ATOM 2409 C CA . ASP B 1 98 ? 13.793 9.698 -34.143 1.00 47.64 90 ASP B CA 1
ATOM 2410 C C . ASP B 1 98 ? 13.087 11.022 -33.867 1.00 47.27 90 ASP B C 1
ATOM 2411 O O . ASP B 1 98 ? 12.728 11.758 -34.793 1.00 50.30 90 ASP B O 1
ATOM 2416 N N . PHE B 1 99 ? 12.886 11.335 -32.585 1.00 38.73 91 PHE B N 1
ATOM 2417 C CA . PHE B 1 99 ? 12.301 12.607 -32.196 1.00 37.77 91 PHE B CA 1
ATOM 2418 C C . PHE B 1 99 ? 13.159 13.771 -32.685 1.00 43.52 91 PHE B C 1
ATOM 2419 O O . PHE B 1 99 ? 12.633 14.726 -33.266 1.00 44.98 91 PHE B O 1
ATOM 2427 N N . THR B 1 100 ? 14.492 13.670 -32.512 1.00 40.05 92 THR B N 1
ATOM 2428 C CA . THR B 1 100 ? 15.423 14.694 -32.979 1.00 36.28 92 THR B CA 1
ATOM 2429 C C . THR B 1 100 ? 15.279 14.927 -34.476 1.00 37.18 92 THR B C 1
ATOM 2430 O O . THR B 1 100 ? 15.292 16.070 -34.942 1.00 30.99 92 THR B O 1
ATOM 2434 N N . LEU B 1 101 ? 15.185 13.851 -35.247 1.00 39.62 93 LEU B N 1
ATOM 2435 C CA . LEU B 1 101 ? 15.121 13.982 -36.696 1.00 39.09 93 LEU B CA 1
ATOM 2436 C C . LEU B 1 101 ? 13.807 14.608 -37.135 1.00 41.62 93 LEU B C 1
ATOM 2437 O O . LEU B 1 101 ? 13.801 15.580 -37.901 1.00 39.69 93 LEU B O 1
ATOM 2442 N N . GLN B 1 102 ? 12.683 14.095 -36.604 1.00 44.06 94 GLN B N 1
ATOM 2443 C CA . GLN B 1 102 ? 11.357 14.536 -37.026 1.00 42.77 94 GLN B CA 1
ATOM 2444 C C . GLN B 1 102 ? 11.154 16.012 -36.735 1.00 41.99 94 GLN B C 1
ATOM 2445 O O . GLN B 1 102 ? 10.674 16.760 -37.585 1.00 44.06 94 GLN B O 1
ATOM 2451 N N . LYS B 1 103 ? 11.505 16.438 -35.525 1.00 39.43 95 LYS B N 1
ATOM 2452 C CA . LYS B 1 103 ? 11.241 17.799 -35.092 1.00 37.99 95 LYS B CA 1
ATOM 2453 C C . LYS B 1 103 ? 12.175 18.801 -35.768 1.00 39.24 95 LYS B C 1
ATOM 2454 O O . LYS B 1 103 ? 11.764 19.925 -36.061 1.00 47.04 95 LYS B O 1
ATOM 2460 N N . SER B 1 104 ? 13.434 18.426 -36.010 1.00 37.73 96 SER B N 1
ATOM 2461 C CA . SER B 1 104 ? 14.348 19.316 -36.724 1.00 38.63 96 SER B CA 1
ATOM 2462 C C . SER B 1 104 ? 13.927 19.495 -38.171 1.00 39.95 96 SER B C 1
ATOM 2463 O O . SER B 1 104 ? 14.070 20.585 -38.733 1.00 46.77 96 SER B O 1
ATOM 2466 N N . VAL B 1 105 ? 13.420 18.435 -38.798 1.00 39.68 97 VAL B N 1
ATOM 2467 C CA . VAL B 1 105 ? 12.976 18.568 -40.177 1.00 42.51 97 VAL B CA 1
ATOM 2468 C C . VAL B 1 105 ? 11.738 19.444 -40.232 1.00 48.75 97 VAL B C 1
ATOM 2469 O O . VAL B 1 105 ? 11.649 20.375 -41.040 1.00 53.92 97 VAL B O 1
ATOM 2473 N N . GLU B 1 106 ? 10.802 19.206 -39.311 1.00 45.11 98 GLU B N 1
ATOM 2474 C CA . GLU B 1 106 ? 9.607 20.030 -39.199 1.00 34.32 98 GLU B CA 1
ATOM 2475 C C . GLU B 1 106 ? 9.925 21.525 -39.050 1.00 42.00 98 GLU B C 1
ATOM 2476 O O . GLU B 1 106 ? 9.241 22.364 -39.643 1.00 40.58 98 GLU B O 1
ATOM 2482 N N . LEU B 1 107 ? 10.963 21.882 -38.290 1.00 43.49 99 LEU B N 1
ATOM 2483 C CA . LEU B 1 107 ? 11.288 23.288 -38.079 1.00 41.69 99 LEU B CA 1
ATOM 2484 C C . LEU B 1 107 ? 12.249 23.846 -39.124 1.00 39.69 99 LEU B C 1
ATOM 2485 O O . LEU B 1 107 ? 12.626 25.009 -39.041 1.00 39.92 99 LEU B O 1
ATOM 2490 N N . GLY B 1 108 ? 12.604 23.073 -40.135 1.00 43.57 100 GLY B N 1
ATOM 2491 C CA . GLY B 1 108 ? 13.320 23.609 -41.268 1.00 48.63 100 GLY B CA 1
ATOM 2492 C C . GLY B 1 108 ? 14.825 23.401 -41.304 1.00 52.17 100 GLY B C 1
ATOM 2493 O O . GLY B 1 108 ? 15.498 24.106 -42.065 1.00 54.64 100 GLY B O 1
ATOM 2494 N N . VAL B 1 109 ? 15.376 22.466 -40.520 1.00 48.16 101 VAL B N 1
ATOM 2495 C CA . VAL B 1 109 ? 16.815 22.205 -40.591 1.00 43.21 101 VAL B CA 1
ATOM 2496 C C . VAL B 1 109 ? 17.184 21.809 -42.021 1.00 48.37 101 VAL B C 1
ATOM 2497 O O . VAL B 1 109 ? 16.407 21.157 -42.736 1.00 44.70 101 VAL B O 1
ATOM 2501 N N . THR B 1 110 ? 18.368 22.226 -42.460 1.00 47.20 102 THR B N 1
ATOM 2502 C CA . THR B 1 110 ? 18.754 22.030 -43.850 1.00 48.78 102 THR B CA 1
ATOM 2503 C C . THR B 1 110 ? 19.604 20.785 -44.083 1.00 53.95 102 THR B C 1
ATOM 2504 O O . THR B 1 110 ? 19.540 20.207 -45.175 1.00 58.69 102 THR B O 1
ATOM 2508 N N . ALA B 1 111 ? 20.372 20.344 -43.083 1.00 51.27 103 ALA B N 1
ATOM 2509 C CA . ALA B 1 111 ? 21.198 19.137 -43.167 1.00 51.75 103 ALA B CA 1
ATOM 2510 C C . ALA B 1 111 ? 21.461 18.644 -41.755 1.00 48.19 103 ALA B C 1
ATOM 2511 O O . ALA B 1 111 ? 21.338 19.391 -40.783 1.00 45.95 103 ALA B O 1
ATOM 2513 N N . ILE B 1 112 ? 21.817 17.375 -41.642 1.00 43.72 104 ILE B N 1
ATOM 2514 C CA . ILE B 1 112 ? 22.007 16.783 -40.330 1.00 43.98 104 ILE B CA 1
ATOM 2515 C C . ILE B 1 112 ? 23.314 16.025 -40.335 1.00 50.59 104 ILE B C 1
ATOM 2516 O O . ILE B 1 112 ? 23.486 15.099 -41.136 1.00 58.09 104 ILE B O 1
ATOM 2521 N N . GLN B 1 113 ? 24.213 16.378 -39.408 1.00 48.47 105 GLN B N 1
ATOM 2522 C CA . GLN B 1 113 ? 25.523 15.737 -39.278 1.00 48.96 105 GLN B CA 1
ATOM 2523 C C . GLN B 1 113 ? 25.594 14.953 -37.970 1.00 48.18 105 GLN B C 1
ATOM 2524 O O . GLN B 1 113 ? 25.936 15.508 -36.917 1.00 51.45 105 GLN B O 1
ATOM 2530 N N . PRO B 1 114 ? 25.269 13.660 -37.985 1.00 52.23 106 PRO B N 1
ATOM 2531 C CA . PRO B 1 114 ? 25.410 12.842 -36.775 1.00 50.61 106 PRO B CA 1
ATOM 2532 C C . PRO B 1 114 ? 26.883 12.643 -36.458 1.00 52.66 106 PRO B C 1
ATOM 2533 O O . PRO B 1 114 ? 27.717 12.518 -37.357 1.00 53.84 106 PRO B O 1
ATOM 2537 N N . VAL B 1 115 ? 27.205 12.680 -35.169 1.00 51.88 107 VAL B N 1
ATOM 2538 C CA . VAL B 1 115 ? 28.586 12.691 -34.726 1.00 55.51 107 VAL B CA 1
ATOM 2539 C C . VAL B 1 115 ? 28.739 11.893 -33.434 1.00 59.39 107 VAL B C 1
ATOM 2540 O O . VAL B 1 115 ? 27.839 11.868 -32.589 1.00 57.48 107 VAL B O 1
ATOM 2544 N N . ILE B 1 116 ? 29.898 11.241 -33.281 1.00 64.01 108 ILE B N 1
ATOM 2545 C CA . ILE B 1 116 ? 30.263 10.526 -32.060 1.00 61.48 108 ILE B CA 1
ATOM 2546 C C . ILE B 1 116 ? 31.163 11.412 -31.199 1.00 68.66 108 ILE B C 1
ATOM 2547 O O . ILE B 1 116 ? 32.278 11.755 -31.611 1.00 70.22 108 ILE B O 1
ATOM 2552 N N . SER B 1 117 ? 30.701 11.754 -29.989 1.00 69.59 109 SER B N 1
ATOM 2553 C CA . SER B 1 117 ? 31.473 12.503 -29.000 1.00 68.18 109 SER B CA 1
ATOM 2554 C C . SER B 1 117 ? 31.836 11.594 -27.832 1.00 67.19 109 SER B C 1
ATOM 2555 O O . SER B 1 117 ? 31.339 10.475 -27.725 1.00 66.47 109 SER B O 1
ATOM 2558 N N . GLU B 1 118 ? 32.659 12.109 -26.907 1.00 68.48 110 GLU B N 1
ATOM 2559 C CA . GLU B 1 118 ? 33.273 11.230 -25.904 1.00 70.15 110 GLU B CA 1
ATOM 2560 C C . GLU B 1 118 ? 32.220 10.494 -25.069 1.00 70.77 110 GLU B C 1
ATOM 2561 O O . GLU B 1 118 ? 32.345 9.289 -24.828 1.00 67.82 110 GLU B O 1
ATOM 2567 N N . ARG B 1 119 ? 31.171 11.188 -24.630 1.00 71.04 111 ARG B N 1
ATOM 2568 C CA . ARG B 1 119 ? 30.170 10.568 -23.767 1.00 67.70 111 ARG B CA 1
ATOM 2569 C C . ARG B 1 119 ? 29.063 9.876 -24.557 1.00 63.83 111 ARG B C 1
ATOM 2570 O O . ARG B 1 119 ? 28.089 9.417 -23.961 1.00 64.17 111 ARG B O 1
ATOM 2578 N N . CYS B 1 120 ? 29.195 9.784 -25.876 1.00 64.12 112 CYS B N 1
ATOM 2579 C CA A CYS B 1 120 ? 28.253 9.008 -26.664 0.38 66.84 112 CYS B CA 1
ATOM 2580 C CA B CYS B 1 120 ? 28.260 9.004 -26.671 0.62 66.79 112 CYS B CA 1
ATOM 2581 C C . CYS B 1 120 ? 28.430 7.515 -26.393 1.00 74.09 112 CYS B C 1
ATOM 2582 O O . CYS B 1 120 ? 29.528 7.034 -26.110 1.00 78.93 112 CYS B O 1
ATOM 2587 N N . ILE B 1 121 ? 27.322 6.783 -26.480 1.00 83.31 113 ILE B N 1
ATOM 2588 C CA . ILE B 1 121 ? 27.327 5.341 -26.276 1.00 95.47 113 ILE B CA 1
ATOM 2589 C C . ILE B 1 121 ? 26.889 4.668 -27.573 1.00 106.41 113 ILE B C 1
ATOM 2590 O O . ILE B 1 121 ? 25.723 4.288 -27.723 1.00 107.68 113 ILE B O 1
ATOM 2592 N N . VAL B 1 122 ? 27.805 4.569 -28.538 1.00 110.14 114 VAL B N 1
ATOM 2593 C CA . VAL B 1 122 ? 27.514 3.912 -29.813 1.00 112.45 114 VAL B CA 1
ATOM 2594 C C . VAL B 1 122 ? 28.141 2.522 -29.849 1.00 115.15 114 VAL B C 1
ATOM 2595 O O . VAL B 1 122 ? 28.302 1.926 -30.916 1.00 115.71 114 VAL B O 1
ATOM 2597 N N . ARG B 1 128 ? 26.375 -2.217 -40.327 1.00 86.66 120 ARG B N 1
ATOM 2598 C CA . ARG B 1 128 ? 25.218 -1.917 -39.487 1.00 84.37 120 ARG B CA 1
ATOM 2599 C C . ARG B 1 128 ? 25.059 -0.408 -39.257 1.00 84.12 120 ARG B C 1
ATOM 2600 O O . ARG B 1 128 ? 23.989 0.064 -38.861 1.00 80.99 120 ARG B O 1
ATOM 2602 N N . ALA B 1 129 ? 26.129 0.351 -39.509 1.00 82.23 121 ALA B N 1
ATOM 2603 C CA . ALA B 1 129 ? 26.005 1.805 -39.505 1.00 73.80 121 ALA B CA 1
ATOM 2604 C C . ALA B 1 129 ? 25.215 2.289 -40.720 1.00 71.05 121 ALA B C 1
ATOM 2605 O O . ALA B 1 129 ? 24.386 3.202 -40.608 1.00 65.56 121 ALA B O 1
ATOM 2607 N N . ALA B 1 130 ? 25.474 1.698 -41.891 1.00 72.08 122 ALA B N 1
ATOM 2608 C CA . ALA B 1 130 ? 24.754 2.086 -43.099 1.00 72.11 122 ALA B CA 1
ATOM 2609 C C . ALA B 1 130 ? 23.252 1.860 -42.953 1.00 72.69 122 ALA B C 1
ATOM 2610 O O . ALA B 1 130 ? 22.450 2.665 -43.441 1.00 71.97 122 ALA B O 1
ATOM 2612 N N . LYS B 1 131 ? 22.850 0.762 -42.302 1.00 71.00 123 LYS B N 1
ATOM 2613 C CA . LYS B 1 131 ? 21.427 0.496 -42.125 1.00 70.11 123 LYS B CA 1
ATOM 2614 C C . LYS B 1 131 ? 20.791 1.489 -41.156 1.00 73.68 123 LYS B C 1
ATOM 2615 O O . LYS B 1 131 ? 19.624 1.863 -41.335 1.00 75.68 123 LYS B O 1
ATOM 2617 N N . ARG B 1 132 ? 21.529 1.930 -40.129 1.00 70.29 124 ARG B N 1
ATOM 2618 C CA . ARG B 1 132 ? 20.969 2.938 -39.233 1.00 63.29 124 ARG B CA 1
ATOM 2619 C C . ARG B 1 132 ? 20.798 4.269 -39.952 1.00 59.14 124 ARG B C 1
ATOM 2620 O O . ARG B 1 132 ? 19.763 4.927 -39.814 1.00 60.33 124 ARG B O 1
ATOM 2622 N N . LEU B 1 133 ? 21.806 4.674 -40.724 1.00 59.49 125 LEU B N 1
ATOM 2623 C CA . LEU B 1 133 ? 21.750 5.926 -41.476 1.00 60.14 125 LEU B CA 1
ATOM 2624 C C . LEU B 1 133 ? 20.572 5.944 -42.449 1.00 54.66 125 LEU B C 1
ATOM 2625 O O . LEU B 1 133 ? 19.846 6.939 -42.543 1.00 54.83 125 LEU B O 1
ATOM 2630 N N . ALA B 1 134 ? 20.378 4.849 -43.194 1.00 49.70 126 ALA B N 1
ATOM 2631 C CA . ALA B 1 134 ? 19.282 4.778 -44.158 1.00 52.85 126 ALA B CA 1
ATOM 2632 C C . ALA B 1 134 ? 17.919 4.803 -43.465 1.00 55.12 126 ALA B C 1
ATOM 2633 O O . ALA B 1 134 ? 16.955 5.347 -44.018 1.00 53.77 126 ALA B O 1
ATOM 2635 N N . ARG B 1 135 ? 17.814 4.212 -42.272 1.00 52.78 127 ARG B N 1
ATOM 2636 C CA . ARG B 1 135 ? 16.578 4.321 -41.505 1.00 52.44 127 ARG B CA 1
ATOM 2637 C C . ARG B 1 135 ? 16.341 5.758 -41.060 1.00 52.97 127 ARG B C 1
ATOM 2638 O O . ARG B 1 135 ? 15.197 6.234 -41.056 1.00 55.22 127 ARG B O 1
ATOM 2646 N N . TRP B 1 136 ? 17.411 6.462 -40.678 1.00 53.47 128 TRP B N 1
ATOM 2647 C CA . TRP B 1 136 ? 17.298 7.879 -40.337 1.00 44.35 128 TRP B CA 1
ATOM 2648 C C . TRP B 1 136 ? 16.883 8.722 -41.538 1.00 43.70 128 TRP B C 1
ATOM 2649 O O . TRP B 1 136 ? 16.015 9.598 -41.426 1.00 48.45 128 TRP B O 1
ATOM 2660 N N . GLN B 1 137 ? 17.493 8.481 -42.695 1.00 44.98 129 GLN B N 1
ATOM 2661 C CA . GLN B 1 137 ? 17.104 9.227 -43.885 1.00 45.61 129 GLN B CA 1
ATOM 2662 C C . GLN B 1 137 ? 15.640 8.989 -44.222 1.00 50.32 129 GLN B C 1
ATOM 2663 O O . GLN B 1 137 ? 14.954 9.897 -44.698 1.00 51.85 129 GLN B O 1
ATOM 2669 N N . GLU B 1 138 ? 15.150 7.771 -43.973 1.00 56.69 130 GLU B N 1
ATOM 2670 C CA . GLU B 1 138 ? 13.758 7.438 -44.246 1.00 60.82 130 GLU B CA 1
ATOM 2671 C C . GLU B 1 138 ? 12.819 8.204 -43.319 1.00 56.22 130 GLU B C 1
ATOM 2672 O O . GLU B 1 138 ? 11.779 8.709 -43.758 1.00 51.15 130 GLU B O 1
ATOM 2678 N N . ILE B 1 139 ? 13.195 8.336 -42.044 1.00 56.18 131 ILE B N 1
ATOM 2679 C CA . ILE B 1 139 ? 12.416 9.135 -41.100 1.00 50.52 131 ILE B CA 1
ATOM 2680 C C . ILE B 1 139 ? 12.386 10.581 -41.554 1.00 52.31 131 ILE B C 1
ATOM 2681 O O . ILE B 1 139 ? 11.355 11.261 -41.467 1.00 54.95 131 ILE B O 1
ATOM 2686 N N . VAL B 1 140 ? 13.523 11.069 -42.052 1.00 49.63 132 VAL B N 1
ATOM 2687 C CA . VAL B 1 140 ? 13.605 12.433 -42.553 1.00 45.62 132 VAL B CA 1
ATOM 2688 C C . VAL B 1 140 ? 12.657 12.631 -43.726 1.00 47.08 132 VAL B C 1
ATOM 2689 O O . VAL B 1 140 ? 11.898 13.609 -43.770 1.00 47.31 132 VAL B O 1
ATOM 2693 N N . ILE B 1 141 ? 12.682 11.703 -44.690 1.00 45.85 133 ILE B N 1
ATOM 2694 C CA . ILE B 1 141 ? 11.873 11.860 -45.899 1.00 47.49 133 ILE B CA 1
ATOM 2695 C C . ILE B 1 141 ? 10.382 11.872 -45.552 1.00 46.92 133 ILE B C 1
ATOM 2696 O O 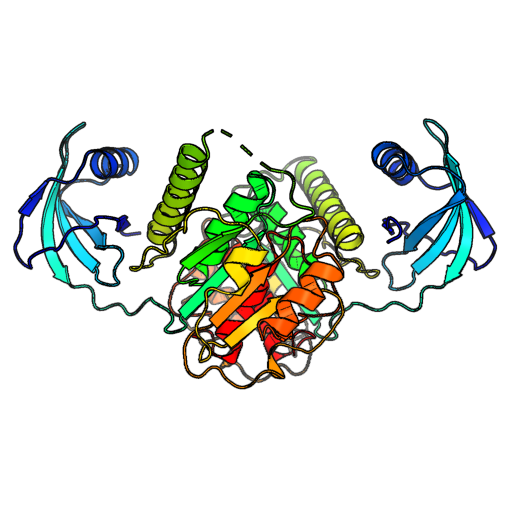. ILE B 1 141 ? 9.637 12.758 -45.990 1.00 42.94 133 ILE B O 1
ATOM 2701 N N . SER B 1 142 ? 9.934 10.928 -44.710 1.00 47.86 134 SER B N 1
ATOM 2702 C CA . SER B 1 142 ? 8.525 10.917 -44.310 1.00 49.52 134 SER B CA 1
ATOM 2703 C C . SER B 1 142 ? 8.136 12.209 -43.614 1.00 49.38 134 SER B C 1
ATOM 2704 O O . SER B 1 142 ? 7.033 12.729 -43.828 1.00 53.93 134 SER B O 1
ATOM 2707 N N . ALA B 1 143 ? 9.028 12.746 -42.778 1.00 46.57 135 ALA B N 1
ATOM 2708 C CA . ALA B 1 143 ? 8.729 14.000 -42.101 1.00 41.87 135 ALA B CA 1
ATOM 2709 C C . ALA B 1 143 ? 8.689 15.179 -43.072 1.00 41.70 135 ALA B C 1
ATOM 2710 O O . ALA B 1 143 ? 8.016 16.176 -42.801 1.00 44.26 135 ALA B O 1
ATOM 2712 N N . CYS B 1 144 ? 9.426 15.119 -44.180 1.00 44.78 136 CYS B N 1
ATOM 2713 C CA . CYS B 1 144 ? 9.284 16.180 -45.177 1.00 48.45 136 CYS B CA 1
ATOM 2714 C C . CYS B 1 144 ? 7.935 16.073 -45.869 1.00 51.89 136 CYS B C 1
ATOM 2715 O O . CYS B 1 144 ? 7.235 17.079 -46.055 1.00 51.83 136 CYS B O 1
ATOM 2718 N N . GLU B 1 145 ? 7.544 14.845 -46.216 1.00 49.65 137 GLU B N 1
ATOM 2719 C CA . GLU B 1 145 ? 6.225 14.608 -46.779 1.00 45.67 137 GLU B CA 1
ATOM 2720 C C . GLU B 1 145 ? 5.131 15.091 -45.826 1.00 47.28 137 GLU B C 1
ATOM 2721 O O . GLU B 1 145 ? 4.208 15.800 -46.243 1.00 50.59 137 GLU B O 1
ATOM 2727 N N . GLN B 1 146 ? 5.274 14.824 -44.526 1.00 44.16 138 GLN B N 1
ATOM 2728 C CA . GLN B 1 146 ? 4.220 15.222 -43.591 1.00 44.55 138 GLN B CA 1
ATOM 2729 C C . GLN B 1 146 ? 4.233 16.722 -43.291 1.00 48.12 138 GLN B C 1
ATOM 2730 O O . GLN B 1 146 ? 3.178 17.346 -43.167 1.00 49.80 138 GLN B O 1
ATOM 2736 N N . SER B 1 147 ? 5.390 17.313 -43.103 1.00 49.06 139 SER B N 1
ATOM 2737 C CA . SER B 1 147 ? 5.414 18.707 -42.694 1.00 46.59 139 SER B CA 1
ATOM 2738 C C . SER B 1 147 ? 5.246 19.682 -43.864 1.00 49.63 139 SER B C 1
ATOM 2739 O O . SER B 1 147 ? 5.295 20.899 -43.643 1.00 49.03 139 SER B O 1
ATOM 2742 N N . GLY B 1 148 ? 5.118 19.189 -45.098 1.00 47.94 140 GLY B N 1
ATOM 2743 C CA . GLY B 1 148 ? 4.925 20.064 -46.243 1.00 46.43 140 GLY B CA 1
ATOM 2744 C C . GLY B 1 148 ? 6.178 20.707 -46.809 1.00 54.59 140 GLY B C 1
ATOM 2745 O O . GLY B 1 148 ? 6.091 21.771 -47.430 1.00 52.97 140 GLY B O 1
ATOM 2746 N N . ARG B 1 149 ? 7.343 20.088 -46.628 1.00 57.19 141 ARG B N 1
ATOM 2747 C CA . ARG B 1 149 ? 8.599 20.603 -47.156 1.00 55.96 141 ARG B CA 1
ATOM 2748 C C . ARG B 1 149 ? 8.864 20.090 -48.561 1.00 58.99 141 ARG B C 1
ATOM 2749 O O . ARG B 1 149 ? 8.527 18.957 -48.902 1.00 63.89 141 ARG B O 1
ATOM 2757 N N . ASN B 1 150 ? 9.457 20.944 -49.385 1.00 60.00 142 ASN B N 1
ATOM 2758 C CA . ASN B 1 150 ? 9.945 20.511 -50.688 1.00 62.78 142 ASN B CA 1
ATOM 2759 C C . ASN B 1 150 ? 11.434 20.159 -50.690 1.00 59.73 142 ASN B C 1
ATOM 2760 O O . ASN B 1 150 ? 11.940 19.676 -51.711 1.00 60.26 142 ASN B O 1
ATOM 2765 N N . THR B 1 151 ? 12.140 20.370 -49.583 1.00 55.59 143 THR B N 1
ATOM 2766 C CA . THR B 1 151 ? 13.565 20.080 -49.476 1.00 54.91 143 THR B CA 1
ATOM 2767 C C . THR B 1 151 ? 13.807 18.942 -48.500 1.00 51.04 143 THR B C 1
ATOM 2768 O O . THR B 1 151 ? 13.382 19.027 -47.345 1.00 56.14 143 THR B O 1
ATOM 2772 N N . VAL B 1 152 ? 14.522 17.920 -48.940 1.00 48.11 144 VAL B N 1
ATOM 2773 C CA . VAL B 1 152 ? 14.837 16.762 -48.096 1.00 48.75 144 VAL B CA 1
ATOM 2774 C C . VAL B 1 152 ? 16.246 16.972 -47.539 1.00 51.82 144 VAL B C 1
ATOM 2775 O O . VAL B 1 152 ? 17.221 16.928 -48.309 1.00 50.93 144 VAL B O 1
ATOM 2779 N N . PRO B 1 153 ? 16.395 17.219 -46.242 1.00 53.14 145 PRO B N 1
ATOM 2780 C CA . PRO B 1 153 ? 17.731 17.414 -45.669 1.00 54.77 145 PRO B CA 1
ATOM 2781 C C . PRO B 1 153 ? 18.545 16.136 -45.702 1.00 50.58 145 PRO B C 1
ATOM 2782 O O . PRO B 1 153 ? 18.068 15.057 -45.317 1.00 50.41 145 PRO B O 1
ATOM 2786 N N . PRO B 1 154 ? 19.790 16.209 -46.140 1.00 46.61 146 PRO B N 1
ATOM 2787 C CA . PRO B 1 154 ? 20.628 15.015 -46.104 1.00 53.71 146 PRO B CA 1
ATOM 2788 C C . PRO B 1 154 ? 21.036 14.689 -44.674 1.00 54.34 146 PRO B C 1
ATOM 2789 O O . PRO B 1 154 ? 21.220 15.573 -43.828 1.00 49.21 146 PRO B O 1
ATOM 2793 N N . VAL B 1 155 ? 21.129 13.393 -44.396 1.00 51.76 147 VAL B N 1
ATOM 2794 C CA . VAL B 1 155 ? 21.755 12.917 -43.174 1.00 51.29 147 VAL B CA 1
ATOM 2795 C C . VAL B 1 155 ? 23.156 12.462 -43.545 1.00 52.76 147 VAL B C 1
ATOM 2796 O O . VAL B 1 155 ? 23.346 11.427 -44.194 1.00 56.95 147 VAL B O 1
ATOM 2800 N N . LEU B 1 156 ? 24.134 13.262 -43.146 1.00 54.88 148 LEU B N 1
ATOM 2801 C CA . LEU B 1 156 ? 25.501 13.055 -43.575 1.00 57.28 148 LEU B CA 1
ATOM 2802 C C . LEU B 1 156 ? 26.074 11.833 -42.870 1.00 60.95 148 LEU B C 1
ATOM 2803 O O . LEU B 1 156 ? 25.634 11.475 -41.772 1.00 57.12 148 LEU B O 1
ATOM 2808 N N . PRO B 1 157 ? 27.021 11.146 -43.504 1.00 64.40 149 PRO B N 1
ATOM 2809 C CA . PRO B 1 157 ? 27.642 9.982 -42.860 1.00 68.02 149 PRO B CA 1
ATOM 2810 C C . PRO B 1 157 ? 28.288 10.348 -41.529 1.00 63.94 149 PRO B C 1
ATOM 2811 O O . PRO B 1 157 ? 28.892 11.415 -41.381 1.00 60.49 149 PRO B O 1
ATOM 2815 N N . ILE B 1 158 ? 28.184 9.417 -40.573 1.00 62.88 150 ILE B N 1
ATOM 2816 C CA . ILE B 1 158 ? 28.701 9.634 -39.229 1.00 64.02 150 ILE B CA 1
ATOM 2817 C C . ILE B 1 158 ? 30.193 9.936 -39.296 1.00 76.56 150 ILE B C 1
ATOM 2818 O O . ILE B 1 158 ? 30.949 9.312 -40.053 1.00 85.04 150 ILE B O 1
ATOM 2823 N N . ILE B 1 159 ? 30.624 10.910 -38.502 1.00 74.82 151 ILE B N 1
ATOM 2824 C CA . ILE B 1 159 ? 32.035 11.205 -38.316 1.00 73.21 151 ILE B CA 1
ATOM 2825 C C . ILE B 1 159 ? 32.260 11.446 -36.829 1.00 68.11 151 ILE B C 1
ATOM 2826 O O . ILE B 1 159 ? 31.318 11.533 -36.042 1.00 65.51 151 ILE B O 1
ATOM 2831 N N . GLY B 1 160 ? 33.524 11.505 -36.436 1.00 71.63 152 GLY B N 1
ATOM 2832 C CA . GLY B 1 160 ? 33.829 11.851 -35.070 1.00 69.20 152 GLY B CA 1
ATOM 2833 C C . GLY B 1 160 ? 33.636 13.333 -34.810 1.00 67.93 152 GLY B C 1
ATOM 2834 O O . GLY B 1 160 ? 33.560 14.138 -35.731 1.00 67.26 152 GLY B O 1
ATOM 2835 N N . TYR B 1 161 ? 33.567 13.673 -33.522 1.00 69.82 153 TYR B N 1
ATOM 2836 C CA . TYR B 1 161 ? 33.382 15.058 -33.092 1.00 72.18 153 TYR B CA 1
ATOM 2837 C C . TYR B 1 161 ? 34.508 15.960 -33.595 1.00 71.09 153 TYR B C 1
ATOM 2838 O O . TYR B 1 161 ? 34.256 17.047 -34.139 1.00 64.43 153 TYR B O 1
ATOM 2847 N N . ARG B 1 162 ? 35.763 15.546 -33.387 1.00 71.20 154 ARG B N 1
ATOM 2848 C CA . ARG B 1 162 ? 36.877 16.405 -33.772 1.00 77.06 154 ARG B CA 1
ATOM 2849 C C . ARG B 1 162 ? 36.860 16.655 -35.271 1.00 81.14 154 ARG B C 1
ATOM 2850 O O . ARG B 1 162 ? 37.129 17.774 -35.723 1.00 74.39 154 ARG B O 1
ATOM 2852 N N . GLU B 1 163 ? 36.536 15.620 -36.054 1.00 81.42 155 GLU B N 1
ATOM 2853 C CA . GLU B 1 163 ? 36.529 15.745 -37.509 1.00 84.44 155 GLU B CA 1
ATOM 2854 C C . GLU B 1 163 ? 35.431 16.684 -37.989 1.00 83.16 155 GLU B C 1
ATOM 2855 O O . GLU B 1 163 ? 35.604 17.390 -38.990 1.00 83.76 155 GLU B O 1
ATOM 2861 N N . ALA B 1 164 ? 34.276 16.673 -37.323 1.00 81.56 156 ALA B N 1
ATOM 2862 C CA . ALA B 1 164 ? 33.207 17.574 -37.730 1.00 81.54 156 ALA B CA 1
ATOM 2863 C C . ALA B 1 164 ? 33.523 19.020 -37.380 1.00 80.21 156 ALA B C 1
ATOM 2864 O O . ALA B 1 164 ? 32.959 19.930 -37.998 1.00 75.32 156 ALA B O 1
ATOM 2866 N N . LEU B 1 165 ? 34.418 19.250 -36.415 1.00 84.37 157 LEU B N 1
ATOM 2867 C CA . LEU B 1 165 ? 34.752 20.620 -36.037 1.00 84.13 157 LEU B CA 1
ATOM 2868 C C . LEU B 1 165 ? 35.421 21.366 -37.182 1.00 87.16 157 LEU B C 1
ATOM 2869 O O . LEU B 1 165 ? 35.060 22.508 -37.477 1.00 94.11 157 LEU B O 1
ATOM 2874 N N . ASP B 1 166 ? 36.367 20.732 -37.866 1.00 91.12 158 ASP B N 1
ATOM 2875 C CA . ASP B 1 166 ? 37.175 21.447 -38.847 1.00 104.46 158 ASP B CA 1
ATOM 2876 C C . ASP B 1 166 ? 36.556 21.457 -40.238 1.00 102.65 158 ASP B C 1
ATOM 2877 O O . ASP B 1 166 ? 37.264 21.726 -41.215 1.00 111.01 158 ASP B O 1
ATOM 2882 N N . LYS B 1 167 ? 35.262 21.178 -40.352 1.00 93.98 159 LYS B N 1
ATOM 2883 C CA . LYS B 1 167 ? 34.642 21.053 -41.664 1.00 101.35 159 LYS B CA 1
ATOM 2884 C C . LYS B 1 167 ? 34.106 22.381 -42.197 1.00 117.33 159 LYS B C 1
ATOM 2885 O O . LYS B 1 167 ? 34.375 22.726 -43.354 1.00 126.12 159 LYS B O 1
ATOM 2891 N N . MET B 1 168 ? 33.398 23.158 -41.368 1.00 117.01 160 MET B N 1
ATOM 2892 C CA . MET B 1 168 ? 32.605 24.271 -41.875 1.00 106.51 160 MET B CA 1
ATOM 2893 C C . MET B 1 168 ? 33.482 25.442 -42.334 1.00 110.02 160 MET B C 1
ATOM 2894 O O . MET B 1 168 ? 34.614 25.613 -41.866 1.00 109.17 160 MET B O 1
ATOM 2896 N N . PRO B 1 169 ? 32.981 26.254 -43.265 1.00 109.09 161 PRO B N 1
ATOM 2897 C CA . PRO B 1 169 ? 33.720 27.446 -43.693 1.00 113.72 161 PRO B CA 1
ATOM 2898 C C . PRO B 1 169 ? 33.731 28.523 -42.623 1.00 117.12 161 PRO B C 1
ATOM 2899 O O . PRO B 1 169 ? 32.945 28.510 -41.672 1.00 118.19 161 PRO B O 1
ATOM 2903 N N . SER B 1 170 ? 34.664 29.463 -42.794 1.00 118.73 162 SER B N 1
ATOM 2904 C CA . SER B 1 170 ? 34.814 30.563 -41.846 1.00 114.76 162 SER B CA 1
ATOM 2905 C C . SER B 1 170 ? 33.565 31.440 -41.804 1.00 110.88 162 SER B C 1
ATOM 2906 O O . SER B 1 170 ? 33.121 31.850 -40.724 1.00 106.91 162 SER B O 1
ATOM 2909 N N . GLU B 1 171 ? 32.971 31.719 -42.969 1.00 110.96 163 GLU B N 1
ATOM 2910 C CA . GLU B 1 171 ? 31.856 32.657 -43.052 1.00 109.07 163 GLU B CA 1
ATOM 2911 C C . GLU B 1 171 ? 30.610 32.160 -42.327 1.00 103.91 163 GLU B C 1
ATOM 2912 O O . GLU B 1 171 ? 29.670 32.939 -42.130 1.00 102.17 163 GLU B O 1
ATOM 2914 N N . ASN B 1 172 ? 30.567 30.888 -41.953 1.00 95.02 164 ASN B N 1
ATOM 2915 C CA . ASN B 1 172 ? 29.413 30.356 -41.252 1.00 87.12 164 ASN B CA 1
ATOM 2916 C C . ASN B 1 172 ? 29.295 30.922 -39.842 1.00 82.21 164 ASN B C 1
ATOM 2917 O O . ASN B 1 172 ? 30.278 31.306 -39.207 1.00 81.45 164 ASN B O 1
ATOM 2922 N N . THR B 1 173 ? 28.063 30.963 -39.352 1.00 79.91 165 THR B N 1
ATOM 2923 C CA . THR B 1 173 ? 27.801 31.238 -37.951 1.00 73.16 165 THR B CA 1
ATOM 2924 C C . THR B 1 173 ? 27.818 29.890 -37.251 1.00 69.05 165 THR B C 1
ATOM 2925 O O . THR B 1 173 ? 27.016 29.013 -37.570 1.00 70.31 165 THR B O 1
ATOM 2929 N N . LYS B 1 174 ? 28.767 29.702 -36.349 1.00 73.67 166 LYS B N 1
ATOM 2930 C CA . LYS B 1 174 ? 29.109 28.393 -35.808 1.00 70.10 166 LYS B CA 1
ATOM 2931 C C . LYS B 1 174 ? 28.814 28.418 -34.316 1.00 63.65 166 LYS B C 1
ATOM 2932 O O . LYS B 1 174 ? 29.465 29.141 -33.561 1.00 65.98 166 LYS B O 1
ATOM 2934 N N . LEU B 1 175 ? 27.851 27.619 -33.891 1.00 60.22 167 LEU B N 1
ATOM 2935 C CA . LEU B 1 175 ? 27.311 27.672 -32.542 1.00 61.17 167 LEU B CA 1
ATOM 2936 C C . LEU B 1 175 ? 27.467 26.322 -31.865 1.00 64.63 167 LEU B C 1
ATOM 2937 O O . LEU B 1 175 ? 27.332 25.282 -32.512 1.00 64.93 167 LEU B O 1
ATOM 2942 N N . ILE B 1 176 ? 27.753 26.330 -30.564 1.00 58.50 168 ILE B N 1
ATOM 2943 C CA . ILE B 1 176 ? 27.677 25.107 -29.774 1.00 64.01 168 ILE B CA 1
ATOM 2944 C C . ILE B 1 176 ? 26.702 25.358 -28.634 1.00 62.50 168 ILE B C 1
ATOM 2945 O O . ILE B 1 176 ? 26.872 26.302 -27.853 1.00 57.28 168 ILE B O 1
ATOM 2950 N N . MET B 1 177 ? 25.684 24.503 -28.549 1.00 57.98 169 MET B N 1
ATOM 2951 C CA . MET B 1 177 ? 24.715 24.574 -27.469 1.00 58.07 169 MET B CA 1
ATOM 2952 C C . MET B 1 177 ? 25.388 24.046 -26.210 1.00 53.42 169 MET B C 1
ATOM 2953 O O . MET B 1 177 ? 25.815 22.891 -26.178 1.00 53.95 169 MET B O 1
ATOM 2958 N N . SER B 1 178 ? 25.455 24.865 -25.169 1.00 54.82 170 SER B N 1
ATOM 2959 C CA . SER B 1 178 ? 26.129 24.475 -23.944 1.00 71.56 170 SER B CA 1
ATOM 2960 C C . SER B 1 178 ? 25.338 24.967 -22.742 1.00 71.47 170 SER B C 1
ATOM 2961 O O . SER B 1 178 ? 24.604 25.957 -22.817 1.00 68.07 170 SER B O 1
ATOM 2964 N N . ILE B 1 179 ? 25.511 24.248 -21.624 1.00 74.24 171 ILE B N 1
ATOM 2965 C CA . ILE B 1 179 ? 24.717 24.461 -20.420 1.00 80.38 171 ILE B CA 1
ATOM 2966 C C . ILE B 1 179 ? 25.354 25.432 -19.441 1.00 87.54 171 ILE B C 1
ATOM 2967 O O . ILE B 1 179 ? 24.808 25.631 -18.350 1.00 91.65 171 ILE B O 1
ATOM 2969 N N . ASN B 1 180 ? 26.488 26.039 -19.781 1.00 92.98 172 ASN B N 1
ATOM 2970 C CA . ASN B 1 180 ? 27.226 26.855 -18.828 1.00 103.59 172 ASN B CA 1
ATOM 2971 C C . ASN B 1 180 ? 26.837 28.326 -18.892 1.00 108.67 172 ASN B C 1
ATOM 2972 O O . ASN B 1 180 ? 27.594 29.180 -18.416 1.00 107.07 172 ASN B O 1
ATOM 2977 N N . ARG B 1 181 ? 25.673 28.629 -19.471 1.00 110.24 173 ARG B N 1
ATOM 2978 C CA . ARG B 1 181 ? 25.137 29.989 -19.569 1.00 116.66 173 ARG B CA 1
ATOM 2979 C C . ARG B 1 181 ? 26.158 30.961 -20.162 1.00 120.75 173 ARG B C 1
ATOM 2980 O O . ARG B 1 181 ? 26.427 32.029 -19.610 1.00 125.85 173 ARG B O 1
ATOM 2982 N N . ALA B 1 182 ? 26.733 30.577 -21.304 1.00 114.78 174 ALA B N 1
ATOM 2983 C CA . ALA B 1 182 ? 27.773 31.378 -21.935 1.00 112.07 174 ALA B CA 1
ATOM 2984 C C . ALA B 1 182 ? 27.173 32.706 -22.380 1.00 102.61 174 ALA B C 1
ATOM 2985 O O . ALA B 1 182 ? 27.266 33.706 -21.661 1.00 104.63 174 ALA B O 1
ATOM 2987 N N . CYS B 1 183 ? 26.557 32.739 -23.558 1.00 87.60 175 CYS B N 1
ATOM 2988 C CA . CYS B 1 183 ? 25.770 33.897 -23.942 1.00 81.06 175 CYS B CA 1
ATOM 2989 C C . CYS B 1 183 ? 24.471 33.418 -24.575 1.00 71.30 175 CYS B C 1
ATOM 2990 O O . CYS B 1 183 ? 24.323 32.248 -24.936 1.00 73.28 175 CYS B O 1
ATOM 2993 N N . LYS B 1 184 ? 23.525 34.342 -24.690 1.00 68.04 176 LYS B N 1
ATOM 2994 C CA . LYS B 1 184 ? 22.223 34.084 -25.281 1.00 66.55 176 LYS B CA 1
ATOM 2995 C C . LYS B 1 184 ? 22.294 34.096 -26.804 1.00 68.63 176 LYS B C 1
ATOM 2996 O O . LYS B 1 184 ? 23.257 34.565 -27.410 1.00 76.69 176 LYS B O 1
ATOM 3002 N N . LEU B 1 185 ? 21.262 33.525 -27.418 1.00 64.32 177 LEU B N 1
ATOM 3003 C CA . LEU B 1 185 ? 21.197 33.490 -28.872 1.00 65.29 177 LEU B CA 1
ATOM 3004 C C . LEU B 1 185 ? 21.100 34.893 -29.441 1.00 68.90 177 LEU B C 1
ATOM 3005 O O . LEU B 1 185 ? 21.612 35.160 -30.531 1.00 66.06 177 LEU B O 1
ATOM 3010 N N . GLY B 1 186 ? 20.454 35.801 -28.708 1.00 74.71 178 GLY B N 1
ATOM 3011 C CA . GLY B 1 186 ? 20.290 37.162 -29.180 1.00 72.54 178 GLY B CA 1
ATOM 3012 C C . GLY B 1 186 ? 21.586 37.935 -29.211 1.00 78.13 178 GLY B C 1
ATOM 3013 O O . GLY B 1 186 ? 21.720 38.890 -29.980 1.00 79.83 178 GLY B O 1
ATOM 3014 N N . ASP B 1 187 ? 22.541 37.562 -28.361 1.00 82.79 179 ASP B N 1
ATOM 3015 C CA . ASP B 1 187 ? 23.819 38.257 -28.283 1.00 85.39 179 ASP B CA 1
ATOM 3016 C C . ASP B 1 187 ? 24.795 37.866 -29.389 1.00 88.13 179 ASP B C 1
ATOM 3017 O O . ASP B 1 187 ? 25.925 38.369 -29.385 1.00 93.36 179 ASP B O 1
ATOM 3022 N N . ILE B 1 188 ? 24.429 36.976 -30.326 1.00 82.05 180 ILE B N 1
ATOM 3023 C CA . ILE B 1 188 ? 25.303 36.677 -31.461 1.00 80.82 180 ILE B CA 1
ATOM 3024 C C . ILE B 1 188 ? 24.869 37.524 -32.661 1.00 75.01 180 ILE B C 1
ATOM 3025 O O . ILE B 1 188 ? 23.672 37.710 -32.911 1.00 73.27 180 ILE B O 1
ATOM 3030 N N . ARG B 1 189 ? 25.849 37.997 -33.433 1.00 76.26 181 ARG B N 1
ATOM 3031 C CA . ARG B 1 189 ? 25.584 38.808 -34.620 1.00 80.70 181 ARG B CA 1
ATOM 3032 C C . ARG B 1 189 ? 24.651 38.101 -35.598 1.00 80.10 181 ARG B C 1
ATOM 3033 O O . ARG B 1 189 ? 24.763 36.898 -35.828 1.00 76.23 181 ARG B O 1
ATOM 3035 N N . HIS B 1 190 ? 23.722 38.861 -36.171 1.00 91.45 182 HIS B N 1
ATOM 3036 C CA . HIS B 1 190 ? 22.754 38.340 -37.125 1.00 91.32 182 HIS B CA 1
ATOM 3037 C C . HIS B 1 190 ? 23.494 37.589 -38.231 1.00 89.67 182 HIS B C 1
ATOM 3038 O O . HIS B 1 190 ? 24.378 38.171 -38.870 1.00 99.93 182 HIS B O 1
ATOM 3045 N N . PRO B 1 191 ? 23.185 36.312 -38.472 1.00 82.70 183 PRO B N 1
ATOM 3046 C CA . PRO B 1 191 ? 23.969 35.533 -39.442 1.00 79.64 183 PRO B CA 1
ATOM 3047 C C . PRO B 1 191 ? 23.885 36.099 -40.851 1.00 82.01 183 PRO B C 1
ATOM 3048 O O . PRO B 1 191 ? 22.840 36.581 -41.293 1.00 79.44 183 PRO B O 1
ATOM 3052 N N . SER B 1 192 ? 25.023 36.065 -41.541 1.00 87.11 184 SER B N 1
ATOM 3053 C CA . SER B 1 192 ? 25.105 36.531 -42.917 1.00 96.04 184 SER B CA 1
ATOM 3054 C C . SER B 1 192 ? 24.859 35.403 -43.901 1.00 88.99 184 SER B C 1
ATOM 3055 O O . SER B 1 192 ? 24.241 35.615 -44.948 1.00 93.18 184 SER B O 1
ATOM 3058 N N . GLY B 1 193 ? 25.354 34.215 -43.590 1.00 83.47 185 GLY B N 1
ATOM 3059 C CA . GLY B 1 193 ? 25.174 33.076 -44.458 1.00 84.93 185 GLY B CA 1
ATOM 3060 C C . GLY B 1 193 ? 24.576 31.902 -43.714 1.00 79.77 185 GLY B C 1
ATOM 3061 O O . GLY B 1 193 ? 23.489 31.994 -43.155 1.00 71.23 185 GLY B O 1
ATOM 3062 N N . ALA B 1 194 ? 25.323 30.810 -43.654 1.00 85.90 186 ALA B N 1
ATOM 3063 C CA . ALA B 1 194 ? 24.845 29.568 -43.090 1.00 81.10 186 ALA B CA 1
ATOM 3064 C C . ALA B 1 194 ? 25.006 29.558 -41.572 1.00 75.89 186 ALA B C 1
ATOM 3065 O O . ALA B 1 194 ? 25.761 30.342 -40.985 1.00 81.43 186 ALA B O 1
ATOM 3067 N N . ILE B 1 195 ? 24.240 28.671 -40.942 1.00 61.69 187 ILE B N 1
ATOM 3068 C CA . ILE B 1 195 ? 24.289 28.415 -39.511 1.00 63.18 187 ILE B CA 1
ATOM 3069 C C . ILE B 1 195 ? 24.637 26.945 -39.280 1.00 63.48 187 ILE B C 1
ATOM 3070 O O . ILE B 1 195 ? 24.171 26.062 -40.006 1.00 64.94 187 ILE B O 1
ATOM 3075 N N . VAL B 1 196 ? 25.520 26.696 -38.322 1.00 57.72 188 VAL B N 1
ATOM 3076 C CA . VAL B 1 196 ? 25.840 25.360 -37.848 1.00 60.54 188 VAL B CA 1
ATOM 3077 C C . VAL B 1 196 ? 25.691 25.382 -36.334 1.00 58.02 188 VAL B C 1
ATOM 3078 O O . VAL B 1 196 ? 26.338 26.203 -35.669 1.00 64.47 188 VAL B O 1
ATOM 3082 N N . PHE B 1 197 ? 24.880 24.477 -35.779 1.00 51.01 189 PHE B N 1
ATOM 3083 C CA . PHE B 1 197 ? 24.737 24.416 -34.327 1.00 50.16 189 PHE B CA 1
ATOM 3084 C C . PHE B 1 197 ? 24.920 22.982 -33.837 1.00 57.28 189 PHE B C 1
ATOM 3085 O O . PHE B 1 197 ? 24.556 22.026 -34.521 1.00 56.94 189 PHE B O 1
ATOM 3093 N N . MET B 1 198 ? 25.572 22.849 -32.685 1.00 56.61 190 MET B N 1
ATOM 3094 C CA . MET B 1 198 ? 26.048 21.578 -32.148 1.00 57.16 190 MET B CA 1
ATOM 3095 C C . MET B 1 198 ? 25.316 21.219 -30.855 1.00 53.39 190 MET B C 1
ATOM 3096 O O . MET B 1 198 ? 25.301 22.011 -29.905 1.00 50.77 190 MET B O 1
ATOM 3101 N N . VAL B 1 199 ? 24.795 19.992 -30.789 1.00 49.14 191 VAL B N 1
ATOM 3102 C CA . VAL B 1 199 ? 24.075 19.487 -29.620 1.00 47.49 191 VAL B CA 1
ATOM 3103 C C . VAL B 1 199 ? 24.744 18.203 -29.133 1.00 51.93 191 VAL B C 1
ATOM 3104 O O . VAL B 1 199 ? 25.019 17.298 -29.927 1.00 49.83 191 VAL B O 1
ATOM 3108 N N . GLY B 1 200 ? 24.948 18.108 -27.817 1.00 50.67 192 GLY B N 1
ATOM 3109 C CA . GLY B 1 200 ? 25.591 16.975 -27.206 1.00 58.29 192 GLY B CA 1
ATOM 3110 C C . GLY B 1 200 ? 24.639 15.863 -26.799 1.00 51.78 192 GLY B C 1
ATOM 3111 O O . GLY B 1 200 ? 23.421 15.996 -26.871 1.00 49.10 192 GLY B O 1
ATOM 3112 N N . PRO B 1 201 ? 25.192 14.765 -26.318 1.00 58.16 193 PRO B N 1
ATOM 3113 C CA . PRO B 1 201 ? 24.366 13.614 -25.942 1.00 53.73 193 PRO B CA 1
ATOM 3114 C C . PRO B 1 201 ? 23.785 13.805 -24.559 1.00 56.25 193 PRO B C 1
ATOM 3115 O O . PRO B 1 201 ? 23.974 14.870 -23.965 1.00 59.59 193 PRO B O 1
ATOM 3119 N N . GLU B 1 202 ? 23.103 12.782 -24.034 1.00 54.06 194 GLU B N 1
ATOM 3120 C CA . GLU B 1 202 ? 22.560 12.856 -22.680 1.00 57.81 194 GLU B CA 1
ATOM 3121 C C . GLU B 1 202 ? 23.610 13.338 -21.683 1.00 60.50 194 GLU B C 1
ATOM 3122 O O . GLU B 1 202 ? 23.383 14.307 -20.941 1.00 58.49 194 GLU B O 1
ATOM 3124 N N . GLY B 1 203 ? 24.776 12.679 -21.668 1.00 63.52 195 GLY B N 1
ATOM 3125 C CA . GLY B 1 203 ? 25.842 13.013 -20.740 1.00 64.81 195 GLY B CA 1
ATOM 3126 C C . GLY B 1 203 ? 26.514 14.347 -21.005 1.00 73.35 195 GLY B C 1
ATOM 3127 O O . GLY B 1 203 ? 27.206 14.864 -20.117 1.00 76.91 195 GLY B O 1
ATOM 3128 N N . GLY B 1 204 ? 26.341 14.905 -22.204 1.00 66.04 196 GLY B N 1
ATOM 3129 C CA . GLY B 1 204 ? 26.828 16.241 -22.511 1.00 71.01 196 GLY B CA 1
ATOM 3130 C C . GLY B 1 204 ? 28.252 16.302 -23.033 1.00 76.50 196 GLY B C 1
ATOM 3131 O O . GLY B 1 204 ? 28.923 15.297 -23.284 1.00 82.98 196 GLY B O 1
ATOM 3132 N N . TRP B 1 205 ? 28.716 17.538 -23.191 1.00 77.93 197 TRP B N 1
ATOM 3133 C CA . TRP B 1 205 ? 30.068 17.803 -23.660 1.00 67.14 197 TRP B CA 1
ATOM 3134 C C . TRP B 1 205 ? 31.057 17.701 -22.507 1.00 74.98 197 TRP B C 1
ATOM 3135 O O . TRP B 1 205 ? 30.740 18.061 -21.371 1.00 76.77 197 TRP B O 1
ATOM 3146 N N . THR B 1 206 ? 32.267 17.224 -22.803 1.00 74.39 198 THR B N 1
ATOM 3147 C CA . THR B 1 206 ? 33.332 17.355 -21.815 1.00 80.67 198 THR B CA 1
ATOM 3148 C C . THR B 1 206 ? 33.973 18.740 -21.909 1.00 79.73 198 THR B C 1
ATOM 3149 O O . THR B 1 206 ? 33.805 19.474 -22.887 1.00 77.70 198 THR B O 1
ATOM 3153 N N . GLU B 1 207 ? 34.702 19.094 -20.848 1.00 83.28 199 GLU B N 1
ATOM 3154 C CA . GLU B 1 207 ? 35.446 20.352 -20.828 1.00 89.41 199 GLU B CA 1
ATOM 3155 C C . GLU B 1 207 ? 36.411 20.447 -22.008 1.00 87.00 199 GLU B C 1
ATOM 3156 O O . GLU B 1 207 ? 36.565 21.519 -22.603 1.00 85.94 199 GLU B O 1
ATOM 3158 N N . GLN B 1 208 ? 37.060 19.335 -22.369 1.00 88.03 200 GLN B N 1
ATOM 3159 C CA . GLN B 1 208 ? 37.985 19.350 -23.501 1.00 89.41 200 GLN B CA 1
ATOM 3160 C C . GLN B 1 208 ? 37.266 19.576 -24.828 1.00 85.62 200 GLN B C 1
ATOM 3161 O O . GLN B 1 208 ? 37.768 20.308 -25.694 1.00 86.22 200 GLN B O 1
ATOM 3163 N N . GLU B 1 209 ? 36.097 18.949 -25.010 1.00 84.49 201 GLU B N 1
ATOM 3164 C CA . GLU B 1 209 ? 35.327 19.113 -26.243 1.00 80.19 201 GLU B CA 1
ATOM 3165 C C . GLU B 1 209 ? 34.799 20.536 -26.388 1.00 78.40 201 GLU B C 1
ATOM 3166 O O . GLU B 1 209 ? 34.738 21.071 -27.501 1.00 75.69 201 GLU B O 1
ATOM 3172 N N . GLU B 1 210 ? 34.394 21.165 -25.284 1.00 76.54 202 GLU B N 1
ATOM 3173 C CA . GLU B 1 210 ? 33.956 22.553 -25.377 1.00 75.40 202 GLU B CA 1
ATOM 3174 C C . GLU B 1 210 ? 35.119 23.470 -25.736 1.00 79.04 202 GLU B C 1
ATOM 3175 O O . GLU B 1 210 ? 35.016 24.288 -26.658 1.00 78.05 202 GLU B O 1
ATOM 3181 N N . GLN B 1 211 ? 36.251 23.315 -25.040 1.00 82.62 203 GLN B N 1
ATOM 3182 C CA . GLN B 1 211 ? 37.461 24.066 -25.374 1.00 87.55 203 GLN B CA 1
ATOM 3183 C C . GLN B 1 211 ? 37.834 23.872 -26.838 1.00 86.17 203 GLN B C 1
ATOM 3184 O O . GLN B 1 211 ? 38.127 24.835 -27.557 1.00 87.11 203 GLN B O 1
ATOM 3190 N N . GLN B 1 212 ? 37.790 22.624 -27.299 1.00 85.25 204 GLN B N 1
ATOM 3191 C CA . GLN B 1 212 ? 38.090 22.319 -28.690 1.00 85.25 204 GLN B CA 1
ATOM 3192 C C . GLN B 1 212 ? 37.126 23.040 -29.637 1.00 86.51 204 GLN B C 1
ATOM 3193 O O . GLN B 1 212 ? 37.543 23.558 -30.678 1.00 86.64 204 GLN B O 1
ATOM 3199 N N . ALA B 1 213 ? 35.830 23.101 -29.285 1.00 78.39 205 ALA B N 1
ATOM 3200 C CA . ALA B 1 213 ? 34.876 23.794 -30.147 1.00 81.02 205 ALA B CA 1
ATOM 3201 C C . ALA B 1 213 ? 35.209 25.278 -30.270 1.00 81.83 205 ALA B C 1
ATOM 3202 O O . ALA B 1 213 ? 35.154 25.838 -31.371 1.00 84.28 205 ALA B O 1
ATOM 3204 N N . PHE B 1 214 ? 35.556 25.938 -29.163 1.00 79.34 206 PHE B N 1
ATOM 3205 C CA . PHE B 1 214 ? 35.936 27.345 -29.273 1.00 87.56 206 PHE B CA 1
ATOM 3206 C C . PHE B 1 214 ? 37.110 27.553 -30.224 1.00 90.41 206 PHE B C 1
ATOM 3207 O O . PHE B 1 214 ? 37.072 28.465 -31.061 1.00 85.91 206 PHE B O 1
ATOM 3215 N N . GLU B 1 215 ? 38.149 26.705 -30.127 1.00 90.74 207 GLU B N 1
ATOM 3216 C CA . GLU B 1 215 ? 39.326 26.881 -30.981 1.00 91.22 207 GLU B CA 1
ATOM 3217 C C . GLU B 1 215 ? 38.950 26.824 -32.455 1.00 95.49 207 GLU B C 1
ATOM 3218 O O . GLU B 1 215 ? 39.573 27.510 -33.281 1.00 92.68 207 GLU B O 1
ATOM 3224 N N . ALA B 1 216 ? 37.923 26.023 -32.794 1.00 85.97 208 ALA B N 1
ATOM 3225 C CA . ALA B 1 216 ? 37.383 25.955 -34.145 1.00 84.46 208 ALA B CA 1
ATOM 3226 C C . ALA B 1 216 ? 36.490 27.141 -34.480 1.00 83.05 208 ALA B C 1
ATOM 3227 O O . ALA B 1 216 ? 35.943 27.184 -35.586 1.00 81.89 208 ALA B O 1
ATOM 3229 N N . GLY B 1 217 ? 36.352 28.105 -33.573 1.00 83.51 209 GLY B N 1
ATOM 3230 C CA . GLY B 1 217 ? 35.519 29.258 -33.815 1.00 82.59 209 GLY B CA 1
ATOM 3231 C C . GLY B 1 217 ? 34.062 29.101 -33.425 1.00 84.89 209 GLY B C 1
ATOM 3232 O O . GLY B 1 217 ? 33.240 29.933 -33.827 1.00 83.00 209 GLY B O 1
ATOM 3233 N N . PHE B 1 218 ? 33.719 28.085 -32.634 1.00 75.75 210 PHE B N 1
ATOM 3234 C CA . PHE B 1 218 ? 32.337 27.884 -32.215 1.00 73.01 210 PHE B CA 1
ATOM 3235 C C . PHE B 1 218 ? 32.012 28.784 -31.035 1.00 73.88 210 PHE B C 1
ATOM 3236 O O . PHE B 1 218 ? 32.794 28.882 -30.083 1.00 76.08 210 PHE B O 1
ATOM 3244 N N . GLN B 1 219 ? 30.853 29.437 -31.105 1.00 69.64 211 GLN B N 1
ATOM 3245 C CA . GLN B 1 219 ? 30.356 30.284 -30.033 1.00 69.59 211 GLN B CA 1
ATOM 3246 C C . GLN B 1 219 ? 29.370 29.484 -29.194 1.00 69.25 211 GLN B C 1
ATOM 3247 O O . GLN B 1 219 ? 28.426 28.882 -29.731 1.00 69.05 211 GLN B O 1
ATOM 3253 N N . ALA B 1 220 ? 29.597 29.477 -27.881 1.00 67.19 212 ALA B N 1
ATOM 3254 C CA . ALA B 1 220 ? 28.716 28.786 -26.952 1.00 70.07 212 ALA B CA 1
ATOM 3255 C C . ALA B 1 220 ? 27.448 29.598 -26.703 1.00 64.53 212 ALA B C 1
ATOM 3256 O O . ALA B 1 220 ? 27.502 30.793 -26.404 1.00 73.36 212 ALA B O 1
ATOM 3258 N N . VAL B 1 221 ? 26.308 28.934 -26.804 1.00 59.10 213 VAL B N 1
ATOM 3259 C CA . VAL B 1 221 ? 25.003 29.565 -26.670 1.00 62.06 213 VAL B CA 1
ATOM 3260 C C . VAL B 1 221 ? 24.201 28.800 -25.632 1.00 60.57 213 VAL B C 1
ATOM 3261 O O . VAL B 1 221 ? 24.068 27.571 -25.713 1.00 58.65 213 VAL B O 1
ATOM 3265 N N . THR B 1 222 ? 23.561 29.533 -24.734 1.00 60.57 214 THR B N 1
ATOM 3266 C CA . THR B 1 222 ? 22.634 28.927 -23.794 1.00 60.93 214 THR B CA 1
ATOM 3267 C C . THR B 1 222 ? 21.232 29.462 -24.052 1.00 54.74 214 THR B C 1
ATOM 3268 O O . THR B 1 222 ? 21.060 30.640 -24.372 1.00 60.53 214 THR B O 1
ATOM 3272 N N . LEU B 1 223 ? 20.227 28.600 -23.885 1.00 54.31 215 LEU B N 1
ATOM 3273 C CA . LEU B 1 223 ? 18.823 28.986 -24.035 1.00 49.70 215 LEU B CA 1
ATOM 3274 C C . LEU B 1 223 ? 18.195 28.765 -22.677 1.00 47.98 215 LEU B C 1
ATOM 3275 O O . LEU B 1 223 ? 17.755 27.658 -22.376 1.00 53.39 215 LEU B O 1
ATOM 3280 N N . GLY B 1 224 ? 18.131 29.808 -21.868 1.00 49.99 216 GLY B N 1
ATOM 3281 C CA . GLY B 1 224 ? 17.435 29.728 -20.609 1.00 52.59 216 GLY B CA 1
ATOM 3282 C C . GLY B 1 224 ? 18.227 28.991 -19.546 1.00 60.28 216 GLY B C 1
ATOM 3283 O O . GLY B 1 224 ? 19.294 28.423 -19.780 1.00 59.43 216 GLY B O 1
ATOM 3284 N N . LYS B 1 225 ? 17.672 29.024 -18.337 1.00 67.40 217 LYS B N 1
ATOM 3285 C CA . LYS B 1 225 ? 18.272 28.455 -17.139 1.00 76.98 217 LYS B CA 1
ATOM 3286 C C . LYS B 1 225 ? 18.070 26.948 -17.024 1.00 71.88 217 LYS B C 1
ATOM 3287 O O . LYS B 1 225 ? 18.760 26.305 -16.228 1.00 76.94 217 LYS B O 1
ATOM 3289 N N . ARG B 1 226 ? 17.171 26.366 -17.803 1.00 62.63 218 ARG B N 1
ATOM 3290 C CA . ARG B 1 226 ? 16.783 24.972 -17.646 1.00 54.75 218 ARG B CA 1
ATOM 3291 C C . ARG B 1 226 ? 17.528 24.034 -18.598 1.00 50.81 218 ARG B C 1
ATOM 3292 O O . ARG B 1 226 ? 17.772 24.364 -19.765 1.00 47.83 218 ARG B O 1
ATOM 3300 N N . ILE B 1 227 ? 17.871 22.854 -18.086 1.00 47.98 219 ILE B N 1
ATOM 3301 C CA . ILE B 1 227 ? 18.509 21.817 -18.889 1.00 50.78 219 ILE B CA 1
ATOM 3302 C C . ILE B 1 227 ? 17.453 21.157 -19.764 1.00 51.04 219 ILE B C 1
ATOM 3303 O O . ILE B 1 227 ? 16.471 20.596 -19.269 1.00 47.51 219 ILE B O 1
ATOM 3308 N N . LEU B 1 228 ? 17.679 21.198 -21.064 1.00 52.04 220 LEU B N 1
ATOM 3309 C CA . LEU B 1 228 ? 16.827 20.581 -22.064 1.00 42.96 220 LEU B CA 1
ATOM 3310 C C . LEU B 1 228 ? 17.297 19.157 -22.345 1.00 49.32 220 LEU B C 1
ATOM 3311 O O . LEU B 1 228 ? 18.507 18.887 -22.347 1.00 49.76 220 LEU B O 1
ATOM 3316 N N . ARG B 1 229 ? 16.359 18.235 -22.566 1.00 46.38 221 ARG B N 1
ATOM 3317 C CA . ARG B 1 229 ? 16.875 16.929 -22.942 1.00 45.52 221 ARG B CA 1
ATOM 3318 C C . ARG B 1 229 ? 17.449 17.035 -24.345 1.00 47.23 221 ARG B C 1
ATOM 3319 O O . ARG B 1 229 ? 17.210 18.005 -25.066 1.00 44.53 221 ARG B O 1
ATOM 3327 N N . THR B 1 230 ? 18.198 16.004 -24.742 1.00 54.50 222 THR B N 1
ATOM 3328 C CA . THR B 1 230 ? 18.987 16.099 -25.965 1.00 51.67 222 THR B CA 1
ATOM 3329 C C . THR B 1 230 ? 18.104 16.143 -27.213 1.00 48.31 222 THR B C 1
ATOM 3330 O O . THR B 1 230 ? 18.468 16.795 -28.201 1.00 37.80 222 THR B O 1
ATOM 3334 N N . GLU B 1 231 ? 16.954 15.447 -27.194 1.00 42.05 223 GLU B N 1
ATOM 3335 C CA . GLU B 1 231 ? 16.043 15.500 -28.327 1.00 40.32 223 GLU B CA 1
ATOM 3336 C C . GLU B 1 231 ? 15.261 16.815 -28.368 1.00 45.94 223 GLU B C 1
ATOM 3337 O O . GLU B 1 231 ? 14.809 17.219 -29.441 1.00 45.33 223 GLU B O 1
ATOM 3343 N N . THR B 1 232 ? 15.119 17.488 -27.220 1.00 46.18 224 THR B N 1
ATOM 3344 C CA . THR B 1 232 ? 14.496 18.802 -27.107 1.00 35.33 224 THR B CA 1
ATOM 3345 C C . THR B 1 232 ? 15.391 19.944 -27.604 1.00 33.25 224 THR B C 1
ATOM 3346 O O . THR B 1 232 ? 14.875 20.923 -28.155 1.00 38.16 224 THR B O 1
ATOM 3350 N N . ALA B 1 233 ? 16.713 19.841 -27.437 1.00 39.01 225 ALA B N 1
ATOM 3351 C CA . ALA B 1 233 ? 17.582 20.988 -27.710 1.00 42.99 225 ALA B CA 1
ATOM 3352 C C 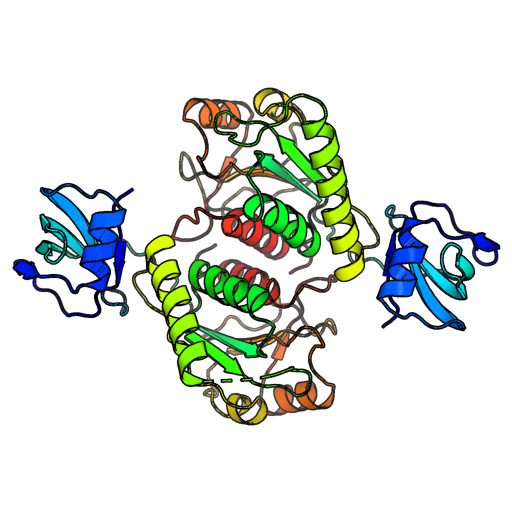. ALA B 1 233 ? 17.481 21.514 -29.137 1.00 41.40 225 ALA B C 1
ATOM 3353 O O . ALA B 1 233 ? 17.307 22.734 -29.296 1.00 41.46 225 ALA B O 1
ATOM 3355 N N . PRO B 1 234 ? 17.571 20.694 -30.197 1.00 46.02 226 PRO B N 1
ATOM 3356 C CA . PRO B 1 234 ? 17.447 21.257 -31.554 1.00 48.10 226 PRO B CA 1
ATOM 3357 C C . PRO B 1 234 ? 16.083 21.869 -31.844 1.00 48.38 226 PRO B C 1
ATOM 3358 O O . PRO B 1 234 ? 16.001 22.853 -32.597 1.00 51.63 226 PRO B O 1
ATOM 3362 N N . LEU B 1 235 ? 15.017 21.334 -31.257 1.00 38.84 227 LEU B N 1
ATO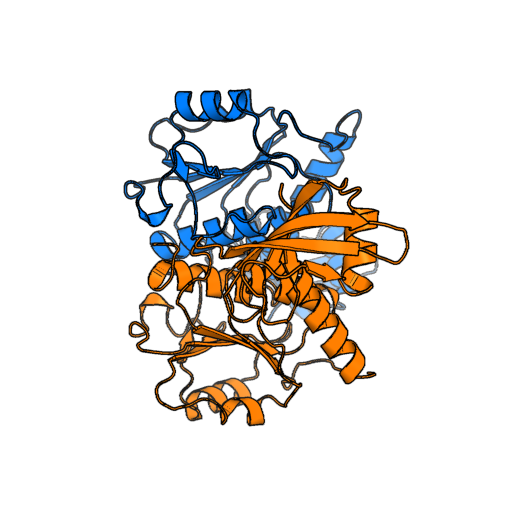M 3363 C CA . LEU B 1 235 ? 13.710 21.937 -31.429 1.00 35.70 227 LEU B CA 1
ATOM 3364 C C . LEU B 1 235 ? 13.697 23.344 -30.845 1.00 38.78 227 LEU B C 1
ATOM 3365 O O . LEU B 1 235 ? 13.387 24.322 -31.537 1.00 43.49 227 LEU B O 1
ATOM 3370 N N . ALA B 1 236 ? 14.058 23.469 -29.571 1.00 33.66 228 ALA B N 1
ATOM 3371 C CA . ALA B 1 236 ? 14.095 24.795 -28.965 1.00 36.27 228 ALA B CA 1
ATOM 3372 C C . ALA B 1 236 ? 15.081 25.712 -29.693 1.00 41.31 228 ALA B C 1
ATOM 3373 O O . ALA B 1 236 ? 14.833 26.913 -29.825 1.00 44.48 228 ALA B O 1
ATOM 3375 N N . ALA B 1 237 ? 16.208 25.166 -30.171 1.00 40.91 229 ALA B N 1
ATOM 3376 C CA . ALA B 1 237 ? 17.206 26.016 -30.808 1.00 48.47 229 ALA B CA 1
ATOM 3377 C C . ALA B 1 237 ? 16.731 26.511 -32.170 1.00 36.23 229 ALA B C 1
ATOM 3378 O O . ALA B 1 237 ? 16.830 27.698 -32.479 1.00 38.27 229 ALA B O 1
ATOM 3380 N N . ILE B 1 238 ? 16.251 25.609 -33.013 1.00 43.31 230 ILE B N 1
ATOM 3381 C CA . ILE B 1 238 ? 15.787 26.020 -34.333 1.00 43.15 230 ILE B CA 1
ATOM 3382 C C . ILE B 1 238 ? 14.568 26.940 -34.212 1.00 45.96 230 ILE B C 1
ATOM 3383 O O . ILE B 1 238 ? 14.415 27.903 -34.981 1.00 47.75 230 ILE B O 1
ATOM 3388 N N . ALA B 1 239 ? 13.696 26.682 -33.231 1.00 39.86 231 ALA B N 1
ATOM 3389 C CA . ALA B 1 239 ? 12.553 27.566 -33.051 1.00 41.68 231 ALA B CA 1
ATOM 3390 C C . ALA B 1 239 ? 13.004 28.970 -32.686 1.00 43.71 231 ALA B C 1
ATOM 3391 O O . ALA B 1 239 ? 12.499 29.959 -33.242 1.00 45.43 231 ALA B O 1
ATOM 3393 N N . ALA B 1 240 ? 13.968 29.082 -31.772 1.00 40.62 232 ALA B N 1
ATOM 3394 C CA . ALA B 1 240 ? 14.492 30.403 -31.424 1.00 43.06 232 ALA B CA 1
ATOM 3395 C C . ALA B 1 240 ? 15.165 31.062 -32.614 1.00 44.49 232 ALA B C 1
ATOM 3396 O O . ALA B 1 240 ? 15.042 32.277 -32.805 1.00 47.42 232 ALA B O 1
ATOM 3398 N N . MET B 1 241 ? 15.880 30.273 -33.427 1.00 42.04 233 MET B N 1
ATOM 3399 C CA . MET B 1 241 ? 16.549 30.841 -34.592 1.00 53.78 233 MET B CA 1
ATOM 3400 C C . MET B 1 241 ? 15.545 31.342 -35.621 1.00 59.66 233 MET B C 1
ATOM 3401 O O . MET B 1 241 ? 15.715 32.442 -36.175 1.00 56.18 233 MET B O 1
ATOM 3406 N N . GLN B 1 242 ? 14.492 30.558 -35.894 1.00 39.24 234 GLN B N 1
ATOM 3407 C CA . GLN B 1 242 ? 13.487 31.053 -36.833 1.00 49.70 234 GLN B CA 1
ATOM 3408 C C . GLN B 1 242 ? 12.799 32.297 -36.293 1.00 45.17 234 GLN B C 1
ATOM 3409 O O . GLN B 1 242 ? 12.363 33.153 -37.071 1.00 46.83 234 GLN B O 1
ATOM 3415 N N . THR B 1 243 ? 12.732 32.433 -34.966 1.00 43.16 235 THR B N 1
ATOM 3416 C CA . THR B 1 243 ? 12.094 33.596 -34.355 1.00 40.47 235 THR B CA 1
ATOM 3417 C C . THR B 1 243 ? 12.973 34.852 -34.460 1.00 50.57 235 THR B C 1
ATOM 3418 O O . THR B 1 243 ? 12.468 35.948 -34.737 1.00 51.65 235 THR B O 1
ATOM 3422 N N . LEU B 1 244 ? 14.290 34.721 -34.262 1.00 48.85 236 LEU B N 1
ATOM 3423 C CA . LEU B 1 244 ? 15.168 35.887 -34.377 1.00 49.78 236 LEU B CA 1
ATOM 3424 C C . LEU B 1 244 ? 15.574 36.156 -35.818 1.00 51.99 236 LEU B C 1
ATOM 3425 O O . LEU B 1 244 ? 15.680 37.316 -36.224 1.00 57.89 236 LEU B O 1
ATOM 3430 N N . TRP B 1 245 ? 15.825 35.114 -36.605 1.00 50.60 237 TRP B N 1
ATOM 3431 C CA . TRP B 1 245 ? 16.404 35.311 -37.918 1.00 53.15 237 TRP B CA 1
ATOM 3432 C C . TRP B 1 245 ? 15.637 34.644 -39.039 1.00 53.95 237 TRP B C 1
ATOM 3433 O O . TRP B 1 245 ? 15.882 34.974 -40.206 1.00 54.10 237 TRP B O 1
ATOM 3444 N N . GLY B 1 246 ? 14.686 33.772 -38.729 1.00 49.49 238 GLY B N 1
ATOM 3445 C CA . GLY B 1 246 ? 13.995 33.008 -39.744 1.00 52.30 238 GLY B CA 1
ATOM 3446 C C . GLY B 1 246 ? 12.569 33.446 -40.007 1.00 55.47 238 GLY B C 1
ATOM 3447 O O . GLY B 1 246 ? 12.261 34.644 -39.978 1.00 47.84 238 GLY B O 1
ATOM 3448 N N . ASP B 1 247 ? 11.701 32.472 -40.293 1.00 49.69 239 ASP B N 1
ATOM 3449 C CA . ASP B 1 247 ? 10.348 32.729 -40.766 1.00 50.88 239 ASP B CA 1
ATOM 3450 C C . ASP B 1 247 ? 9.279 32.761 -39.659 1.00 51.84 239 ASP B C 1
ATOM 3451 O O . ASP B 1 247 ? 8.093 32.767 -39.988 1.00 49.04 239 ASP B O 1
ATOM 3456 N N . PHE B 1 248 ? 9.650 32.771 -38.366 1.00 50.38 240 PHE B N 1
ATOM 3457 C CA . PHE B 1 248 ? 8.667 33.018 -37.300 1.00 37.72 240 PHE B CA 1
ATOM 3458 C C . PHE B 1 248 ? 8.403 34.503 -37.059 1.00 43.58 240 PHE B C 1
ATOM 3459 O O . PHE B 1 248 ? 7.489 34.837 -36.316 1.00 47.14 240 PHE B O 1
ATOM 3467 N N . THR B 1 249 ? 9.219 35.395 -37.595 1.00 50.82 241 THR B N 1
ATOM 3468 C CA . THR B 1 249 ? 8.995 36.827 -37.478 1.00 52.29 241 THR B CA 1
ATOM 3469 C C . THR B 1 249 ? 9.072 37.448 -38.864 1.00 55.81 241 THR B C 1
ATOM 3470 O O . THR B 1 249 ? 8.775 38.626 -39.089 1.00 58.26 241 THR B O 1
#

CATH classification: 3.40.1280.10

Secondary structure (DSSP, 8-state):
---EEE--S---TT-EEEPPHHHHHHHHHTTPPTT-EEEEE-SBS-EEEEEEEEE-SS-EEEEEEEEE------SS-EEEEEE---HHHHHHHHHHHHHTT--EEEEEE-TT--S--TTTHHHHHHHHHHHHHHHHHHHHT-SB---BPPPEEHHHHHT-S-TTSEEEEE-STTEEESTTSPPP-S-EEEEE--TT---HHHHHHHHHTTPEEEE-SSS---STHHHHHHHHHHHHHTSTT-/---EEE--S---TT-EEEPPHHHHHHHHHTTPPTT-EEEEE-BBS-EEEEEEEEE-SS-EEEEEEEEE----S-S--EEEEEE---HHHHHHHHHHHHHTT--EEEEEE-TT----HHHHHHHHHHHHHHHHHHHT-SB---BPPPEEHHHHHTTS-TTSEEEEE-SS--B-GGGSPPPSS-EEEEE--TT---HHHHHHHHHTTPEEE--SSSPPPTTTHHHHHHHHHHHHTSTT-

Nearest PDB structures (foldseek):
  5vm8-assembly3_A  TM=1.004E+00  e=4.501E-51  Neisseria gonorrhoeae
  1vhy-assembly3_A  TM=9.299E-01  e=4.289E-25  Haemophilus influenzae
  1nxz-assembly1_B  TM=9.450E-01  e=1.604E-24  Haemophilus influenzae
  1vhy-assembly3_B  TM=9.326E-01  e=2.225E-22  Haemophilus influenzae
  1vhk-assembly3_C  TM=8.271E-01  e=1.739E-20  Bacillus subtilis

B-factor: mean 66.3, std 22.3, range [21.79, 137.22]

Radius of gyration: 24.11 Å; Cα contacts (8 Å, |Δi|>4): 1016; chains: 2; bounding box: 57×46×80 Å

Solvent-accessible surface area: 20789 Å² total; per-residue (Å²): 158,77,40,47,0,43,23,90,45,154,29,70,72,71,38,62,93,71,13,51,81,82,3,4,146,67,0,57,128,94,85,11,46,77,112,95,55,0,10,2,0,34,12,88,40,53,2,24,18,0,109,1,75,46,47,61,107,82,56,4,69,1,20,12,59,54,70,48,116,45,116,38,40,11,117,16,74,0,27,0,3,6,0,0,2,56,47,96,51,3,21,38,2,0,26,0,0,0,0,0,1,0,35,14,0,20,0,0,71,7,131,105,30,124,19,134,29,76,70,125,83,31,70,134,84,40,63,132,8,49,53,30,0,39,60,0,0,24,58,1,9,1,9,45,22,0,61,8,62,93,35,41,30,10,64,114,0,8,119,74,30,90,102,99,29,25,29,2,6,32,16,121,74,125,44,41,51,2,24,97,20,224,135,10,121,42,26,0,5,0,0,12,10,5,60,41,23,30,27,151,58,13,33,68,77,0,107,130,34,49,9,69,8,0,34,11,12,58,24,74,30,81,45,17,0,6,3,0,0,0,0,0,1,0,0,2,56,40,10,21,1,72,153,102,25,43,0,45,11,76,103,109,38,70,77,57,36,85,41,106,11,61,92,105,4,3,56,60,0,56,91,91,88,11,47,68,72,84,72,0,5,7,1,41,12,87,35,104,2,14,12,2,112,0,53,34,41,109,73,153,31,0,78,5,66,7,58,97,45,40,100,65,92,28,56,12,117,23,72,0,26,0,10,0,0,22,17,83,42,75,57,0,34,7,2,0,72,12,0,0,14,6,4,0,35,15,0,7,0,0,77,5,129,120,20,107,109,129,64,80,71,39,38,64,123,18,45,112,29,0,41,55,5,0,18,147,8,15,3,9,31,20,0,64,11,55,89,52,26,31,10,50,98,3,10,119,131,42,89,119,84,28,15,13,0,4,21,14,73,109,76,59,44,72,1,44,108,11,89,126,18,116,45,24,0,8,0,0,5,8,10,102,47,20,24,17,86,67,13,45,102,68,0,144,127,48,46,6,85,33,1,18,12,11,51,8,84,29,78,16,3,0,13,1,0,0,0,0,0,0,0,0,3,55,29,12,27,11,83

InterPro domains:
  IPR006700 Ribosomal RNA small subunit methyltransferase E [PIRSF015601] (1-236)
  IPR006700 Ribosomal RNA small subunit methyltransferase E [PTHR30027] (1-236)
  IPR006700 Ribosomal RNA small subunit methyltransferase E [TIGR00046] (1-239)
  IPR015947 PUA-like superfamily [SSF88697] (1-66)
  IPR029026 tRNA (guanine-N1-)-methyltransferase, N-terminal [G3DSA:3.40.1280.10] (71-241)
  IPR029028 Alpha/beta knot methyltransferases [SSF75217] (71-240)
  IPR046886 Ribosomal RNA small subunit methyltransferase E, methyltransferase domain [PF04452] (71-234)
  IPR046886 Ribosomal RNA small subunit methyltransferase E, methyltransferase domain [cd18084] (77-233)
  IPR046887 Ribosomal RNA small subunit methyltransferase E, PUA-like domain [PF20260] (18-64)

Sequence (479 aa):
HMPRFYLPENLSVGQTVDLPDNIVRHLNVLRVRPNENITLFDGKGKAHTARLTVLEKHRAEAEILHEDTTDNESPLNITLIQSISSGDRMDFTLQKSVELGVTAIQPVISERCIVRLDGERAAKRLARWQEIVISACEQSGRNTVPPVLPIIGYREALDKMPSENTKLIMSINRACKLGDIRHPSGAIVFMVGPEGGWTEQEEQQAFEAGFQAVTLGKRILRTETAPLAAIAAMQTLWGDFTHMPRFYLPENLSVGQTVDLPDNIVRHLNVLRVRPNENITLFDGKGKAHTARLTVLEKHRAEAEILHEDTTDNESPLNITLIQSISSGDRMDFTLQKSVELGVTAIQPVISERCCIVRAAKRLARWQEIVISACEQSGRNTVPPVLPIIGYREALDKMPSENTKLIMSINRACKLGDIRHPSGAIVFMVGPEGGWTEQEEQQAFEAGFQAVTLGKRILRTETAPLAAIAAMQTLWGDFT